Protein AF-A0A968SKB6-F1 (afdb_monomer_lite)

Structure (mmCIF, N/CA/C/O backbone):
data_AF-A0A968SKB6-F1
#
_entry.id   AF-A0A968SKB6-F1
#
loop_
_atom_site.group_PDB
_atom_site.id
_atom_site.type_symbol
_atom_site.label_atom_id
_atom_site.label_alt_id
_atom_site.label_comp_id
_atom_site.label_asym_id
_atom_site.label_entity_id
_atom_site.label_seq_id
_atom_site.pdbx_PDB_ins_code
_atom_site.Cartn_x
_atom_site.Cartn_y
_atom_site.Cartn_z
_atom_site.occupancy
_atom_site.B_iso_or_equiv
_atom_site.auth_seq_id
_atom_site.auth_comp_id
_atom_site.auth_asym_id
_atom_site.auth_atom_id
_atom_site.pdbx_PDB_model_num
ATOM 1 N N . MET A 1 1 ? 16.089 30.022 16.165 1.00 52.88 1 MET A N 1
ATOM 2 C CA . MET A 1 1 ? 15.219 28.878 16.509 1.00 52.88 1 MET A CA 1
ATOM 3 C C . MET A 1 1 ? 14.499 28.512 15.232 1.00 52.88 1 MET A C 1
ATOM 5 O O . MET A 1 1 ? 13.774 29.361 14.736 1.00 52.88 1 MET A O 1
ATOM 9 N N . VAL A 1 2 ? 14.777 27.339 14.663 1.00 65.88 2 VAL A N 1
ATOM 10 C CA . VAL A 1 2 ? 14.023 26.837 13.504 1.00 65.88 2 VAL A CA 1
ATOM 11 C C . VAL A 1 2 ? 12.574 26.662 13.955 1.00 65.88 2 VAL A C 1
ATOM 13 O O . VAL A 1 2 ? 12.334 26.131 15.043 1.00 65.88 2 VAL A O 1
ATOM 16 N N . SER A 1 3 ? 11.618 27.177 13.190 1.00 86.56 3 SER A N 1
ATOM 17 C CA . SER A 1 3 ? 10.202 27.017 13.523 1.00 86.56 3 SER A CA 1
ATOM 18 C C . SER A 1 3 ? 9.801 25.537 13.454 1.00 86.56 3 SER A C 1
ATOM 20 O O . SER A 1 3 ? 10.397 24.755 12.716 1.00 86.56 3 SER A O 1
ATOM 22 N N . LEU A 1 4 ? 8.760 25.131 14.192 1.00 86.50 4 LEU A N 1
ATOM 23 C CA . LEU A 1 4 ? 8.235 23.757 14.102 1.00 86.50 4 LEU A CA 1
ATOM 24 C C . LEU A 1 4 ? 7.823 23.381 12.668 1.00 86.50 4 LEU A C 1
ATOM 26 O O . LEU A 1 4 ? 7.906 22.216 12.296 1.00 86.50 4 LEU A O 1
ATOM 30 N N . ALA A 1 5 ? 7.398 24.360 11.867 1.00 87.00 5 ALA A N 1
ATOM 31 C CA . ALA A 1 5 ? 7.058 24.150 10.465 1.00 87.00 5 ALA A CA 1
ATOM 32 C C . ALA A 1 5 ? 8.301 23.840 9.619 1.00 87.00 5 ALA A C 1
ATOM 34 O O . ALA A 1 5 ? 8.318 22.848 8.897 1.00 87.00 5 ALA A O 1
ATOM 35 N N . GLU A 1 6 ? 9.360 24.641 9.743 1.00 89.31 6 GLU A N 1
ATOM 36 C CA . GLU A 1 6 ? 10.620 24.412 9.025 1.00 89.31 6 GLU A CA 1
ATOM 37 C C . GLU A 1 6 ? 11.264 23.081 9.433 1.00 89.31 6 GLU A C 1
ATOM 39 O O . GLU A 1 6 ? 11.766 22.355 8.574 1.00 89.31 6 GLU A O 1
ATOM 44 N N . SER A 1 7 ? 11.200 22.714 10.719 1.00 91.25 7 SER A N 1
ATOM 45 C CA . SER A 1 7 ? 11.742 21.436 11.189 1.00 91.25 7 SER A CA 1
ATOM 46 C C . SER A 1 7 ? 10.951 20.240 10.659 1.00 91.25 7 SER A C 1
ATOM 48 O O . SER A 1 7 ? 11.561 19.233 10.305 1.00 91.25 7 SER A O 1
ATOM 50 N N . LEU A 1 8 ? 9.623 20.354 10.533 1.00 90.56 8 LEU A N 1
ATOM 51 C CA . LEU A 1 8 ? 8.789 19.326 9.907 1.00 90.56 8 LEU A CA 1
ATOM 52 C C . LEU A 1 8 ? 9.108 19.170 8.416 1.00 90.56 8 LEU A C 1
ATOM 54 O O . LEU A 1 8 ? 9.257 18.048 7.940 1.00 90.56 8 LEU A O 1
ATOM 58 N N . ILE A 1 9 ? 9.241 20.283 7.688 1.00 90.62 9 ILE A N 1
ATOM 59 C CA . ILE A 1 9 ? 9.612 20.268 6.265 1.00 90.62 9 ILE A CA 1
ATOM 60 C C . ILE A 1 9 ? 10.981 19.610 6.091 1.00 90.62 9 ILE A C 1
ATOM 62 O O . ILE A 1 9 ? 11.130 18.720 5.259 1.00 90.62 9 ILE A O 1
ATOM 66 N N . THR A 1 10 ? 11.950 19.989 6.927 1.00 90.44 10 THR A N 1
ATOM 67 C CA . THR A 1 10 ? 13.299 19.410 6.907 1.00 90.44 10 THR A CA 1
ATOM 68 C C . THR A 1 10 ? 13.252 17.910 7.167 1.00 90.44 10 THR A C 1
ATOM 70 O O . THR A 1 10 ? 13.870 17.146 6.434 1.00 90.44 10 THR A O 1
ATOM 73 N N . ALA A 1 11 ? 12.486 17.476 8.172 1.00 88.50 11 ALA A N 1
ATOM 74 C CA . ALA A 1 11 ? 12.333 16.064 8.491 1.00 88.50 11 ALA A CA 1
ATOM 75 C C . ALA A 1 11 ? 11.716 15.285 7.320 1.00 88.50 11 ALA A C 1
ATOM 77 O O . ALA A 1 11 ? 12.226 14.233 6.962 1.00 88.50 11 ALA A O 1
ATOM 78 N N . LEU A 1 12 ? 10.672 15.816 6.673 1.00 88.38 12 LEU A N 1
ATOM 79 C CA . LEU A 1 12 ? 10.031 15.174 5.518 1.00 88.38 12 LEU A CA 1
ATOM 80 C C . LEU A 1 12 ? 10.935 15.100 4.279 1.00 88.38 12 LEU A C 1
ATOM 82 O O . LEU A 1 12 ? 10.723 14.240 3.428 1.00 88.38 12 LEU A O 1
ATOM 86 N N . GLN A 1 13 ? 11.911 16.000 4.156 1.00 87.12 13 GLN A N 1
ATOM 87 C CA . GLN A 1 13 ? 12.874 16.021 3.052 1.00 87.12 13 GLN A CA 1
ATOM 88 C C . GLN A 1 13 ? 14.062 15.076 3.263 1.00 87.12 13 GLN A C 1
ATOM 90 O O . GLN A 1 13 ? 14.841 14.882 2.331 1.00 87.12 13 GLN A O 1
ATOM 95 N N . GLN A 1 14 ? 14.216 14.481 4.451 1.00 84.75 14 GLN A N 1
ATOM 96 C CA . GLN A 1 14 ? 15.290 13.521 4.686 1.00 84.75 14 GLN A CA 1
ATOM 97 C C . GLN A 1 14 ? 15.114 12.262 3.816 1.00 84.75 14 GLN A C 1
ATOM 99 O O . GLN A 1 14 ? 13.979 11.816 3.604 1.00 84.75 14 GLN A O 1
ATOM 104 N N . PRO A 1 15 ? 16.219 11.659 3.336 1.00 75.44 15 PRO A N 1
ATOM 105 C CA . PRO A 1 15 ? 16.170 10.374 2.645 1.00 75.44 15 PRO A CA 1
ATOM 106 C C . PRO A 1 15 ? 15.463 9.308 3.492 1.00 75.44 15 PRO A C 1
ATOM 108 O O . PRO A 1 15 ? 15.660 9.245 4.707 1.00 75.44 15 PRO A O 1
ATOM 111 N N . GLY A 1 16 ? 14.634 8.475 2.861 1.00 73.00 16 GLY A N 1
ATOM 112 C CA . GLY A 1 16 ? 13.863 7.428 3.544 1.00 73.00 16 GLY A CA 1
ATOM 113 C C . GLY A 1 16 ? 12.462 7.864 3.990 1.00 73.00 16 GLY A C 1
ATOM 114 O O . GLY A 1 16 ? 11.685 7.036 4.464 1.00 73.00 16 GLY A O 1
ATOM 115 N N . GLN A 1 17 ? 12.109 9.145 3.819 1.00 77.12 17 GLN A N 1
ATOM 116 C CA . GLN A 1 17 ? 10.799 9.703 4.184 1.00 77.12 17 GLN A CA 1
ATOM 117 C C . GLN A 1 17 ? 9.838 9.843 2.989 1.00 77.12 17 GLN A C 1
ATOM 119 O O . GLN A 1 17 ? 8.767 10.438 3.118 1.00 77.12 17 GLN A O 1
ATOM 124 N N . GLU A 1 18 ? 10.180 9.291 1.816 1.00 75.62 18 GLU A N 1
ATOM 125 C CA . GLU A 1 18 ? 9.371 9.299 0.575 1.00 75.62 18 GLU A CA 1
ATOM 126 C C . GLU A 1 18 ? 7.929 8.886 0.861 1.00 75.62 18 GLU A C 1
ATOM 128 O O . GLU A 1 18 ? 6.965 9.554 0.504 1.00 75.62 18 GLU A O 1
ATOM 133 N N . ARG A 1 19 ? 7.801 7.804 1.614 1.00 74.56 19 ARG A N 1
ATOM 134 C CA . ARG A 1 19 ? 6.531 7.191 1.955 1.00 74.56 19 ARG A CA 1
ATOM 135 C C . ARG A 1 19 ? 5.628 8.106 2.785 1.00 74.56 19 ARG A C 1
ATOM 137 O O . ARG A 1 19 ? 4.410 8.110 2.621 1.00 74.56 19 ARG A O 1
ATOM 144 N N . LEU A 1 20 ? 6.210 8.873 3.705 1.00 78.38 20 LEU A N 1
ATOM 145 C CA . LEU A 1 20 ? 5.462 9.868 4.466 1.00 78.38 20 LEU A CA 1
ATOM 146 C C . LEU A 1 20 ? 5.116 11.080 3.619 1.00 78.38 20 LEU A C 1
ATOM 148 O O . LEU A 1 20 ? 4.013 11.602 3.768 1.00 78.38 20 LEU A O 1
ATOM 152 N N . ARG A 1 21 ? 6.007 11.489 2.710 1.00 81.25 21 ARG A N 1
ATOM 153 C CA . ARG A 1 21 ? 5.705 12.525 1.716 1.00 81.25 21 ARG A CA 1
ATOM 154 C C . ARG A 1 21 ? 4.498 12.133 0.863 1.00 81.25 21 ARG A C 1
ATOM 156 O O . ARG A 1 21 ? 3.633 12.975 0.640 1.00 81.25 21 ARG A O 1
ATOM 163 N N . ASP A 1 22 ? 4.387 10.866 0.471 1.00 76.25 22 ASP A N 1
ATOM 164 C CA . ASP A 1 22 ? 3.217 10.353 -0.246 1.00 76.25 22 ASP A CA 1
ATOM 165 C C . ASP A 1 22 ? 1.962 10.342 0.635 1.00 76.25 22 ASP A C 1
ATOM 167 O O . ASP A 1 22 ? 0.905 10.812 0.210 1.00 76.25 22 ASP A O 1
ATOM 171 N N . LEU A 1 23 ? 2.080 9.906 1.895 1.00 78.06 23 LEU A N 1
ATOM 172 C CA . LEU A 1 23 ? 0.966 9.898 2.848 1.00 78.06 23 LEU A CA 1
ATOM 173 C C . LEU A 1 23 ? 0.381 11.305 3.071 1.00 78.06 23 LEU A C 1
ATOM 175 O O . LEU A 1 23 ? -0.839 11.456 3.134 1.00 78.06 23 LEU A O 1
ATOM 179 N N . VAL A 1 24 ? 1.220 12.342 3.176 1.00 84.94 24 VAL A N 1
ATOM 180 C CA . VAL A 1 24 ? 0.774 13.728 3.430 1.00 84.94 24 VAL A CA 1
ATOM 181 C C . VAL A 1 24 ? 0.303 14.477 2.185 1.00 84.94 24 VAL A C 1
ATOM 183 O O . VAL A 1 24 ? -0.181 15.601 2.312 1.00 84.94 24 VAL A O 1
ATOM 186 N N . ARG A 1 25 ? 0.338 13.857 0.995 1.00 82.06 25 ARG A N 1
ATOM 187 C CA . ARG A 1 25 ? -0.447 14.352 -0.152 1.00 82.06 25 ARG A CA 1
ATOM 188 C C . ARG A 1 25 ? -1.945 14.331 0.159 1.00 82.06 25 ARG A C 1
ATOM 190 O O . ARG A 1 25 ? -2.699 15.119 -0.404 1.00 82.06 25 ARG A O 1
ATOM 197 N N . ASN A 1 26 ? -2.374 13.464 1.082 1.00 82.88 26 ASN A N 1
ATOM 198 C CA . ASN A 1 26 ? -3.709 13.503 1.660 1.00 82.88 26 ASN A CA 1
ATOM 199 C C . ASN A 1 26 ? -3.809 14.648 2.698 1.00 82.88 26 ASN A C 1
ATOM 201 O O . ASN A 1 26 ? -3.131 14.591 3.731 1.00 82.88 26 ASN A O 1
ATOM 205 N N . PRO A 1 27 ? -4.692 15.649 2.496 1.00 88.06 27 PRO A N 1
ATOM 206 C CA . PRO A 1 27 ? -4.819 16.795 3.402 1.00 88.06 27 PRO A CA 1
ATOM 207 C C . PRO A 1 27 ? -5.162 16.423 4.850 1.00 88.06 27 PRO A C 1
ATOM 209 O O . PRO A 1 27 ? -4.730 17.103 5.785 1.00 88.06 27 PRO A O 1
ATOM 212 N N . LEU A 1 28 ? -5.915 15.338 5.060 1.00 87.44 28 LEU A N 1
ATOM 213 C CA . LEU A 1 28 ? -6.198 14.842 6.403 1.00 87.44 28 LEU A CA 1
ATOM 214 C C . LEU A 1 28 ? -4.916 14.332 7.055 1.00 87.44 28 LEU A C 1
ATOM 216 O O . LEU A 1 28 ? -4.606 14.747 8.165 1.00 87.44 28 LEU A O 1
ATOM 220 N N . CYS A 1 29 ? -4.150 13.480 6.374 1.00 86.75 29 CYS A N 1
ATOM 221 C CA . CYS A 1 29 ? -2.893 12.957 6.908 1.00 86.75 29 CYS A CA 1
ATOM 222 C C . CYS A 1 29 ? -1.897 14.078 7.222 1.00 86.75 29 CYS A C 1
ATOM 224 O O . CYS A 1 29 ? -1.272 14.038 8.278 1.00 86.75 29 CYS A O 1
ATOM 226 N N . LEU A 1 30 ? -1.806 15.106 6.370 1.00 90.44 30 LEU A N 1
ATOM 227 C CA . LEU A 1 30 ? -1.015 16.305 6.657 1.00 90.44 30 LEU A CA 1
ATOM 228 C C . LEU A 1 30 ? -1.505 17.014 7.926 1.00 90.44 30 LEU A C 1
ATOM 230 O O . LEU A 1 30 ? -0.707 17.357 8.792 1.00 90.44 30 LEU A O 1
ATOM 234 N N . THR A 1 31 ? -2.821 17.185 8.073 1.00 90.75 31 THR A N 1
ATOM 235 C CA . THR A 1 31 ? -3.420 17.800 9.267 1.00 90.75 31 THR A CA 1
ATOM 236 C C . THR A 1 31 ? -3.096 17.003 10.532 1.00 90.75 31 THR A C 1
ATOM 238 O O . THR A 1 31 ? -2.694 17.582 11.545 1.00 90.75 31 THR A O 1
ATOM 241 N N . LEU A 1 32 ? -3.231 15.674 10.478 1.00 91.38 32 LEU A N 1
ATOM 242 C CA . LEU A 1 32 ? -2.881 14.783 11.584 1.00 91.38 32 LEU A CA 1
ATOM 243 C C . LEU A 1 32 ? -1.388 14.879 11.904 1.00 91.38 32 LEU A C 1
ATOM 245 O O . LEU A 1 32 ? -1.041 15.013 13.076 1.00 91.38 32 LEU A O 1
ATOM 249 N N . LEU A 1 33 ? -0.520 14.872 10.885 1.00 90.75 33 LEU A N 1
ATOM 250 C CA . LEU A 1 33 ? 0.929 14.971 11.055 1.00 90.75 33 LEU A CA 1
ATOM 251 C C . LEU A 1 33 ? 1.319 16.284 11.736 1.00 90.75 33 LEU A C 1
ATOM 253 O O . LEU A 1 33 ? 2.033 16.263 12.736 1.00 90.75 33 LEU A O 1
ATOM 257 N N . CYS A 1 34 ? 0.787 17.412 11.262 1.00 91.19 34 CYS A N 1
ATOM 258 C CA . CYS A 1 34 ? 0.997 18.722 11.876 1.00 91.19 34 CYS A CA 1
ATOM 259 C C . CYS A 1 34 ? 0.533 18.754 13.339 1.00 91.19 34 CYS A C 1
ATOM 261 O O . CYS A 1 34 ? 1.180 19.374 14.178 1.00 91.19 34 CYS A O 1
ATOM 263 N N . HIS A 1 35 ? -0.566 18.069 13.668 1.00 89.06 35 HIS A N 1
ATOM 264 C CA . HIS A 1 35 ? -1.059 17.985 15.042 1.00 89.06 35 HIS A CA 1
ATOM 265 C C . HIS A 1 35 ? -0.141 17.139 15.942 1.00 89.06 35 HIS A C 1
ATOM 267 O O . HIS A 1 35 ? 0.092 17.469 17.112 1.00 89.06 35 HIS A O 1
ATOM 273 N N . VAL A 1 36 ? 0.398 16.033 15.418 1.00 90.81 36 VAL A N 1
ATOM 274 C CA . VAL A 1 36 ? 1.275 15.139 16.191 1.00 90.81 36 VAL A CA 1
ATOM 275 C C . VAL A 1 36 ? 2.728 15.589 16.235 1.00 90.81 36 VAL A C 1
ATOM 277 O O . VAL A 1 36 ? 3.430 15.177 17.154 1.00 90.81 36 VAL A O 1
ATOM 280 N N . TRP A 1 37 ? 3.161 16.479 15.346 1.00 91.19 37 TRP A N 1
ATOM 281 C CA . TRP A 1 37 ? 4.530 16.978 15.323 1.00 91.19 37 TRP A CA 1
ATOM 282 C C . TRP A 1 37 ? 4.893 17.742 16.603 1.00 91.19 37 TRP A C 1
ATOM 284 O O . TRP A 1 37 ? 4.192 18.656 17.036 1.00 91.19 37 TRP A O 1
ATOM 294 N N . ASP A 1 38 ? 5.988 17.331 17.233 1.00 87.19 38 ASP A N 1
ATOM 295 C CA . ASP A 1 38 ? 6.607 17.983 18.394 1.00 87.19 38 ASP A CA 1
ATOM 296 C C . ASP A 1 38 ? 8.148 17.959 18.326 1.00 87.19 38 ASP A C 1
ATOM 298 O O . ASP A 1 38 ? 8.816 18.355 19.279 1.00 87.19 38 ASP A O 1
ATOM 302 N N . GLY A 1 39 ? 8.713 17.511 17.197 1.00 83.00 39 GLY A N 1
ATOM 303 C CA . GLY A 1 39 ? 10.152 17.340 16.997 1.00 83.00 39 GLY A CA 1
ATOM 304 C C . GLY A 1 39 ? 10.717 15.979 17.425 1.00 83.00 39 GLY A C 1
ATOM 305 O O . GLY A 1 39 ? 11.903 15.751 17.218 1.00 83.00 39 GLY A O 1
ATOM 306 N N . SER A 1 40 ? 9.908 15.062 17.973 1.00 78.94 40 SER A N 1
ATOM 307 C CA . SER A 1 40 ? 10.361 13.735 18.445 1.00 78.94 40 SER A CA 1
ATOM 308 C C . SER A 1 40 ? 10.557 12.674 17.349 1.00 78.94 40 SER A C 1
ATOM 310 O O . SER A 1 40 ? 10.830 11.516 17.657 1.00 78.94 40 SER A O 1
ATOM 312 N N . GLY A 1 41 ? 10.440 13.062 16.076 1.00 83.75 41 GLY A N 1
ATOM 313 C CA . GLY A 1 41 ? 10.548 12.169 14.923 1.00 83.75 41 GLY A CA 1
ATOM 314 C C . GLY A 1 41 ? 9.203 11.898 14.252 1.00 83.75 41 GLY A C 1
ATOM 315 O O . GLY A 1 41 ? 8.131 12.072 14.840 1.00 83.75 41 GLY A O 1
ATOM 316 N N . LEU A 1 42 ? 9.262 11.506 12.984 1.00 86.88 42 LEU A N 1
ATOM 317 C CA . LEU A 1 42 ? 8.087 11.217 12.172 1.00 86.88 42 LEU A CA 1
ATOM 318 C C . LEU A 1 42 ? 7.505 9.823 12.500 1.00 86.88 42 LEU A C 1
ATOM 320 O O . LEU A 1 42 ? 8.214 8.994 13.064 1.00 86.88 42 LEU A O 1
ATOM 324 N N . PRO A 1 43 ? 6.207 9.572 12.243 1.00 87.94 43 PRO A N 1
ATOM 325 C CA . PRO A 1 43 ? 5.623 8.240 12.399 1.00 87.94 43 PRO A CA 1
ATOM 326 C C . PRO A 1 43 ? 6.033 7.307 11.253 1.00 87.94 43 PRO A C 1
ATOM 328 O O . PRO A 1 43 ? 5.897 7.659 10.087 1.00 87.94 43 PRO A O 1
ATOM 331 N N . ASP A 1 44 ? 6.418 6.079 11.566 1.00 81.00 44 ASP A N 1
ATOM 332 C CA . ASP A 1 44 ? 6.904 5.097 10.597 1.00 81.00 44 ASP A CA 1
ATOM 333 C C . ASP A 1 44 ? 5.784 4.340 9.900 1.00 81.00 44 ASP A C 1
ATOM 335 O O . ASP A 1 44 ? 6.032 3.683 8.894 1.00 81.00 44 ASP A O 1
ATOM 339 N N . THR A 1 45 ? 4.531 4.408 10.366 1.00 86.38 45 THR A N 1
ATOM 340 C CA . THR A 1 45 ? 3.355 3.748 9.754 1.00 86.38 45 THR A CA 1
ATOM 341 C C . THR A 1 45 ? 2.122 4.647 9.783 1.00 86.38 45 THR A C 1
ATOM 343 O O . THR A 1 45 ? 2.007 5.559 10.607 1.00 86.38 45 THR A O 1
ATOM 346 N N . GLN A 1 46 ? 1.158 4.384 8.894 1.00 88.00 46 GLN A N 1
ATOM 347 C CA . GLN A 1 46 ? -0.139 5.052 8.970 1.00 88.00 46 GLN A CA 1
ATOM 348 C C . GLN A 1 46 ? -0.807 4.770 10.327 1.00 88.00 46 GLN A C 1
ATOM 350 O O . GLN A 1 46 ? -1.286 5.697 10.977 1.00 88.00 46 GLN A O 1
ATOM 355 N N . ALA A 1 47 ? -0.786 3.519 10.797 1.00 91.62 47 ALA A N 1
ATOM 356 C CA . ALA A 1 47 ? -1.331 3.146 12.102 1.00 91.62 47 ALA A CA 1
ATOM 357 C C . ALA A 1 47 ? -0.679 3.929 13.253 1.00 91.62 47 ALA A C 1
ATOM 359 O O . ALA A 1 47 ? -1.375 4.391 14.158 1.00 91.62 47 ALA A O 1
ATOM 360 N N . GLU A 1 48 ? 0.637 4.140 13.199 1.00 91.19 48 GLU A N 1
ATOM 361 C CA . GLU A 1 48 ? 1.343 4.935 14.194 1.00 91.19 48 GLU A CA 1
ATOM 362 C C . GLU A 1 48 ? 0.905 6.405 14.172 1.00 91.19 48 GLU A C 1
ATOM 364 O O . GLU A 1 48 ? 0.663 6.978 15.236 1.00 91.19 48 GLU A O 1
ATOM 369 N N . LEU A 1 49 ? 0.729 7.009 12.991 1.00 91.50 49 LEU A N 1
ATOM 370 C CA . LEU A 1 49 ? 0.201 8.372 12.865 1.00 91.50 49 LEU A CA 1
ATOM 371 C C . LEU A 1 49 ? -1.164 8.510 13.566 1.00 91.50 49 LEU A C 1
ATOM 373 O O . LEU A 1 49 ? -1.347 9.418 14.383 1.00 91.50 49 LEU A O 1
ATOM 377 N N . TYR A 1 50 ? -2.100 7.591 13.303 1.00 92.88 50 TYR A N 1
ATOM 378 C CA . TYR A 1 50 ? -3.416 7.584 13.957 1.00 92.88 50 TYR A CA 1
ATOM 379 C C . TYR A 1 50 ? -3.308 7.346 15.471 1.00 92.88 50 TYR A C 1
ATOM 381 O O . TYR A 1 50 ? -3.976 8.032 16.251 1.00 92.88 50 TYR A O 1
ATOM 389 N N . GLY A 1 51 ? -2.434 6.437 15.911 1.00 93.50 51 GLY A N 1
ATOM 390 C CA . GLY A 1 51 ? -2.187 6.168 17.328 1.00 93.50 51 GLY A CA 1
ATOM 391 C C . GLY A 1 51 ? -1.621 7.379 18.079 1.00 93.50 51 GLY A C 1
ATOM 392 O O . GLY A 1 51 ? -2.142 7.760 19.135 1.00 93.50 51 GLY A O 1
ATOM 393 N N . ARG A 1 52 ? -0.601 8.042 17.514 1.00 93.25 52 ARG A N 1
ATOM 394 C CA . ARG A 1 52 ? -0.020 9.284 18.055 1.00 93.25 52 ARG A CA 1
ATOM 395 C C . ARG A 1 52 ? -1.064 10.400 18.105 1.00 93.25 52 ARG A C 1
ATOM 397 O O . ARG A 1 52 ? -1.157 11.098 19.119 1.00 93.25 52 ARG A O 1
ATOM 404 N N . TYR A 1 53 ? -1.891 10.529 17.066 1.00 93.31 53 TYR A N 1
ATOM 405 C CA . TYR A 1 53 ? -2.976 11.508 17.038 1.00 93.31 53 TYR A CA 1
ATOM 406 C C . TYR A 1 53 ? -3.986 11.253 18.151 1.00 93.31 53 TYR A C 1
ATOM 408 O O . TYR A 1 53 ? -4.249 12.158 18.937 1.00 93.31 53 TYR A O 1
ATOM 416 N N . LEU A 1 54 ? -4.497 10.026 18.289 1.00 92.88 54 LEU A N 1
ATOM 417 C CA . LEU A 1 54 ? -5.463 9.695 19.338 1.00 92.88 54 LEU A CA 1
ATOM 418 C C . LEU A 1 54 ? -4.892 9.945 20.736 1.00 92.88 54 LEU A C 1
ATOM 420 O O . LEU A 1 54 ? -5.598 10.449 21.608 1.00 92.88 54 LEU A O 1
ATOM 42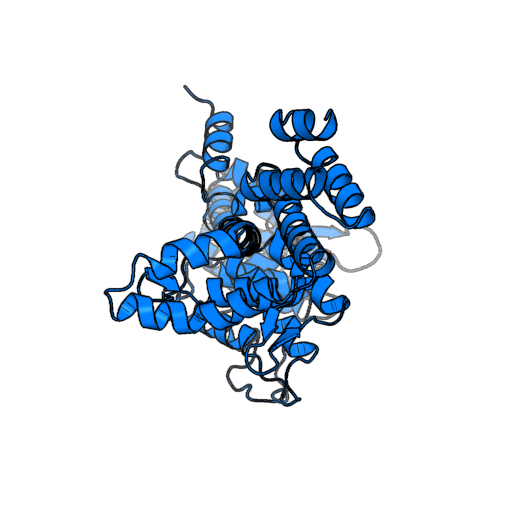4 N N . LYS A 1 55 ? -3.602 9.659 20.957 1.00 92.50 55 LYS A N 1
ATOM 425 C CA . LYS A 1 55 ? -2.932 9.976 22.224 1.00 92.50 55 LYS A CA 1
ATOM 426 C C . LYS A 1 55 ? -3.002 11.474 22.536 1.00 92.50 55 LYS A C 1
ATOM 428 O O . LYS A 1 55 ? -3.417 11.821 23.640 1.00 92.50 55 LYS A O 1
ATOM 433 N N . LYS A 1 56 ? -2.655 12.351 21.584 1.00 92.44 56 LYS A N 1
ATOM 434 C CA . LYS A 1 56 ? -2.768 13.812 21.765 1.00 92.44 56 LYS A CA 1
ATOM 435 C C . LYS A 1 56 ? -4.223 14.272 21.879 1.00 92.44 56 LYS A C 1
ATOM 437 O O . LYS A 1 56 ? -4.535 15.078 22.752 1.00 92.44 56 LYS A O 1
ATOM 442 N N . HIS A 1 57 ? -5.120 13.699 21.079 1.00 92.25 57 HIS A N 1
ATOM 443 C CA . HIS A 1 57 ? -6.553 13.993 21.091 1.00 92.25 57 HIS A CA 1
ATOM 444 C C . HIS A 1 57 ? -7.169 13.764 22.471 1.00 92.25 57 HIS A C 1
ATOM 446 O O . HIS A 1 57 ? -7.888 14.623 22.977 1.00 92.25 57 HIS A O 1
ATOM 452 N N . TYR A 1 58 ? -6.846 12.646 23.126 1.00 93.12 58 TYR A N 1
ATOM 453 C CA . TYR A 1 58 ? -7.312 12.366 24.486 1.00 93.12 58 TYR A CA 1
ATOM 454 C C . TYR A 1 58 ? -6.698 13.288 25.544 1.00 93.12 58 TYR A C 1
ATOM 456 O O . TYR A 1 58 ? -7.350 13.563 26.546 1.00 93.12 58 TYR A O 1
ATOM 464 N N . LEU A 1 59 ? -5.461 13.751 25.343 1.00 91.06 59 LEU A N 1
ATOM 465 C CA . LEU A 1 59 ? -4.761 14.637 26.279 1.00 91.06 59 LEU A CA 1
ATOM 466 C C . LEU A 1 59 ? -5.155 16.110 26.135 1.00 91.06 59 LEU A C 1
ATOM 468 O O . LEU A 1 59 ? -4.812 16.915 26.998 1.00 91.06 59 LEU A O 1
ATOM 472 N N . TRP A 1 60 ? -5.898 16.482 25.090 1.00 90.44 60 TRP A N 1
ATOM 473 C CA . TRP A 1 60 ? -6.458 17.824 24.991 1.00 90.44 60 TRP A CA 1
ATOM 474 C C . TRP A 1 60 ? -7.333 18.097 26.220 1.00 90.44 60 TRP A C 1
ATOM 476 O O . TRP A 1 60 ? -8.311 17.392 26.446 1.00 90.44 60 TRP A O 1
ATOM 486 N N . ASN A 1 61 ? -7.019 19.153 26.980 1.00 85.88 61 ASN A N 1
ATOM 487 C CA . ASN A 1 61 ? -7.727 19.629 28.179 1.00 85.88 61 ASN A CA 1
ATOM 488 C C . ASN A 1 61 ? -9.238 19.328 28.236 1.00 85.88 61 ASN A C 1
ATOM 490 O O . ASN A 1 61 ? -9.720 18.822 29.247 1.00 85.88 61 ASN A O 1
ATOM 494 N N . ARG A 1 62 ? -10.006 19.634 27.177 1.00 93.12 62 ARG A N 1
ATOM 495 C CA . ARG A 1 62 ? -11.453 19.353 27.141 1.00 93.12 62 ARG A CA 1
ATOM 496 C C . ARG A 1 62 ? -11.747 17.848 27.161 1.00 93.12 62 ARG A C 1
ATOM 498 O O . ARG A 1 62 ? -12.575 17.404 27.950 1.00 93.12 62 ARG A O 1
ATOM 505 N N . ASN A 1 63 ? -11.079 17.091 26.299 1.00 93.69 63 ASN A N 1
ATOM 506 C CA . ASN A 1 63 ? -11.265 15.652 26.137 1.00 93.69 63 ASN A CA 1
ATOM 507 C C . ASN A 1 63 ? -10.762 14.880 27.359 1.00 93.69 63 ASN A C 1
ATOM 509 O O . ASN A 1 63 ? -11.442 13.969 27.829 1.00 93.69 63 ASN A O 1
ATOM 513 N N . LEU A 1 64 ? -9.625 15.294 27.926 1.00 94.00 64 LEU A N 1
ATOM 514 C CA . LEU A 1 64 ? -9.082 14.711 29.151 1.00 94.00 64 LEU A CA 1
ATOM 515 C C . LEU A 1 64 ? -10.056 14.883 30.319 1.00 94.00 64 LEU A C 1
ATOM 517 O O . LEU A 1 64 ? -10.377 13.919 31.010 1.00 94.00 64 LEU A O 1
ATOM 521 N N . LYS A 1 65 ? -10.601 16.093 30.488 1.00 96.25 65 LYS A N 1
ATOM 522 C CA . LYS A 1 65 ? -11.598 16.369 31.525 1.00 96.25 65 LYS A CA 1
ATOM 523 C C . LYS A 1 65 ? -12.869 15.540 31.337 1.00 96.25 65 LYS A C 1
ATOM 525 O O . LYS A 1 65 ? -13.451 15.080 32.317 1.00 96.25 65 LYS A O 1
ATOM 530 N N . GLU A 1 66 ? -13.312 15.332 30.098 1.00 96.75 66 GLU A N 1
ATOM 531 C CA . GLU A 1 66 ? -14.475 14.483 29.835 1.00 96.75 66 GLU A CA 1
ATOM 532 C C . GLU A 1 66 ? -14.201 13.007 30.150 1.00 96.75 66 GLU A C 1
ATOM 534 O O . GLU A 1 66 ? -15.039 12.357 30.777 1.00 96.75 66 GLU A O 1
ATOM 539 N N . LEU A 1 67 ? -13.014 12.498 29.807 1.00 95.62 67 LEU A N 1
ATOM 540 C CA . LEU A 1 67 ? -12.571 11.156 30.192 1.00 95.62 67 LEU A CA 1
ATOM 541 C C . LEU A 1 67 ? -12.530 10.986 31.715 1.00 95.62 67 LEU A C 1
ATOM 543 O O . LEU A 1 67 ? -13.080 10.016 32.228 1.00 95.62 67 LEU A O 1
ATOM 547 N N . GLU A 1 68 ? -11.944 11.938 32.443 1.00 96.81 68 GLU A N 1
ATOM 548 C CA . GLU A 1 68 ? -11.914 11.945 33.912 1.00 96.81 68 GLU A CA 1
ATOM 549 C C . GLU A 1 68 ? -13.321 11.937 34.516 1.00 96.81 68 GLU A C 1
ATOM 551 O O . GLU A 1 68 ? -13.609 11.186 35.450 1.00 96.81 68 GLU A O 1
ATOM 556 N N . ASN A 1 69 ? -14.218 12.770 33.985 1.00 97.25 69 ASN A N 1
ATOM 557 C CA . ASN A 1 69 ? -15.600 12.836 34.445 1.00 97.25 69 ASN A CA 1
ATOM 558 C C . ASN A 1 69 ? -16.333 11.520 34.183 1.00 97.25 69 ASN A C 1
ATOM 560 O O . ASN A 1 69 ? -17.050 11.032 35.057 1.00 97.25 69 ASN A O 1
ATOM 564 N N . HIS A 1 70 ? -16.159 10.933 33.000 1.00 97.56 70 HIS A N 1
ATOM 565 C CA . HIS A 1 70 ? -16.756 9.650 32.658 1.00 97.56 70 HIS A CA 1
ATOM 566 C C . HIS A 1 70 ? -16.219 8.526 33.553 1.00 97.56 70 HIS A C 1
ATOM 568 O O . HIS A 1 70 ? -17.008 7.778 34.128 1.00 97.56 70 HIS A O 1
ATOM 574 N N . ALA A 1 71 ? -14.901 8.463 33.747 1.00 97.38 71 ALA A N 1
ATOM 575 C CA . ALA A 1 71 ? -14.238 7.517 34.639 1.00 97.38 71 ALA A CA 1
ATOM 576 C C . ALA A 1 71 ? -14.804 7.599 36.067 1.00 97.38 71 ALA A C 1
ATOM 578 O O . ALA A 1 71 ? -15.238 6.586 36.619 1.00 97.38 71 ALA A O 1
ATOM 579 N N . LYS A 1 72 ? -14.957 8.815 36.611 1.00 97.69 72 LYS A N 1
ATOM 580 C CA . LYS A 1 72 ? -15.613 9.054 37.910 1.00 97.69 72 LYS A CA 1
ATOM 581 C C . LYS A 1 72 ? -17.070 8.581 37.934 1.00 97.69 72 LYS A C 1
ATOM 583 O O . LYS A 1 72 ? -17.471 7.912 38.882 1.00 97.69 72 LYS A O 1
ATOM 588 N N . ARG A 1 73 ? -17.870 8.884 36.900 1.00 96.88 73 ARG A N 1
ATOM 589 C CA . ARG A 1 73 ? -19.286 8.452 36.804 1.00 96.88 73 ARG A CA 1
ATOM 590 C C . ARG A 1 73 ? -19.438 6.926 36.777 1.00 96.88 73 ARG A C 1
ATOM 592 O O . ARG A 1 73 ? -20.454 6.406 37.251 1.00 96.88 73 ARG A O 1
ATOM 599 N N . CYS A 1 74 ? -18.455 6.236 36.210 1.00 96.12 74 CYS A N 1
ATOM 600 C CA . CYS A 1 74 ? -18.440 4.786 36.044 1.00 96.12 74 CYS A CA 1
ATOM 601 C C . CYS A 1 74 ? -17.673 4.048 37.153 1.00 96.12 74 CYS A C 1
ATOM 603 O O . CYS A 1 74 ? -17.751 2.825 37.202 1.00 96.12 74 CYS A O 1
ATOM 605 N N . GLY A 1 75 ? -16.970 4.761 38.041 1.00 96.94 75 GLY A N 1
ATOM 606 C CA . GLY A 1 75 ? -16.135 4.155 39.081 1.00 96.94 75 GLY A CA 1
ATOM 607 C C . GLY A 1 75 ? -14.936 3.384 38.518 1.00 96.94 75 GLY A C 1
ATOM 608 O O . GLY A 1 75 ? -14.586 2.339 39.056 1.00 96.94 75 GLY A O 1
ATOM 609 N N . LYS A 1 76 ? -14.349 3.863 37.415 1.00 96.81 76 LYS A N 1
ATOM 610 C CA . LYS A 1 76 ? -13.231 3.222 36.699 1.00 96.81 76 LYS A CA 1
ATOM 611 C C . LYS A 1 76 ? -12.017 4.142 36.628 1.00 96.81 76 LYS A C 1
ATOM 613 O O . LYS A 1 76 ? -12.149 5.352 36.802 1.00 96.81 76 LYS A O 1
ATOM 618 N N . ASP A 1 77 ? -10.856 3.574 36.320 1.00 96.06 77 ASP A N 1
ATOM 619 C CA . ASP A 1 77 ? -9.677 4.351 35.929 1.00 96.06 77 ASP A CA 1
ATOM 620 C C . ASP A 1 77 ? -9.779 4.835 34.468 1.00 96.06 77 ASP A C 1
ATOM 622 O O . ASP A 1 77 ? -10.420 4.197 33.628 1.00 96.06 77 ASP A O 1
ATOM 626 N N . ILE A 1 78 ? -9.112 5.945 34.136 1.00 94.88 78 ILE A N 1
ATOM 627 C CA . ILE A 1 78 ? -9.090 6.499 32.769 1.00 94.88 78 ILE A CA 1
ATOM 628 C C . ILE A 1 78 ? -8.538 5.476 31.770 1.00 94.88 78 ILE A C 1
ATOM 630 O O . ILE A 1 78 ? -9.046 5.365 30.654 1.00 94.88 78 ILE A O 1
ATOM 634 N N . THR A 1 79 ? -7.526 4.704 32.156 1.00 94.12 79 THR A N 1
ATOM 635 C CA . THR A 1 79 ? -6.909 3.677 31.308 1.00 94.12 79 THR A CA 1
ATOM 636 C C . THR A 1 79 ? -7.908 2.577 30.967 1.00 94.12 79 THR A C 1
ATOM 638 O O . THR A 1 79 ? -8.002 2.174 29.809 1.00 94.12 79 THR A O 1
ATOM 641 N N . GLN A 1 80 ? -8.713 2.149 31.946 1.00 96.50 80 GLN A N 1
ATOM 642 C CA . GLN A 1 80 ? -9.777 1.163 31.740 1.00 96.50 80 GLN A CA 1
ATOM 643 C C . GLN A 1 80 ? -10.853 1.704 30.796 1.00 96.50 80 GLN A C 1
ATOM 645 O O . GLN A 1 80 ? -11.212 1.033 29.832 1.00 96.50 80 GLN A O 1
ATOM 650 N N . VAL A 1 81 ? -11.315 2.941 31.015 1.00 96.62 81 VAL A N 1
ATOM 651 C CA . VAL A 1 81 ? -12.307 3.590 30.140 1.00 96.62 81 VAL A CA 1
ATOM 652 C C . VAL A 1 81 ? -11.791 3.703 28.708 1.00 96.62 81 VAL A C 1
ATOM 654 O O . VAL A 1 81 ? -12.521 3.401 27.768 1.00 96.62 81 VAL A O 1
ATOM 657 N N . LYS A 1 82 ? -10.529 4.106 28.518 1.00 95.38 82 LYS A N 1
ATOM 658 C CA . LYS A 1 82 ? -9.917 4.199 27.186 1.00 95.38 82 LYS A CA 1
ATOM 659 C C . LYS A 1 82 ? -9.833 2.838 26.500 1.00 95.38 82 LYS A C 1
ATOM 661 O O . LYS A 1 82 ? -10.155 2.754 25.318 1.00 95.38 82 LYS A O 1
ATOM 666 N N . ALA A 1 83 ? -9.431 1.793 27.223 1.00 95.25 83 ALA A N 1
ATOM 667 C CA . ALA A 1 83 ? -9.356 0.438 26.683 1.00 95.25 83 ALA A CA 1
ATOM 668 C C . ALA A 1 83 ? -10.741 -0.089 26.271 1.00 9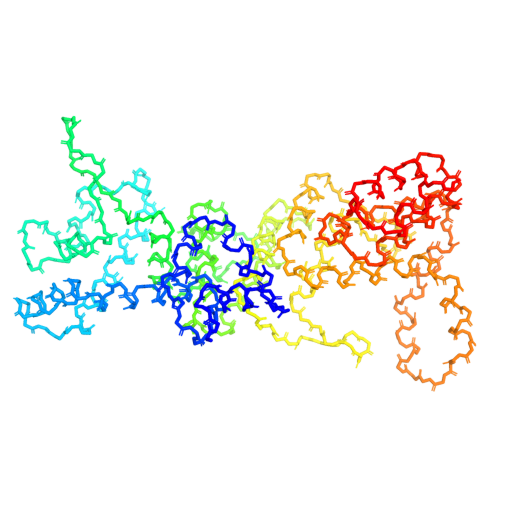5.25 83 ALA A C 1
ATOM 670 O O . ALA A 1 83 ? -10.900 -0.618 25.171 1.00 95.25 83 ALA A O 1
ATOM 671 N N . GLU A 1 84 ? -11.759 0.111 27.112 1.00 97.44 84 GLU A N 1
ATOM 672 C CA . GLU A 1 84 ? -13.144 -0.265 26.811 1.00 97.44 84 GLU A CA 1
ATOM 673 C C . GLU A 1 84 ? -13.702 0.501 25.610 1.00 97.44 84 GLU A C 1
ATOM 675 O O . GLU A 1 84 ? -14.280 -0.106 24.710 1.00 97.44 84 GLU A O 1
ATOM 680 N N . LEU A 1 85 ? -13.487 1.820 25.566 1.00 97.62 85 LEU A N 1
ATOM 681 C CA . LEU A 1 85 ? -13.914 2.668 24.459 1.00 97.62 85 LEU A CA 1
ATOM 682 C C . LEU A 1 85 ? -13.263 2.233 23.144 1.00 97.62 85 LEU A C 1
ATOM 684 O O . LEU A 1 85 ? -13.958 2.063 22.147 1.00 97.62 85 LEU A O 1
ATOM 688 N N . GLN A 1 86 ? -11.945 2.029 23.139 1.00 96.19 86 GLN A N 1
ATOM 689 C CA . GLN A 1 86 ? -11.208 1.610 21.948 1.00 96.19 86 GLN A CA 1
ATOM 690 C C . GLN A 1 86 ? -11.671 0.238 21.454 1.00 96.19 86 GLN A C 1
ATOM 692 O O . GLN A 1 86 ? -11.907 0.079 20.258 1.00 96.19 86 GLN A O 1
ATOM 697 N N . LYS A 1 87 ? -11.862 -0.727 22.362 1.00 97.62 87 LYS A N 1
ATOM 698 C CA . LYS A 1 87 ? -12.394 -2.051 22.020 1.00 97.62 87 LYS A CA 1
ATOM 699 C C . LYS A 1 87 ? -13.786 -1.947 21.396 1.00 97.62 87 LYS A C 1
ATOM 701 O O . LYS A 1 87 ? -14.040 -2.544 20.355 1.00 97.62 87 LYS A O 1
ATOM 706 N N . ALA A 1 88 ? -14.680 -1.172 22.007 1.00 98.31 88 ALA A N 1
ATOM 707 C CA . ALA A 1 88 ? -16.056 -1.056 21.540 1.00 98.31 88 ALA A CA 1
ATOM 708 C C . ALA A 1 88 ? -16.164 -0.297 20.203 1.00 98.31 88 ALA A C 1
ATOM 710 O O . ALA A 1 88 ? -16.935 -0.699 19.334 1.00 98.31 88 ALA A O 1
ATOM 711 N N . LEU A 1 89 ? -15.354 0.752 20.002 1.00 98.31 89 LEU A N 1
ATOM 712 C CA . LEU A 1 89 ? -15.241 1.448 18.716 1.00 98.31 89 LEU A CA 1
ATOM 713 C C . LEU A 1 89 ? -14.652 0.549 17.629 1.00 98.31 89 LEU A C 1
ATOM 715 O O . LEU A 1 89 ? -15.115 0.604 16.493 1.00 98.31 89 LEU A O 1
ATOM 719 N N . GLY A 1 90 ? -13.667 -0.283 17.972 1.00 98.06 90 GLY A N 1
ATOM 720 C CA . GLY A 1 90 ? -13.088 -1.248 17.046 1.00 98.06 90 GLY A CA 1
ATOM 721 C C . GLY A 1 90 ? -14.101 -2.284 16.572 1.00 98.06 90 GLY A C 1
ATOM 722 O O . GLY A 1 90 ? -14.260 -2.475 15.369 1.00 98.06 90 GLY A O 1
ATOM 723 N N . GLU A 1 91 ? -14.850 -2.890 17.495 1.00 98.19 91 GLU A N 1
ATOM 724 C CA . GLU A 1 91 ? -15.911 -3.836 17.133 1.00 98.19 91 GLU A CA 1
ATOM 725 C C . GLU A 1 91 ? -17.032 -3.173 16.331 1.00 98.19 91 GLU A C 1
ATOM 727 O O . GLU A 1 91 ? -17.486 -3.739 15.339 1.00 98.19 91 GLU A O 1
ATOM 732 N N . LEU A 1 92 ? -17.455 -1.963 16.713 1.00 98.25 92 LEU A N 1
ATOM 733 C CA . LEU A 1 92 ? -18.442 -1.197 15.951 1.00 98.25 92 LEU A CA 1
ATOM 734 C C . LEU A 1 92 ? -17.960 -0.949 14.517 1.00 98.25 92 LEU A C 1
ATOM 736 O O . LEU A 1 92 ? -18.702 -1.199 13.571 1.00 98.25 92 LEU A O 1
ATOM 740 N N . ALA A 1 93 ? -16.722 -0.480 14.354 1.00 98.25 93 ALA A N 1
ATOM 741 C CA . ALA A 1 93 ? -16.136 -0.206 13.049 1.00 98.25 93 ALA A CA 1
ATOM 742 C C . ALA A 1 93 ? -16.038 -1.470 12.187 1.00 98.25 93 ALA A C 1
ATOM 744 O O . ALA A 1 93 ? -16.415 -1.446 11.016 1.00 98.25 93 ALA A O 1
ATOM 745 N N . ARG A 1 94 ? -15.572 -2.576 12.779 1.00 97.75 94 ARG A N 1
ATOM 746 C CA . ARG A 1 94 ? -15.432 -3.873 12.113 1.00 97.75 94 ARG A CA 1
ATOM 747 C C . ARG A 1 94 ? -16.789 -4.408 11.647 1.00 97.75 94 ARG A C 1
ATOM 749 O O . ARG A 1 94 ? -16.939 -4.722 10.472 1.00 97.75 94 ARG A O 1
ATOM 756 N N . VAL A 1 95 ? -17.787 -4.451 12.533 1.00 97.00 95 VAL A N 1
ATOM 757 C CA . VAL A 1 95 ? -19.139 -4.942 12.209 1.00 97.00 95 VAL A CA 1
ATOM 758 C C . VAL A 1 95 ? -19.838 -4.043 11.190 1.00 97.00 95 VAL A C 1
ATOM 760 O O . VAL A 1 95 ? -20.538 -4.548 10.313 1.00 97.00 95 VAL A O 1
ATOM 763 N N . ALA A 1 96 ? -19.640 -2.726 11.257 1.00 96.44 96 ALA A N 1
ATOM 764 C CA . ALA A 1 96 ? -20.202 -1.800 10.277 1.00 96.44 96 ALA A CA 1
ATOM 765 C C . ALA A 1 96 ? -19.675 -2.063 8.857 1.00 96.44 96 ALA A C 1
ATOM 767 O O . ALA A 1 96 ? -20.457 -2.052 7.910 1.00 96.44 96 ALA A O 1
ATOM 768 N N . LEU A 1 97 ? -18.379 -2.365 8.709 1.00 95.94 97 LEU A N 1
ATOM 769 C CA . LEU A 1 97 ? -17.778 -2.715 7.414 1.00 95.94 97 LEU A CA 1
ATOM 770 C C . LEU A 1 97 ? -18.216 -4.096 6.894 1.00 95.94 97 LEU A C 1
ATOM 772 O O . LEU A 1 97 ? -18.202 -4.321 5.685 1.00 95.94 97 LEU A O 1
ATOM 776 N N . GLU A 1 98 ? -18.623 -5.011 7.779 1.00 93.69 98 GLU A N 1
ATOM 777 C CA . GLU A 1 98 ? -19.218 -6.302 7.397 1.00 93.69 98 GLU A CA 1
ATOM 778 C C . GLU A 1 98 ? -20.695 -6.190 7.009 1.00 93.69 98 GLU A C 1
ATOM 780 O O . GLU A 1 98 ? -21.186 -6.986 6.211 1.00 93.69 98 GLU A O 1
ATOM 785 N N . THR A 1 99 ? -21.423 -5.240 7.597 1.00 92.25 99 THR A N 1
ATOM 786 C CA . THR A 1 99 ? -22.882 -5.179 7.489 1.00 92.25 99 THR A CA 1
ATOM 787 C C . THR A 1 99 ? -23.302 -4.358 6.265 1.00 92.25 99 THR A C 1
ATOM 789 O O . THR A 1 99 ? -23.037 -3.150 6.214 1.00 92.25 99 THR A O 1
ATOM 792 N N . PRO A 1 100 ? -24.012 -4.953 5.284 1.00 86.62 100 PRO A N 1
ATOM 793 C CA . PRO A 1 100 ? -24.511 -4.215 4.129 1.00 86.62 100 PRO A CA 1
ATOM 794 C C . PRO A 1 100 ? -25.391 -3.031 4.551 1.00 86.62 100 PRO A C 1
ATOM 796 O O . PRO A 1 100 ? -26.344 -3.192 5.309 1.00 86.62 100 PRO A O 1
ATOM 799 N N . GLY A 1 101 ? -25.077 -1.837 4.045 1.00 83.31 101 GLY A N 1
ATOM 800 C CA . GLY A 1 101 ? -25.824 -0.605 4.326 1.00 83.31 101 GLY A CA 1
ATOM 801 C C . GLY A 1 101 ? -25.364 0.187 5.556 1.00 83.31 101 GLY A C 1
ATOM 802 O O . GLY A 1 101 ? -25.704 1.365 5.640 1.00 83.31 101 GLY A O 1
ATOM 803 N N . GLU A 1 102 ? -24.564 -0.401 6.452 1.00 86.00 102 GLU A N 1
ATOM 804 C CA . GLU A 1 102 ? -23.981 0.300 7.609 1.00 86.00 102 GLU A CA 1
ATOM 805 C C . GLU A 1 102 ? -22.644 0.952 7.244 1.00 86.00 102 GLU A C 1
ATOM 807 O O . GLU A 1 102 ? -22.440 2.113 7.575 1.00 86.00 102 GLU A O 1
ATOM 812 N N . GLY A 1 103 ? -21.770 0.266 6.493 1.00 87.31 103 GLY A N 1
ATOM 813 C CA . GLY A 1 103 ? -20.562 0.825 5.863 1.00 87.31 103 GLY A CA 1
ATOM 814 C C . GLY A 1 103 ? -19.913 1.961 6.663 1.00 87.31 103 GLY A C 1
ATOM 815 O O . GLY A 1 103 ? -19.494 1.758 7.795 1.00 87.31 103 GLY A O 1
ATOM 816 N N . PHE A 1 104 ? -19.896 3.175 6.103 1.00 88.94 104 PHE A N 1
ATOM 817 C CA . PHE A 1 104 ? -19.410 4.399 6.767 1.00 88.94 104 PHE A CA 1
ATOM 818 C C . PHE A 1 104 ? -20.527 5.290 7.349 1.00 88.94 104 PHE A C 1
ATOM 820 O O . PHE A 1 104 ? -20.294 6.445 7.716 1.00 88.94 104 PHE A O 1
ATOM 827 N N . ARG A 1 105 ? -21.760 4.779 7.404 1.00 90.81 105 ARG A N 1
ATOM 828 C CA . ARG A 1 105 ? -22.954 5.463 7.903 1.00 90.81 105 ARG A CA 1
ATOM 829 C C . ARG A 1 105 ? -23.702 4.560 8.881 1.00 90.81 105 ARG A C 1
ATOM 831 O O . ARG A 1 105 ? -24.557 3.771 8.502 1.00 90.81 105 ARG A O 1
ATOM 838 N N . LEU A 1 106 ? -23.428 4.776 10.155 1.00 92.81 106 LEU A N 1
ATOM 839 C CA . LEU A 1 106 ? -23.895 3.940 11.248 1.00 92.81 106 LEU A CA 1
ATOM 840 C C . LEU A 1 106 ? -25.340 4.281 11.620 1.00 92.81 106 LEU A C 1
ATOM 842 O O . LEU A 1 106 ? -25.675 5.448 11.859 1.00 92.81 106 LEU A O 1
ATOM 846 N N . SER A 1 107 ? -26.190 3.268 11.723 1.00 92.25 107 SER A N 1
ATOM 847 C CA . SER A 1 107 ? -27.526 3.391 12.286 1.00 92.25 107 SER A CA 1
ATOM 848 C C . SER A 1 107 ? -27.473 3.541 13.805 1.00 92.25 107 SER A C 1
ATOM 850 O O . SER A 1 107 ? -26.572 3.042 14.485 1.00 92.25 107 SER A O 1
ATOM 852 N N . GLN A 1 108 ? -28.487 4.204 14.361 1.00 91.88 108 GLN A N 1
ATOM 853 C CA . GLN A 1 108 ? -28.667 4.284 15.808 1.00 91.88 108 GLN A CA 1
ATOM 854 C C . GLN A 1 108 ? -28.718 2.895 16.463 1.00 91.88 108 GLN A C 1
ATOM 856 O O . GLN A 1 108 ? -28.083 2.690 17.491 1.00 91.88 108 GLN A O 1
ATOM 861 N N . GLY A 1 109 ? -29.406 1.925 15.850 1.00 92.06 109 GLY A N 1
ATOM 862 C CA . GLY A 1 109 ? -29.532 0.577 16.409 1.00 92.06 109 GLY A CA 1
ATOM 863 C C . GLY A 1 109 ? -28.190 -0.150 16.521 1.00 92.06 109 GLY A C 1
ATOM 864 O O . GLY A 1 109 ? -27.910 -0.771 17.547 1.00 92.06 109 GLY A O 1
ATOM 865 N N . LEU A 1 110 ? -27.328 -0.039 15.503 1.00 93.88 110 LEU A N 1
ATOM 866 C CA . LEU A 1 110 ? -25.986 -0.620 15.556 1.00 93.88 110 LEU A CA 1
ATOM 867 C C . LEU A 1 110 ? -25.127 0.064 16.629 1.00 93.88 110 LEU A C 1
ATOM 869 O O . LEU A 1 110 ? -24.442 -0.596 17.411 1.00 93.88 110 LEU A O 1
ATOM 873 N N . LEU A 1 111 ? -25.197 1.390 16.694 1.00 94.44 111 LEU A N 1
ATOM 874 C CA . LEU A 1 111 ? -24.451 2.191 17.655 1.00 94.44 111 LEU A CA 1
ATOM 875 C C . LEU A 1 111 ? -24.847 1.864 19.103 1.00 94.44 111 LEU A C 1
ATOM 877 O O . LEU A 1 111 ? -23.976 1.603 19.931 1.00 94.44 111 LEU A O 1
ATOM 881 N N . GLU A 1 112 ? -26.145 1.802 19.401 1.00 94.50 112 GLU A N 1
ATOM 882 C CA . GLU A 1 112 ? -26.662 1.475 20.734 1.00 94.50 112 GLU A CA 1
ATOM 883 C C . GLU A 1 112 ? -26.338 0.036 21.141 1.00 94.50 112 GLU A C 1
ATOM 885 O O . GLU A 1 112 ? -25.965 -0.208 22.290 1.00 94.50 112 GLU A O 1
ATOM 890 N N . LYS A 1 113 ? -26.385 -0.907 20.193 1.00 95.75 113 LYS A N 1
ATOM 891 C CA . LYS A 1 113 ? -26.000 -2.305 20.426 1.00 95.75 113 LYS A CA 1
ATOM 892 C C . LYS A 1 113 ? -24.549 -2.441 20.898 1.00 95.75 113 LYS A C 1
ATOM 894 O O . LYS A 1 113 ? -24.272 -3.278 21.754 1.00 95.75 113 LYS A O 1
ATOM 899 N N . HIS A 1 114 ? -23.627 -1.657 20.337 1.00 96.88 114 HIS A N 1
ATOM 900 C CA . HIS A 1 114 ? -22.192 -1.785 20.621 1.00 96.88 114 HIS A CA 1
ATOM 901 C C . HIS A 1 114 ? -21.678 -0.818 21.695 1.00 96.88 114 HIS A C 1
ATOM 903 O O . HIS A 1 114 ? -20.734 -1.148 22.411 1.00 96.88 114 HIS A O 1
ATOM 909 N N . LEU A 1 115 ? -22.275 0.370 21.820 1.00 97.38 115 LEU A N 1
ATOM 910 C CA . LEU A 1 115 ? -21.776 1.448 22.679 1.00 97.38 115 LEU A CA 1
ATOM 911 C C . LEU A 1 115 ? -22.758 1.871 23.784 1.00 97.38 115 LEU A C 1
ATOM 913 O O . LEU A 1 115 ? -22.394 2.678 24.648 1.00 97.38 115 LEU A O 1
ATOM 917 N N . GLY A 1 116 ? -23.978 1.331 23.782 1.00 96.50 116 GLY A N 1
ATOM 918 C CA . GLY A 1 116 ? -25.075 1.732 24.660 1.00 96.50 116 GLY A CA 1
ATOM 919 C C . GLY A 1 116 ? -25.790 3.003 24.196 1.00 96.50 116 GLY A C 1
ATOM 920 O O . GLY A 1 116 ? -25.383 3.660 23.242 1.00 96.50 116 GLY A O 1
ATOM 921 N N . GLU A 1 117 ? -26.866 3.358 24.893 1.00 94.12 117 GLU A N 1
ATOM 922 C CA . GLU A 1 117 ? -27.721 4.496 24.537 1.00 94.12 117 GLU A CA 1
ATOM 923 C C . GLU A 1 117 ? -27.014 5.850 24.653 1.00 94.12 117 GLU A C 1
ATOM 925 O O . GLU A 1 117 ? -26.325 6.130 25.638 1.00 94.12 117 GLU A O 1
ATOM 930 N N . GLU A 1 118 ? -27.262 6.741 23.694 1.00 91.81 118 GLU A N 1
ATOM 931 C CA . GLU A 1 118 ? -26.690 8.093 23.656 1.00 91.81 118 GLU A CA 1
ATOM 932 C C . GLU A 1 118 ? -27.035 8.932 24.899 1.00 91.81 118 GLU A C 1
ATOM 934 O O . GLU A 1 118 ? -26.201 9.681 25.424 1.00 91.81 118 GLU A O 1
ATOM 939 N N . ILE A 1 119 ? -28.278 8.815 25.375 1.00 91.50 119 ILE A N 1
ATOM 940 C CA . ILE A 1 119 ? -28.786 9.613 26.495 1.00 91.50 119 ILE A CA 1
ATOM 941 C C . ILE A 1 119 ? -28.177 9.184 27.837 1.00 91.50 119 ILE A C 1
ATOM 943 O O . ILE A 1 119 ? -28.112 9.970 28.788 1.00 91.50 119 ILE A O 1
ATOM 947 N N . ASN A 1 120 ? -27.680 7.949 27.918 1.00 95.88 120 ASN A N 1
ATOM 948 C CA . ASN A 1 120 ? -27.038 7.432 29.110 1.00 95.88 120 ASN A CA 1
ATOM 949 C C . ASN A 1 120 ? -25.617 8.002 29.232 1.00 95.88 120 ASN A C 1
ATOM 951 O O . ASN A 1 120 ? -24.692 7.566 28.560 1.00 95.88 120 ASN A O 1
ATOM 955 N N . ARG A 1 121 ? -25.401 8.927 30.174 1.00 95.31 121 ARG A N 1
ATOM 956 C CA . ARG A 1 121 ? -24.087 9.566 30.412 1.00 95.31 121 ARG A CA 1
ATOM 957 C C . ARG A 1 121 ? -22.966 8.608 30.851 1.00 95.31 121 ARG A C 1
ATOM 959 O O . ARG A 1 121 ? -21.806 9.027 30.912 1.00 95.31 121 ARG A O 1
ATOM 966 N N . LYS A 1 122 ? -23.301 7.363 31.206 1.00 96.56 122 LYS A N 1
ATOM 967 C CA . LYS A 1 122 ? -22.343 6.286 31.501 1.00 96.56 122 LYS A CA 1
ATOM 968 C C . LYS A 1 122 ? -22.054 5.392 30.288 1.00 96.56 122 LYS A C 1
ATOM 970 O O . LYS A 1 122 ? -21.201 4.521 30.395 1.00 96.56 122 LYS A O 1
ATOM 975 N N . SER A 1 123 ? -22.742 5.575 29.159 1.00 97.62 123 SER A N 1
ATOM 976 C CA . SER A 1 123 ? -22.507 4.786 27.948 1.00 97.62 123 SER A CA 1
ATOM 977 C C . SER A 1 123 ? -21.245 5.237 27.214 1.00 97.62 123 SER A C 1
ATOM 979 O O . SER A 1 123 ? -20.838 6.405 27.270 1.00 97.62 123 SER A O 1
ATOM 981 N N . LEU A 1 124 ? -20.637 4.303 26.483 1.00 98.00 124 LEU A N 1
ATOM 982 C CA . LEU A 1 124 ? -19.505 4.603 25.610 1.00 98.00 124 LEU A CA 1
ATOM 983 C C . LEU A 1 124 ? -19.946 5.430 24.399 1.00 98.00 124 LEU A C 1
ATOM 985 O O . LEU A 1 124 ? -19.152 6.211 23.888 1.00 98.00 124 LEU A O 1
ATOM 989 N N . CYS A 1 125 ? -21.212 5.324 23.984 1.00 97.06 125 CYS A N 1
ATOM 990 C CA . CYS A 1 125 ? -21.784 6.142 22.918 1.00 97.06 125 CYS A CA 1
ATOM 991 C C . CYS A 1 125 ? -21.728 7.622 23.291 1.00 97.06 125 CYS A C 1
ATOM 993 O O . CYS A 1 125 ? -21.193 8.439 22.538 1.00 97.06 125 CYS A O 1
ATOM 995 N N . HIS A 1 126 ? -22.222 7.955 24.487 1.00 96.50 126 HIS A N 1
ATOM 996 C CA . HIS A 1 126 ? -22.188 9.317 24.994 1.00 96.50 126 HIS A CA 1
ATOM 997 C C . HIS A 1 126 ? -20.754 9.851 25.021 1.00 96.50 126 HIS A C 1
ATOM 999 O O . HIS A 1 126 ? -20.487 10.952 24.540 1.00 96.50 126 HIS A O 1
ATOM 1005 N N . LEU A 1 127 ? -19.821 9.047 25.537 1.00 97.81 127 LEU A N 1
ATOM 1006 C CA . LEU A 1 127 ? -18.409 9.408 25.603 1.00 97.81 127 LEU A CA 1
ATOM 1007 C C . LEU A 1 127 ? -17.799 9.628 24.210 1.00 97.81 127 LEU A C 1
ATOM 1009 O O . LEU A 1 127 ? -17.166 10.656 23.984 1.00 97.81 127 LEU A O 1
ATOM 1013 N N . ALA A 1 128 ? -18.017 8.711 23.266 1.00 97.38 128 ALA A N 1
ATOM 1014 C CA . ALA A 1 128 ? -17.481 8.794 21.908 1.00 97.38 128 ALA A CA 1
ATOM 1015 C C . ALA A 1 128 ? -17.940 10.065 21.174 1.00 97.38 128 ALA A C 1
ATOM 1017 O O . ALA A 1 128 ? -17.139 10.699 20.485 1.00 97.38 128 ALA A O 1
ATOM 1018 N N . LEU A 1 129 ? -19.201 10.467 21.368 1.00 95.75 129 LEU A N 1
ATOM 1019 C CA . LEU A 1 129 ? -19.758 11.707 20.821 1.00 95.75 129 LEU A CA 1
ATOM 1020 C C . LEU A 1 129 ? -19.164 12.953 21.491 1.00 95.75 129 LEU A C 1
ATOM 1022 O O . LEU A 1 129 ? -18.840 13.919 20.805 1.00 95.75 129 LEU A O 1
ATOM 1026 N N . GLN A 1 130 ? -18.990 12.951 22.819 1.00 95.94 130 GLN A N 1
ATOM 1027 C CA . GLN A 1 130 ? -18.383 14.092 23.521 1.00 95.94 130 GLN A CA 1
ATOM 1028 C C . GLN A 1 130 ? -16.910 14.292 23.158 1.00 95.94 130 GLN A C 1
ATOM 1030 O O . GLN A 1 130 ? -16.442 15.429 23.092 1.00 95.94 130 GLN A O 1
ATOM 1035 N N . LEU A 1 131 ? -16.197 13.197 22.894 1.00 95.81 131 LEU A N 1
ATOM 1036 C CA . LEU A 1 131 ? -14.813 13.217 22.431 1.00 95.81 131 LEU A CA 1
ATOM 1037 C C . LEU A 1 131 ? -14.693 13.528 20.932 1.00 95.81 131 LEU A C 1
ATOM 1039 O O . LEU A 1 131 ? -13.577 13.672 20.447 1.00 95.81 131 LEU A O 1
ATOM 1043 N N . GLY A 1 132 ? -15.798 13.611 20.184 1.00 94.62 132 GLY A N 1
ATOM 1044 C CA . GLY A 1 132 ? -15.780 13.856 18.738 1.00 94.62 132 GLY A CA 1
ATOM 1045 C C . GLY A 1 132 ? -15.183 12.711 17.913 1.00 94.62 132 GLY A C 1
ATOM 1046 O O . GLY A 1 132 ? -14.779 12.929 16.775 1.00 94.62 132 GLY A O 1
ATOM 1047 N N . LEU A 1 133 ? -15.108 11.498 18.476 1.00 95.31 133 LEU A N 1
ATOM 1048 C CA . LEU A 1 133 ? -14.698 10.293 17.743 1.00 95.31 133 LEU A CA 1
ATOM 1049 C C . LEU A 1 133 ? -15.819 9.798 16.820 1.00 95.31 133 LEU A C 1
ATOM 1051 O O . LEU A 1 133 ? -15.545 9.210 15.773 1.00 95.31 133 LEU A O 1
ATOM 1055 N N . LEU A 1 134 ? -17.067 10.072 17.208 1.00 95.88 134 LEU A N 1
ATOM 1056 C CA . LEU A 1 134 ? -18.275 9.869 16.416 1.00 95.88 134 LEU A CA 1
ATOM 1057 C C . LEU A 1 134 ? -19.022 11.199 16.270 1.00 95.88 134 LEU A C 1
ATOM 1059 O O . LEU A 1 134 ? -19.025 12.021 17.186 1.00 95.88 134 LEU A O 1
ATOM 1063 N N . ASN A 1 135 ? -19.699 11.378 15.139 1.00 93.62 135 ASN A N 1
ATOM 1064 C CA . ASN A 1 135 ? -20.488 12.557 14.800 1.00 93.62 135 ASN A CA 1
ATOM 1065 C C . ASN A 1 135 ? -21.891 12.160 14.333 1.00 93.62 135 ASN A C 1
ATOM 1067 O O . ASN A 1 135 ? -22.079 11.103 13.730 1.00 93.62 135 ASN A O 1
ATOM 1071 N N . ARG A 1 136 ? -22.874 13.038 14.561 1.00 91.38 136 ARG A N 1
ATOM 1072 C CA . ARG A 1 136 ? -24.226 12.910 13.990 1.00 91.38 136 ARG A CA 1
ATOM 1073 C C . ARG A 1 136 ? -24.212 13.457 12.565 1.00 91.38 136 ARG A C 1
ATOM 1075 O O . ARG A 1 136 ? -23.769 14.583 12.358 1.00 91.38 136 ARG A O 1
ATOM 1082 N N . THR A 1 137 ? -24.692 12.680 11.597 1.00 83.19 137 THR A N 1
ATOM 1083 C CA . THR A 1 137 ? -24.616 13.032 10.166 1.00 83.19 137 THR A CA 1
ATOM 1084 C C . THR A 1 137 ? -25.957 13.414 9.555 1.00 83.19 137 THR A C 1
ATOM 1086 O O . THR A 1 137 ? -25.982 14.099 8.536 1.00 83.19 137 THR A O 1
ATOM 1089 N N . ASN A 1 138 ? -27.079 13.018 10.162 1.00 71.62 138 ASN A N 1
ATOM 1090 C CA . ASN A 1 138 ? -28.404 13.385 9.673 1.00 71.62 138 ASN A CA 1
ATOM 1091 C C . ASN A 1 138 ? -29.360 13.651 10.841 1.00 71.62 138 ASN A C 1
ATOM 1093 O O . ASN A 1 138 ? -29.529 12.791 11.701 1.00 71.62 138 ASN A O 1
ATOM 1097 N N . ILE A 1 139 ? -29.947 14.852 10.871 1.00 55.50 139 ILE A N 1
ATOM 1098 C CA . ILE A 1 139 ? -30.831 15.329 11.954 1.00 55.50 139 ILE A CA 1
ATOM 1099 C C . ILE A 1 139 ? -32.255 15.605 11.418 1.00 55.50 139 ILE A C 1
ATOM 1101 O O . ILE A 1 139 ? -33.210 15.667 12.185 1.00 55.50 139 ILE A O 1
ATOM 1105 N N . TYR A 1 140 ? -32.438 15.730 10.094 1.00 48.31 140 TYR A N 1
ATOM 1106 C CA . TYR A 1 140 ? -33.683 16.239 9.506 1.00 48.31 140 TYR A CA 1
ATOM 1107 C C . TYR A 1 140 ? -34.097 15.479 8.240 1.00 48.31 140 TYR A C 1
ATOM 1109 O O . TYR A 1 140 ? -33.768 15.899 7.135 1.00 48.31 140 TYR A O 1
ATOM 1117 N N . ARG A 1 141 ? -34.849 14.381 8.409 1.00 39.88 141 ARG A N 1
ATOM 1118 C CA . ARG A 1 141 ? -35.969 13.927 7.545 1.00 39.88 141 ARG A CA 1
ATOM 1119 C C . ARG A 1 141 ? -36.446 12.547 8.018 1.00 39.88 141 ARG A C 1
ATOM 1121 O O . ARG A 1 141 ? -35.838 11.545 7.678 1.00 39.88 141 ARG A O 1
ATOM 1128 N N . GLN A 1 142 ? -37.528 12.530 8.801 1.00 46.84 142 GLN A N 1
ATOM 1129 C CA . GLN A 1 142 ? -38.447 11.392 9.008 1.00 46.84 142 GLN A CA 1
ATOM 1130 C C . GLN A 1 142 ? -37.828 9.971 9.074 1.00 46.84 142 GLN A C 1
ATOM 1132 O O . GLN A 1 142 ? -38.367 9.034 8.492 1.00 46.84 142 GLN A O 1
ATOM 1137 N N . GLY A 1 143 ? -36.725 9.781 9.802 1.00 53.38 143 GLY A N 1
ATOM 1138 C CA . GLY A 1 143 ? -36.082 8.475 9.959 1.00 53.38 143 GLY A CA 1
ATOM 1139 C C . GLY A 1 143 ? -34.891 8.532 10.915 1.00 53.38 143 GLY A C 1
ATOM 1140 O O . GLY A 1 143 ? -34.304 9.597 11.091 1.00 53.38 143 GLY A O 1
ATOM 1141 N N . ASN A 1 144 ? -34.597 7.393 11.551 1.00 64.94 144 ASN A N 1
ATOM 1142 C CA . ASN A 1 144 ? -33.613 7.190 12.623 1.00 64.94 144 ASN A CA 1
ATOM 1143 C C . ASN A 1 144 ? -32.301 7.980 12.450 1.00 64.94 144 ASN A C 1
ATOM 1145 O O . ASN A 1 144 ? -31.754 8.058 11.347 1.00 64.94 144 ASN A O 1
ATOM 1149 N N . ASN A 1 145 ? -31.771 8.506 13.562 1.00 80.00 145 ASN A N 1
ATOM 1150 C CA . ASN A 1 145 ? -30.495 9.222 13.596 1.00 80.00 145 ASN A CA 1
ATOM 1151 C C . ASN A 1 145 ? -29.379 8.367 12.973 1.00 80.00 145 ASN A C 1
ATOM 1153 O O . ASN A 1 145 ? -29.255 7.178 13.282 1.00 80.00 145 ASN A O 1
ATOM 1157 N N . THR A 1 146 ? -28.551 8.980 12.120 1.00 88.75 146 THR A N 1
ATOM 1158 C CA . THR A 1 146 ? -27.347 8.327 11.587 1.00 88.75 146 THR A CA 1
ATOM 1159 C C . THR A 1 146 ? -26.081 8.999 12.079 1.00 88.75 146 THR A C 1
ATOM 1161 O O . THR A 1 146 ? -26.037 10.216 12.292 1.00 88.75 146 THR A O 1
ATOM 1164 N N . PHE A 1 147 ? -25.042 8.189 12.224 1.00 93.25 147 PHE A N 1
ATOM 1165 C CA . PHE A 1 147 ? -23.762 8.567 12.791 1.00 93.25 147 PHE A CA 1
ATOM 1166 C C . PHE A 1 147 ? -22.627 8.182 11.843 1.00 93.25 147 PHE A C 1
ATOM 1168 O O . PHE A 1 147 ? -22.805 7.383 10.927 1.00 93.25 147 PHE A O 1
ATOM 1175 N N . ALA A 1 148 ? -21.455 8.763 12.049 1.00 94.38 148 ALA A N 1
ATOM 1176 C CA . ALA A 1 148 ? -20.226 8.355 11.381 1.00 94.38 148 ALA A CA 1
ATOM 1177 C C . ALA A 1 148 ? -19.037 8.598 12.307 1.00 94.38 148 ALA A C 1
ATOM 1179 O O . ALA A 1 148 ? -19.116 9.423 13.222 1.00 94.38 148 ALA A O 1
ATOM 1180 N N . PHE A 1 149 ? -17.928 7.909 12.055 1.00 95.62 149 PHE A N 1
ATOM 1181 C CA . PHE A 1 149 ? -16.651 8.275 12.660 1.00 95.62 149 PHE A CA 1
ATOM 1182 C C . PHE A 1 149 ? -16.228 9.679 12.229 1.00 95.62 149 PHE A C 1
ATOM 1184 O O . PHE A 1 149 ? -16.697 10.197 11.215 1.00 95.62 149 PHE A O 1
ATOM 1191 N N . TYR A 1 150 ? -15.318 10.285 12.997 1.00 88.94 150 TYR A N 1
ATOM 1192 C CA . TYR A 1 150 ? -14.716 11.580 12.662 1.00 88.94 150 TYR A CA 1
ATOM 1193 C C . TYR A 1 150 ? -14.284 11.663 11.189 1.00 88.94 150 TYR A C 1
ATOM 1195 O O . TYR A 1 150 ? -14.521 12.668 10.524 1.00 88.94 150 TYR A O 1
ATOM 1203 N N . HIS A 1 151 ? -13.710 10.573 10.676 1.00 89.69 151 HIS A N 1
ATOM 1204 C CA . HIS A 1 151 ? -13.440 10.366 9.261 1.00 89.69 151 HIS A CA 1
ATOM 1205 C C . HIS A 1 151 ? -13.466 8.863 8.935 1.00 89.69 151 HIS A C 1
ATOM 1207 O O . HIS A 1 151 ? -13.223 8.040 9.822 1.00 89.69 151 HIS A O 1
ATOM 1213 N N . ALA A 1 152 ? -13.706 8.502 7.670 1.00 90.44 152 ALA A N 1
ATOM 1214 C CA . ALA A 1 152 ? -13.728 7.109 7.203 1.00 90.44 152 ALA A CA 1
ATOM 1215 C C . ALA A 1 152 ? -12.443 6.344 7.575 1.00 90.44 152 ALA A C 1
ATOM 1217 O O . ALA A 1 152 ? -12.499 5.230 8.086 1.00 90.44 152 ALA A O 1
ATOM 1218 N N . THR A 1 153 ? -11.288 6.999 7.465 1.00 90.88 153 THR A N 1
ATOM 1219 C CA . THR A 1 153 ? -9.994 6.402 7.833 1.00 90.88 153 THR A CA 1
ATOM 1220 C C . THR A 1 153 ? -9.823 6.126 9.325 1.00 90.88 153 THR A C 1
ATOM 1222 O O . THR A 1 153 ? -9.082 5.217 9.694 1.00 90.88 153 THR A O 1
ATOM 1225 N N . PHE A 1 154 ? -10.528 6.850 10.203 1.00 93.19 154 PHE A N 1
ATOM 1226 C CA . PHE A 1 154 ? -10.570 6.493 11.623 1.00 93.19 154 PHE A CA 1
ATOM 1227 C C . PHE A 1 154 ? -11.415 5.246 11.852 1.00 93.19 154 PHE A C 1
ATOM 1229 O O . PHE A 1 154 ? -11.050 4.431 12.694 1.00 93.19 154 PHE A O 1
ATOM 1236 N N . GLN A 1 155 ? -12.507 5.071 11.103 1.00 96.88 155 GLN A N 1
ATOM 1237 C CA . GLN A 1 155 ? -13.272 3.829 11.149 1.00 96.88 155 GLN A CA 1
ATOM 1238 C C . GLN A 1 155 ? -12.397 2.647 10.728 1.00 96.88 155 GLN A C 1
ATOM 1240 O O . GLN A 1 155 ? -12.322 1.659 11.449 1.00 96.88 155 GLN A O 1
ATOM 1245 N N . GLU A 1 156 ? -11.675 2.767 9.616 1.00 96.94 156 GLU A N 1
ATOM 1246 C CA . GLU A 1 156 ? -10.765 1.719 9.138 1.00 96.94 156 GLU A CA 1
ATOM 1247 C C . GLU A 1 156 ? -9.648 1.428 10.150 1.00 96.94 156 GLU A C 1
ATOM 1249 O O . GLU A 1 156 ? -9.340 0.266 10.409 1.00 96.94 156 GLU A O 1
ATOM 1254 N N . TYR A 1 157 ? -9.097 2.463 10.794 1.00 96.69 157 TYR A N 1
ATOM 1255 C CA . TYR A 1 157 ? -8.119 2.308 11.871 1.00 96.69 157 TYR A CA 1
ATOM 1256 C C . TYR A 1 157 ? -8.687 1.567 13.088 1.00 96.69 157 TYR A C 1
ATOM 1258 O O . TYR A 1 157 ? -8.068 0.621 13.574 1.00 96.69 157 TYR A O 1
ATOM 1266 N N . PHE A 1 158 ? -9.872 1.944 13.575 1.00 98.12 158 PHE A N 1
ATOM 1267 C CA . PHE A 1 158 ? -10.506 1.241 14.691 1.00 98.12 158 PHE A CA 1
ATOM 1268 C C . PHE A 1 158 ? -10.860 -0.205 14.320 1.00 98.12 158 PHE A C 1
ATOM 1270 O O . PHE A 1 158 ? -10.617 -1.104 15.124 1.00 98.12 158 PHE A O 1
ATOM 1277 N N . ALA A 1 159 ? -11.354 -0.451 13.103 1.00 98.44 159 ALA A N 1
ATOM 1278 C CA . ALA A 1 159 ? -11.605 -1.803 12.609 1.00 98.44 159 ALA A CA 1
ATOM 1279 C C . ALA A 1 159 ? -10.315 -2.634 12.587 1.00 98.44 159 ALA A C 1
ATOM 1281 O O . ALA A 1 159 ? -10.317 -3.771 13.054 1.00 98.44 159 ALA A O 1
ATOM 1282 N N . ALA A 1 160 ? -9.203 -2.054 12.123 1.00 98.12 160 ALA A N 1
ATOM 1283 C CA . ALA A 1 160 ? -7.907 -2.721 12.106 1.00 98.12 160 ALA A CA 1
ATOM 1284 C C . ALA A 1 160 ? -7.457 -3.116 13.515 1.00 98.12 160 ALA A C 1
ATOM 1286 O O . ALA A 1 160 ? -6.949 -4.217 13.684 1.00 98.12 160 ALA A O 1
ATOM 1287 N N . LEU A 1 161 ? -7.677 -2.272 14.531 1.00 97.12 161 LEU A N 1
ATOM 1288 C CA . LEU A 1 161 ? -7.347 -2.579 15.930 1.00 97.12 161 LEU A CA 1
ATOM 1289 C C . LEU A 1 161 ? -8.167 -3.737 16.523 1.00 97.12 161 LEU A C 1
ATOM 1291 O O . LEU A 1 161 ? -7.701 -4.386 17.456 1.00 97.12 161 LEU A O 1
ATOM 1295 N N . ALA A 1 162 ? -9.377 -3.986 16.017 1.00 97.81 162 ALA A N 1
ATOM 1296 C CA . ALA A 1 162 ? -10.235 -5.077 16.486 1.00 97.81 162 ALA A CA 1
ATOM 1297 C C . ALA A 1 162 ? -9.871 -6.443 15.887 1.00 97.81 162 ALA A C 1
ATOM 1299 O O . ALA A 1 162 ? -10.389 -7.463 16.335 1.00 97.81 162 ALA A O 1
ATOM 1300 N N . ILE A 1 163 ? -9.001 -6.476 14.877 1.00 97.94 163 ILE A N 1
ATOM 1301 C CA . ILE A 1 163 ? -8.632 -7.704 14.174 1.00 97.94 163 ILE A CA 1
ATOM 1302 C C . ILE A 1 163 ? -7.344 -8.258 14.796 1.00 97.94 163 ILE A C 1
ATOM 1304 O O . ILE A 1 163 ? -6.306 -7.594 14.718 1.00 97.94 163 ILE A O 1
ATOM 1308 N N . PRO A 1 164 ? -7.381 -9.430 15.451 1.00 94.25 164 PRO A N 1
ATOM 1309 C CA . PRO A 1 164 ? -6.225 -9.947 16.179 1.00 94.25 164 PRO A CA 1
ATOM 1310 C C . PRO A 1 164 ? -5.127 -10.455 15.244 1.00 94.25 164 PRO A C 1
ATOM 1312 O O . PRO A 1 164 ? -3.955 -10.193 15.491 1.00 94.25 164 PRO A O 1
ATOM 1315 N N . ASP A 1 165 ? -5.506 -11.128 14.161 1.00 96.69 165 ASP A N 1
ATOM 1316 C CA . ASP A 1 165 ? -4.585 -11.806 13.258 1.00 96.69 165 ASP A CA 1
ATOM 1317 C C . ASP A 1 165 ? -5.114 -11.812 11.811 1.00 96.69 165 ASP A C 1
ATOM 1319 O O . ASP A 1 165 ? -6.272 -11.463 11.545 1.00 96.69 165 ASP A O 1
ATOM 1323 N N . TRP A 1 166 ? -4.246 -12.166 10.862 1.00 97.19 166 TRP A N 1
ATOM 1324 C CA . TRP A 1 166 ? -4.546 -12.057 9.436 1.00 97.19 166 TRP A CA 1
ATOM 1325 C C . TRP A 1 166 ? -5.496 -13.140 8.896 1.00 97.19 166 TRP A C 1
ATOM 1327 O O . TRP A 1 166 ? -6.044 -12.945 7.807 1.00 97.19 166 TRP A O 1
ATOM 1337 N N . ASP A 1 167 ? -5.778 -14.212 9.655 1.00 97.94 167 ASP A N 1
ATOM 1338 C CA . ASP A 1 167 ? -6.757 -15.260 9.298 1.00 97.94 167 ASP A CA 1
ATOM 1339 C C . ASP A 1 167 ? -8.151 -14.668 9.032 1.00 97.94 167 ASP A C 1
ATOM 1341 O O . ASP A 1 167 ? -8.938 -15.167 8.224 1.00 97.94 167 ASP A O 1
ATOM 1345 N N . TYR A 1 168 ? -8.445 -13.538 9.683 1.00 97.88 168 TYR A N 1
ATOM 1346 C CA . TYR A 1 168 ? -9.654 -12.761 9.450 1.00 97.88 168 TYR A CA 1
ATOM 1347 C C . TYR A 1 168 ? -9.764 -12.249 8.004 1.00 97.88 168 TYR A C 1
ATOM 1349 O O . TYR A 1 168 ? -10.868 -12.179 7.455 1.00 97.88 168 TYR A O 1
ATOM 1357 N N . PHE A 1 169 ? -8.648 -11.871 7.377 1.00 98.12 169 PHE A N 1
ATOM 1358 C CA . PHE A 1 169 ? -8.636 -11.348 6.011 1.00 98.12 169 PHE A CA 1
ATOM 1359 C C . PHE A 1 169 ? -8.583 -12.455 4.959 1.00 98.12 169 PHE A C 1
ATOM 1361 O O . PHE A 1 169 ? -9.248 -12.357 3.923 1.00 98.12 169 PHE A O 1
ATOM 1368 N N . LEU A 1 170 ? -7.784 -13.483 5.234 1.00 98.12 170 LEU A N 1
ATOM 1369 C CA . LEU A 1 170 ? -7.539 -14.627 4.369 1.00 98.12 170 LEU A CA 1
ATOM 1370 C C . LEU A 1 170 ? -7.444 -15.884 5.243 1.00 98.12 170 LEU A C 1
ATOM 1372 O O . LEU A 1 170 ? -6.533 -15.944 6.063 1.00 98.12 170 LEU A O 1
ATOM 1376 N N . PRO A 1 171 ? -8.309 -16.898 5.056 1.00 97.81 171 PRO A N 1
ATOM 1377 C CA . PRO A 1 171 ? -8.248 -18.116 5.859 1.00 97.81 171 PRO A CA 1
ATOM 1378 C C . PRO A 1 171 ? -6.891 -18.816 5.749 1.00 97.81 171 PRO A C 1
ATOM 1380 O O . PRO A 1 171 ? -6.441 -19.116 4.639 1.00 97.81 171 PRO A O 1
ATOM 1383 N N . ARG A 1 172 ? -6.259 -19.123 6.886 1.00 96.62 172 ARG A N 1
ATOM 1384 C CA . ARG A 1 172 ? -4.951 -19.805 6.941 1.00 96.62 172 ARG A CA 1
ATOM 1385 C C . ARG A 1 172 ? -4.976 -21.185 6.296 1.00 96.62 172 ARG A C 1
ATOM 1387 O O . ARG A 1 172 ? -3.962 -21.648 5.774 1.00 96.62 172 ARG A O 1
ATOM 1394 N N . GLU A 1 173 ? -6.135 -21.834 6.315 1.00 96.44 173 GLU A N 1
ATOM 1395 C CA . GLU A 1 173 ? -6.353 -23.159 5.741 1.00 96.44 173 GLU A CA 1
ATOM 1396 C C . GLU A 1 173 ? -6.483 -23.140 4.215 1.00 96.44 173 GLU A C 1
ATOM 1398 O O . GLU A 1 173 ? -6.587 -24.205 3.604 1.00 96.44 173 GLU A O 1
ATOM 1403 N N . HIS A 1 174 ? -6.493 -21.961 3.582 1.00 95.88 174 HIS A N 1
ATOM 1404 C CA . HIS A 1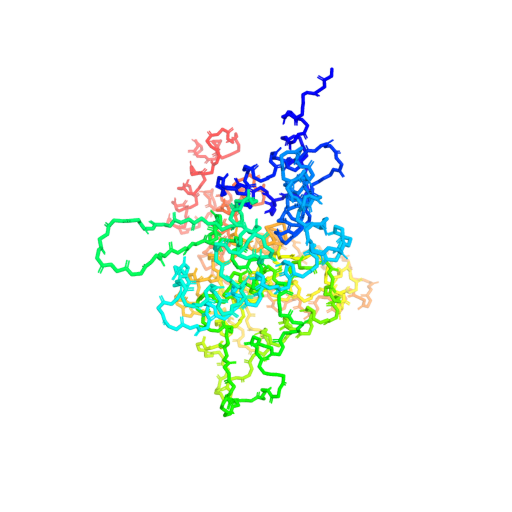 174 ? -6.530 -21.859 2.132 1.00 95.88 174 HIS A CA 1
ATOM 1405 C C . HIS A 1 174 ? -5.331 -22.582 1.498 1.00 95.88 174 HIS A C 1
ATOM 1407 O O . HIS A 1 174 ? -4.171 -22.331 1.836 1.00 95.88 174 HIS A O 1
ATOM 1413 N N . GLN A 1 175 ? -5.639 -23.474 0.557 1.00 93.44 175 GLN A N 1
ATOM 1414 C CA . GLN A 1 175 ? -4.650 -24.217 -0.220 1.00 93.44 175 GLN A CA 1
ATOM 1415 C C . GLN A 1 175 ? -4.755 -23.868 -1.694 1.00 93.44 175 GLN A C 1
ATOM 1417 O O . GLN A 1 175 ? -3.816 -23.314 -2.236 1.00 93.44 175 GLN A O 1
ATOM 1422 N N . ASP A 1 176 ? -5.881 -24.196 -2.324 1.00 92.44 176 ASP A N 1
ATOM 1423 C CA . ASP A 1 176 ? -6.100 -24.030 -3.764 1.00 92.44 176 ASP A CA 1
ATOM 1424 C C . ASP A 1 176 ? -7.531 -23.580 -4.103 1.00 92.44 176 ASP A C 1
ATOM 1426 O O . ASP A 1 176 ? -7.881 -23.377 -5.258 1.00 92.44 176 ASP A O 1
ATOM 1430 N N . ARG A 1 177 ? -8.401 -23.434 -3.099 1.00 92.88 177 ARG A N 1
ATOM 1431 C CA . ARG A 1 177 ? -9.809 -23.066 -3.286 1.00 92.88 177 ARG A CA 1
ATOM 1432 C C . ARG A 1 177 ? -10.377 -22.338 -2.071 1.00 92.88 177 ARG A C 1
ATOM 1434 O O . ARG A 1 177 ? -9.794 -22.429 -0.983 1.00 92.88 177 ARG A O 1
ATOM 1441 N N . PRO A 1 178 ? -11.510 -21.630 -2.225 1.00 93.81 178 PRO A N 1
ATOM 1442 C CA . PRO A 1 178 ? -12.188 -20.992 -1.106 1.00 93.81 178 PRO A CA 1
ATOM 1443 C C . PRO A 1 178 ? -12.624 -21.997 -0.037 1.00 93.81 178 PRO A C 1
ATOM 1445 O O . PRO A 1 178 ? -13.200 -23.041 -0.351 1.00 93.81 178 PRO A O 1
ATOM 1448 N N . ILE A 1 179 ? -12.399 -21.657 1.231 1.00 96.62 179 ILE A N 1
ATOM 1449 C CA . ILE A 1 179 ? -12.908 -22.435 2.365 1.00 96.62 179 ILE A CA 1
ATOM 1450 C C . ILE A 1 179 ? -14.406 -22.130 2.566 1.00 96.62 179 ILE A C 1
ATOM 1452 O O . ILE A 1 179 ? -14.766 -20.963 2.750 1.00 96.62 179 ILE A O 1
ATOM 1456 N N . PRO A 1 180 ? -15.305 -23.136 2.546 1.00 95.88 180 PRO A N 1
ATOM 1457 C CA . PRO A 1 180 ? -16.740 -22.914 2.713 1.00 95.88 180 PRO A CA 1
ATOM 1458 C C . PRO A 1 180 ? -17.082 -22.135 3.989 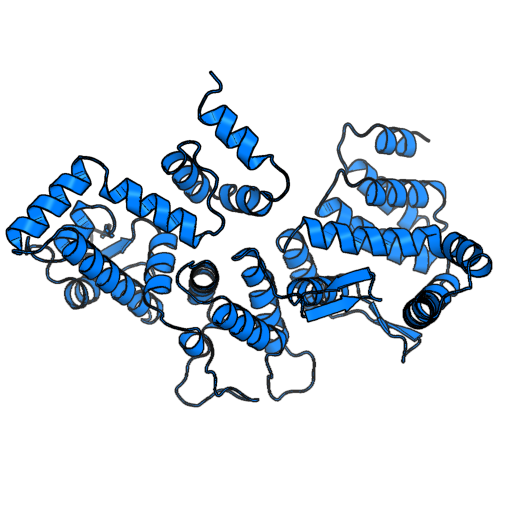1.00 95.88 180 PRO A C 1
ATOM 1460 O O . PRO A 1 180 ? -16.612 -22.459 5.077 1.00 95.88 180 PRO A O 1
ATOM 1463 N N . GLY A 1 181 ? -17.920 -21.103 3.855 1.00 94.62 181 GLY A N 1
ATOM 1464 C CA . GLY A 1 181 ? -18.357 -20.264 4.978 1.00 94.62 181 GLY A CA 1
ATOM 1465 C C . GLY A 1 181 ? -17.314 -19.260 5.484 1.00 94.62 181 GLY A C 1
ATOM 1466 O O . GLY A 1 181 ? -17.586 -18.545 6.446 1.00 94.62 181 GLY A O 1
ATOM 1467 N N . ARG A 1 182 ? -16.141 -19.175 4.847 1.00 96.06 182 ARG A N 1
ATOM 1468 C CA . ARG A 1 182 ? -15.084 -18.223 5.197 1.00 96.06 182 ARG A CA 1
ATOM 1469 C C . ARG A 1 182 ? -14.968 -17.149 4.117 1.00 96.06 182 ARG A C 1
ATOM 1471 O O . ARG A 1 182 ? -14.960 -17.453 2.927 1.00 96.06 182 ARG A O 1
ATOM 1478 N N . ALA A 1 183 ? -14.890 -15.890 4.535 1.00 95.00 183 ALA A N 1
ATOM 1479 C CA . ALA A 1 183 ? -14.769 -14.759 3.619 1.00 95.00 183 ALA A CA 1
ATOM 1480 C C . ALA A 1 183 ? -13.306 -14.505 3.222 1.00 95.00 183 ALA A C 1
ATOM 1482 O O . ALA A 1 183 ? -12.395 -14.721 4.019 1.00 95.00 183 ALA A O 1
ATOM 1483 N N . TYR A 1 184 ? -13.104 -14.015 1.998 1.00 97.00 184 TYR A N 1
ATOM 1484 C CA . TYR A 1 184 ? -11.801 -13.640 1.441 1.00 97.00 184 TYR A CA 1
ATOM 1485 C C . TYR A 1 184 ? -11.749 -12.120 1.307 1.00 97.00 184 TYR A C 1
ATOM 1487 O O . TYR A 1 184 ? -11.833 -11.555 0.213 1.00 97.00 184 TYR A O 1
ATOM 1495 N N . ARG A 1 185 ? -11.619 -11.455 2.456 1.00 97.62 185 ARG A N 1
ATOM 1496 C CA . ARG A 1 185 ? -11.684 -9.992 2.567 1.00 97.62 185 ARG A CA 1
ATOM 1497 C C . ARG A 1 185 ? -10.544 -9.295 1.827 1.00 97.62 185 ARG A C 1
ATOM 1499 O O . ARG A 1 185 ? -10.681 -8.134 1.466 1.00 97.62 185 ARG A O 1
ATOM 1506 N N . ILE A 1 186 ? -9.462 -10.010 1.509 1.00 97.69 186 ILE A N 1
ATOM 1507 C CA . ILE A 1 186 ? -8.393 -9.528 0.619 1.00 97.69 186 ILE A CA 1
ATOM 1508 C C . ILE A 1 186 ? -8.895 -9.100 -0.776 1.00 97.69 186 ILE A C 1
ATOM 1510 O O . ILE A 1 186 ? -8.226 -8.326 -1.455 1.00 97.69 186 ILE A O 1
ATOM 1514 N N . PHE A 1 187 ? -10.079 -9.554 -1.207 1.00 96.44 187 PHE A N 1
ATOM 1515 C CA . PHE A 1 187 ? -10.686 -9.175 -2.491 1.00 96.44 187 PHE A CA 1
ATOM 1516 C C . PHE A 1 187 ? -11.847 -8.182 -2.368 1.00 96.44 187 PHE A C 1
ATOM 1518 O O . PHE A 1 187 ? -12.404 -7.761 -3.389 1.00 96.44 187 PHE A O 1
ATOM 1525 N N . GLU A 1 188 ? -12.191 -7.793 -1.145 1.00 95.75 188 GLU A N 1
ATOM 1526 C CA . GLU A 1 188 ? -13.291 -6.895 -0.822 1.00 95.75 188 GLU A CA 1
ATOM 1527 C C . GLU A 1 188 ? -12.762 -5.457 -0.633 1.00 95.75 188 GLU A C 1
ATOM 1529 O O . GLU A 1 188 ? -11.969 -5.207 0.281 1.00 95.75 188 GLU A O 1
ATOM 1534 N N . PRO A 1 189 ? -13.171 -4.482 -1.472 1.00 93.44 189 PRO A N 1
ATOM 1535 C CA . PRO A 1 189 ? -12.568 -3.146 -1.488 1.00 93.44 189 PRO A CA 1
ATOM 1536 C C . PRO A 1 189 ? -12.590 -2.411 -0.142 1.00 93.44 189 PRO A C 1
ATOM 1538 O O . PRO A 1 189 ? -11.638 -1.705 0.183 1.00 93.44 189 PRO A O 1
ATOM 1541 N N . GLN A 1 190 ? -13.640 -2.601 0.659 1.00 93.69 190 GLN A N 1
ATOM 1542 C CA . GLN A 1 190 ? -13.805 -1.943 1.956 1.00 93.69 190 GLN A CA 1
ATOM 1543 C C . GLN A 1 190 ? -12.802 -2.415 3.021 1.00 93.69 190 GLN A C 1
ATOM 1545 O O . GLN A 1 190 ? -12.604 -1.731 4.021 1.00 93.69 190 GLN A O 1
ATOM 1550 N N . TRP A 1 191 ? -12.150 -3.564 2.814 1.00 96.81 191 TRP A N 1
ATOM 1551 C CA . TRP A 1 191 ? -11.139 -4.093 3.732 1.00 96.81 191 TRP A CA 1
ATOM 1552 C C . TRP A 1 191 ? -9.716 -3.720 3.347 1.00 96.81 191 TRP A C 1
ATOM 1554 O O . TRP A 1 191 ? -8.825 -3.841 4.183 1.00 96.81 191 TRP A O 1
ATOM 1564 N N . LYS A 1 192 ? -9.489 -3.227 2.126 1.00 95.75 192 LYS A N 1
ATOM 1565 C CA . LYS A 1 192 ? -8.153 -2.885 1.630 1.00 95.75 192 LYS A CA 1
ATOM 1566 C C . LYS A 1 192 ? -7.411 -1.959 2.596 1.00 95.75 192 LYS A C 1
ATOM 1568 O O . LYS A 1 192 ? -6.333 -2.293 3.074 1.00 95.75 192 LYS A O 1
ATOM 1573 N N . GLN A 1 193 ? -8.017 -0.829 2.952 1.00 94.00 193 GLN A N 1
ATOM 1574 C CA . GLN A 1 193 ? -7.381 0.136 3.847 1.00 94.00 193 GLN A CA 1
ATOM 1575 C C . GLN A 1 193 ? -7.242 -0.398 5.281 1.00 94.00 193 GLN A C 1
ATOM 1577 O O . GLN A 1 193 ? -6.257 -0.098 5.954 1.00 94.00 193 GLN A O 1
ATOM 1582 N N . VAL A 1 194 ? -8.178 -1.236 5.738 1.00 97.44 194 VAL A N 1
ATOM 1583 C CA . VAL A 1 194 ? -8.086 -1.920 7.038 1.00 97.44 194 VAL A CA 1
ATOM 1584 C C . VAL A 1 194 ? -6.879 -2.859 7.074 1.00 97.44 194 VAL A C 1
ATOM 1586 O O . VAL A 1 194 ? -6.138 -2.845 8.050 1.00 97.44 194 VAL A O 1
ATOM 1589 N N . ILE A 1 195 ? -6.647 -3.625 6.003 1.00 97.50 195 ILE A N 1
ATOM 1590 C CA . ILE A 1 195 ? -5.496 -4.526 5.844 1.00 97.50 195 ILE A CA 1
ATOM 1591 C C . ILE A 1 195 ? -4.183 -3.739 5.892 1.00 97.50 195 ILE A C 1
ATOM 1593 O O . ILE A 1 195 ? -3.274 -4.097 6.641 1.00 97.50 195 ILE A O 1
ATOM 1597 N N . LEU A 1 196 ? -4.098 -2.635 5.145 1.00 94.31 196 LEU A N 1
ATOM 1598 C CA . LEU A 1 196 ? -2.913 -1.774 5.125 1.00 94.31 196 LEU A CA 1
ATOM 1599 C C . LEU A 1 196 ? -2.613 -1.192 6.514 1.00 94.31 196 LEU A C 1
ATOM 1601 O O . LEU A 1 196 ? -1.481 -1.258 6.992 1.00 94.31 196 LEU A O 1
ATOM 1605 N N . VAL A 1 197 ? -3.634 -0.679 7.205 1.00 94.44 197 VAL A N 1
ATOM 1606 C CA . VAL A 1 197 ? -3.468 -0.164 8.571 1.00 94.44 197 VAL A CA 1
ATOM 1607 C C . VAL A 1 197 ? -3.108 -1.286 9.545 1.00 94.44 197 VAL A C 1
ATOM 1609 O O . VAL A 1 197 ? -2.262 -1.075 10.412 1.00 94.44 197 VAL A O 1
ATOM 1612 N N . TRP A 1 198 ? -3.693 -2.477 9.396 1.00 96.81 198 TRP A N 1
ATOM 1613 C CA . TRP A 1 198 ? -3.381 -3.639 10.227 1.00 96.81 198 TRP A CA 1
ATOM 1614 C C . TRP A 1 198 ? -1.906 -4.041 10.107 1.00 96.81 198 TRP A C 1
ATOM 1616 O O . TRP A 1 198 ? -1.238 -4.201 11.123 1.00 96.81 198 TRP A O 1
ATOM 1626 N N . LEU A 1 199 ? -1.352 -4.085 8.894 1.00 94.12 199 LEU A N 1
ATOM 1627 C CA . LEU A 1 199 ? 0.076 -4.349 8.668 1.00 94.12 199 LEU A CA 1
ATOM 1628 C C . LEU A 1 199 ? 0.988 -3.267 9.269 1.00 94.12 199 LEU A C 1
ATOM 1630 O O . LEU A 1 199 ? 2.098 -3.554 9.725 1.00 94.12 199 LEU A O 1
ATOM 1634 N N . GLY A 1 200 ? 0.511 -2.023 9.331 1.00 91.88 200 GLY A N 1
ATOM 1635 C CA . GLY A 1 200 ? 1.222 -0.913 9.963 1.00 91.88 200 GLY A CA 1
ATOM 1636 C C . GLY A 1 200 ? 1.216 -0.933 11.496 1.00 91.88 200 GLY A C 1
ATOM 1637 O O . GLY A 1 200 ? 1.919 -0.132 12.114 1.00 91.88 200 GLY A O 1
ATOM 1638 N N . ARG A 1 201 ? 0.442 -1.808 12.146 1.00 93.31 201 ARG A N 1
ATOM 1639 C CA . ARG A 1 201 ? 0.338 -1.862 13.612 1.00 93.31 201 ARG A CA 1
ATOM 1640 C C . ARG A 1 201 ? 1.634 -2.340 14.263 1.00 93.31 201 ARG A C 1
ATOM 1642 O O . ARG A 1 201 ? 2.161 -3.388 13.904 1.00 93.31 201 ARG A O 1
ATOM 1649 N N . GLY A 1 202 ? 2.139 -1.592 15.244 1.00 90.81 202 GLY A N 1
ATOM 1650 C CA . GLY A 1 202 ? 3.361 -1.950 15.980 1.00 90.81 202 GLY A CA 1
ATOM 1651 C C . GLY A 1 202 ? 3.176 -3.081 16.997 1.00 90.81 202 GLY A C 1
ATOM 1652 O O . GLY A 1 202 ? 4.157 -3.664 17.438 1.00 90.81 202 GLY A O 1
ATOM 1653 N N . ASP A 1 203 ? 1.934 -3.395 17.368 1.00 92.44 203 ASP A N 1
ATOM 1654 C CA . ASP A 1 203 ? 1.597 -4.466 18.311 1.00 92.44 203 ASP A CA 1
ATOM 1655 C C . ASP A 1 203 ? 1.432 -5.846 17.651 1.00 92.44 203 ASP A C 1
ATOM 1657 O O . ASP A 1 203 ? 1.302 -6.847 18.351 1.00 92.44 203 ASP A O 1
ATOM 1661 N N . ILE A 1 204 ? 1.465 -5.910 16.317 1.00 93.50 204 ILE A N 1
ATOM 1662 C CA . ILE A 1 204 ? 1.483 -7.163 15.558 1.00 93.50 204 ILE A CA 1
ATOM 1663 C C . ILE A 1 204 ? 2.936 -7.586 15.331 1.00 93.50 204 ILE A C 1
ATOM 1665 O O . ILE A 1 204 ? 3.747 -6.788 14.854 1.00 93.50 204 ILE A O 1
ATOM 1669 N N . ALA A 1 205 ? 3.243 -8.845 15.652 1.00 91.69 205 ALA A N 1
ATOM 1670 C CA . ALA A 1 205 ? 4.566 -9.430 15.460 1.00 91.69 205 ALA A CA 1
ATOM 1671 C C . ALA A 1 205 ? 5.004 -9.359 13.990 1.00 91.69 205 ALA A C 1
ATOM 1673 O O . ALA A 1 205 ? 4.186 -9.417 13.070 1.00 91.69 205 ALA A O 1
ATOM 1674 N N . ARG A 1 206 ? 6.308 -9.228 13.758 1.00 88.12 206 ARG A N 1
ATOM 1675 C CA . ARG A 1 206 ? 6.862 -9.111 12.406 1.00 88.12 206 ARG A CA 1
ATOM 1676 C C . ARG A 1 206 ? 6.584 -10.364 11.579 1.00 88.12 206 ARG A C 1
ATOM 1678 O O . ARG A 1 206 ? 6.184 -10.258 10.426 1.00 88.12 206 ARG A O 1
ATOM 1685 N N . GLU A 1 207 ? 6.729 -11.525 12.199 1.00 89.75 207 GLU A N 1
ATOM 1686 C CA . GLU A 1 207 ? 6.550 -12.843 11.595 1.00 89.75 207 GLU A CA 1
ATOM 1687 C C . GLU A 1 207 ? 5.119 -13.021 11.069 1.00 89.75 207 GLU A C 1
ATOM 1689 O O . GLU A 1 207 ? 4.925 -13.512 9.963 1.00 89.75 207 GLU A O 1
ATOM 1694 N N . GLU A 1 208 ? 4.120 -12.529 11.807 1.00 92.69 208 GLU A N 1
ATOM 1695 C CA . GLU A 1 208 ? 2.710 -12.551 11.394 1.00 92.69 208 GLU A CA 1
ATOM 1696 C C . GLU A 1 208 ? 2.462 -11.722 10.127 1.00 92.69 208 GLU A C 1
ATOM 1698 O O . GLU A 1 208 ? 1.685 -12.109 9.253 1.00 92.69 208 GLU A O 1
ATOM 1703 N N . LYS A 1 209 ? 3.136 -10.573 10.004 1.00 91.69 209 LYS A N 1
ATOM 1704 C CA . LYS A 1 209 ? 3.026 -9.709 8.820 1.00 91.69 209 LYS A CA 1
ATOM 1705 C C . LYS A 1 209 ? 3.719 -10.336 7.619 1.00 91.69 209 LYS A C 1
ATOM 1707 O O . LYS A 1 209 ? 3.160 -10.331 6.524 1.00 91.69 209 LYS A O 1
ATOM 1712 N N . GLU A 1 210 ? 4.927 -10.857 7.823 1.00 90.94 210 GLU A N 1
ATOM 1713 C CA . GLU A 1 210 ? 5.708 -11.506 6.771 1.00 90.94 210 GLU A CA 1
ATOM 1714 C C . GLU A 1 210 ? 5.005 -12.774 6.266 1.00 90.94 210 GLU A C 1
ATOM 1716 O O . GLU A 1 210 ? 4.904 -12.960 5.054 1.00 90.94 210 GLU A O 1
ATOM 1721 N N . GLU A 1 211 ? 4.423 -13.588 7.154 1.00 93.12 211 GLU A N 1
ATOM 1722 C CA . GLU A 1 211 ? 3.626 -14.759 6.772 1.00 93.12 211 GLU A CA 1
ATOM 1723 C C . GLU A 1 211 ? 2.413 -14.356 5.926 1.00 93.12 211 GLU A C 1
ATOM 1725 O O . GLU A 1 211 ? 2.159 -14.955 4.877 1.00 93.12 211 GLU A O 1
ATOM 1730 N N . PHE A 1 212 ? 1.683 -13.313 6.332 1.00 95.88 212 PHE A N 1
ATOM 1731 C CA . PHE A 1 212 ? 0.529 -12.845 5.572 1.00 95.88 212 PHE A CA 1
ATOM 1732 C C . PHE A 1 212 ? 0.923 -12.361 4.171 1.00 95.88 212 PHE A C 1
ATOM 1734 O O . PHE A 1 212 ? 0.310 -12.752 3.179 1.00 95.88 212 PHE A O 1
ATOM 1741 N N . ILE A 1 213 ? 1.980 -11.554 4.065 1.00 94.62 213 ILE A N 1
ATOM 1742 C CA . ILE A 1 213 ? 2.472 -11.055 2.774 1.00 94.62 213 ILE A CA 1
ATOM 1743 C C . ILE A 1 213 ? 2.968 -12.213 1.908 1.00 94.62 213 ILE A C 1
ATOM 1745 O O . ILE A 1 213 ? 2.632 -12.270 0.726 1.00 94.62 213 ILE A O 1
ATOM 1749 N N . HIS A 1 214 ? 3.675 -13.182 2.493 1.00 92.88 214 HIS A N 1
ATOM 1750 C CA . HIS A 1 214 ? 4.095 -14.397 1.801 1.00 92.88 214 HIS A CA 1
ATOM 1751 C C . HIS A 1 214 ? 2.896 -15.178 1.235 1.00 92.88 214 HIS A C 1
ATOM 1753 O O . HIS A 1 214 ? 2.952 -15.686 0.114 1.00 92.88 214 HIS A O 1
ATOM 1759 N N . ARG A 1 215 ? 1.787 -15.255 1.979 1.00 95.25 215 ARG A N 1
ATOM 1760 C CA . ARG A 1 215 ? 0.540 -15.884 1.514 1.00 95.25 215 ARG A CA 1
ATOM 1761 C C . ARG A 1 215 ? -0.134 -15.118 0.382 1.00 95.25 215 ARG A C 1
ATOM 1763 O O . ARG A 1 215 ? -0.729 -15.753 -0.482 1.00 95.25 215 ARG A O 1
ATOM 1770 N N . LEU A 1 216 ? -0.035 -13.790 0.363 1.00 96.25 216 LEU A N 1
ATOM 1771 C CA . LEU A 1 216 ? -0.572 -12.965 -0.720 1.00 96.25 216 LEU A CA 1
ATOM 1772 C C . LEU A 1 216 ? 0.226 -13.127 -2.020 1.00 96.25 216 LEU A C 1
ATOM 1774 O O . LEU A 1 216 ? -0.371 -13.305 -3.079 1.00 96.25 216 LEU A O 1
ATOM 1778 N N . VAL A 1 217 ? 1.561 -13.101 -1.953 1.00 94.25 217 VAL A N 1
ATOM 1779 C CA . VAL A 1 217 ? 2.410 -13.215 -3.157 1.00 94.25 217 VAL A CA 1
ATOM 1780 C C . VAL A 1 217 ? 2.433 -14.626 -3.740 1.00 94.25 217 VAL A C 1
ATOM 1782 O O . VAL A 1 217 ? 2.654 -14.789 -4.934 1.00 94.25 217 VAL A O 1
ATOM 1785 N N . ASN A 1 218 ? 2.165 -15.639 -2.913 1.00 93.06 218 ASN A N 1
ATOM 1786 C CA . ASN A 1 218 ? 2.050 -17.041 -3.319 1.00 93.06 218 ASN A CA 1
ATOM 1787 C C . ASN A 1 218 ? 0.593 -17.524 -3.300 1.00 93.06 218 ASN A C 1
ATOM 1789 O O . ASN A 1 218 ? 0.333 -18.701 -3.043 1.00 93.06 218 ASN A O 1
ATOM 1793 N N . PHE A 1 219 ? -0.372 -16.619 -3.500 1.00 94.94 219 PHE A N 1
ATOM 1794 C CA . PHE A 1 219 ? -1.789 -16.957 -3.413 1.00 94.94 219 PHE A CA 1
ATOM 1795 C C . PHE A 1 219 ? -2.155 -18.023 -4.453 1.00 94.94 219 PHE A C 1
ATOM 1797 O O . PHE A 1 219 ? -2.206 -17.751 -5.655 1.00 94.94 219 PHE A O 1
ATOM 1804 N N . ASN A 1 220 ? -2.413 -19.247 -3.988 1.00 92.50 220 ASN A N 1
ATOM 1805 C CA . ASN A 1 220 ? -2.707 -20.371 -4.860 1.00 92.50 220 ASN A CA 1
ATOM 1806 C C . ASN A 1 220 ? -4.207 -20.478 -5.135 1.00 92.50 220 ASN A C 1
ATOM 1808 O O . ASN A 1 220 ? -5.037 -20.833 -4.309 1.00 92.50 220 ASN A O 1
ATOM 1812 N N . THR A 1 221 ? -4.534 -20.205 -6.378 1.00 89.56 221 THR A N 1
ATOM 1813 C CA . THR A 1 221 ? -5.906 -20.083 -6.869 1.00 89.56 221 THR A CA 1
ATOM 1814 C C . THR A 1 221 ? -6.544 -21.414 -7.274 1.00 89.56 221 THR A C 1
ATOM 1816 O O . THR A 1 221 ? -7.719 -21.419 -7.631 1.00 89.56 221 THR A O 1
ATOM 1819 N N . GLY A 1 222 ? -5.753 -22.496 -7.322 1.00 88.19 222 GLY A N 1
ATOM 1820 C CA . GLY A 1 222 ? -6.150 -23.798 -7.875 1.00 88.19 222 GLY A CA 1
ATOM 1821 C C . GLY A 1 222 ? -6.340 -23.835 -9.394 1.00 88.19 222 GLY A C 1
ATOM 1822 O O . GLY A 1 222 ? -6.666 -24.887 -9.938 1.00 88.19 222 GLY A O 1
ATOM 1823 N N . CYS A 1 223 ? -6.132 -22.710 -10.076 1.00 84.25 223 CYS A N 1
ATOM 1824 C CA . CYS A 1 223 ? -6.076 -22.604 -11.529 1.00 84.25 223 CYS A CA 1
ATOM 1825 C C . CYS A 1 223 ? -4.617 -22.536 -11.998 1.00 84.25 223 CYS A C 1
ATOM 1827 O O . CYS A 1 223 ? -3.724 -22.237 -11.202 1.00 84.25 223 CYS A O 1
ATOM 1829 N N . ASP A 1 224 ? -4.394 -22.748 -13.298 1.00 73.44 224 ASP A N 1
ATOM 1830 C CA . ASP A 1 224 ? -3.080 -22.581 -13.924 1.00 73.44 224 ASP A CA 1
ATOM 1831 C C . ASP A 1 224 ? -2.454 -21.207 -13.600 1.00 73.44 224 ASP A C 1
ATOM 1833 O O . ASP A 1 224 ? -3.150 -20.220 -13.306 1.00 73.44 224 ASP A O 1
ATOM 1837 N N . ASN A 1 225 ? -1.116 -21.169 -13.628 1.00 60.78 225 ASN A N 1
ATOM 1838 C CA . ASN A 1 225 ? -0.303 -20.019 -13.229 1.00 60.78 225 ASN A CA 1
ATOM 1839 C C . ASN A 1 225 ? -0.759 -18.714 -13.902 1.00 60.78 225 ASN A C 1
ATOM 1841 O O . ASN A 1 225 ? -1.018 -18.681 -15.103 1.00 60.78 225 ASN A O 1
ATOM 1845 N N . GLY A 1 226 ? -0.784 -17.620 -13.130 1.00 64.31 226 GLY A N 1
ATOM 1846 C CA . GLY A 1 226 ? -1.040 -16.279 -13.664 1.00 64.31 226 GLY A CA 1
ATOM 1847 C C . GLY A 1 226 ? -2.510 -15.998 -13.978 1.00 64.31 226 GLY A C 1
ATOM 1848 O O . GLY A 1 226 ? -2.850 -15.575 -15.079 1.00 64.31 226 GLY A O 1
ATOM 1849 N N . ASN A 1 227 ? -3.405 -16.195 -13.009 1.00 81.94 227 ASN A N 1
ATOM 1850 C CA . ASN A 1 227 ? -4.812 -15.809 -13.152 1.00 81.94 227 ASN A CA 1
ATOM 1851 C C . ASN A 1 227 ? -5.182 -14.579 -12.310 1.00 81.94 227 ASN A C 1
ATOM 1853 O O . ASN A 1 227 ? -4.438 -14.105 -11.452 1.00 81.94 227 ASN A O 1
ATOM 1857 N N . PHE A 1 228 ? -6.386 -14.070 -12.561 1.00 89.12 228 PHE A N 1
ATOM 1858 C CA . PHE A 1 228 ? -6.918 -12.827 -12.008 1.00 89.12 228 PHE A CA 1
ATOM 1859 C C . PHE A 1 228 ? -6.754 -12.669 -10.485 1.00 89.12 228 PHE A C 1
ATOM 1861 O O . PHE A 1 228 ? -6.371 -11.597 -10.018 1.00 89.12 228 PHE A O 1
ATOM 1868 N N . TYR A 1 229 ? -7.032 -13.711 -9.696 1.00 92.88 229 TYR A N 1
ATOM 1869 C CA . TYR A 1 229 ? -6.989 -13.604 -8.233 1.00 92.88 229 TYR A CA 1
ATOM 1870 C C . TYR A 1 229 ? -5.565 -13.601 -7.683 1.00 92.88 229 TYR A C 1
ATOM 1872 O O . TYR A 1 229 ? -5.308 -12.904 -6.702 1.00 92.88 229 TYR A O 1
ATOM 1880 N N . TYR A 1 230 ? -4.645 -14.307 -8.344 1.00 94.31 230 TYR A N 1
ATOM 1881 C CA . TYR A 1 230 ? -3.222 -14.253 -8.023 1.00 94.31 230 TYR A CA 1
ATOM 1882 C C . TYR A 1 230 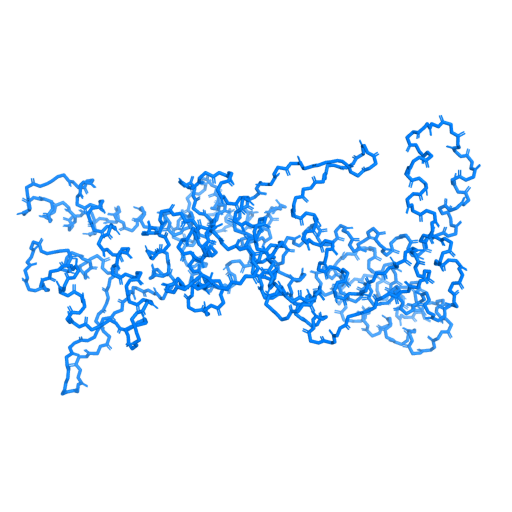? -2.685 -12.824 -8.176 1.00 94.31 230 TYR A C 1
ATOM 1884 O O . TYR A 1 230 ? -2.165 -12.264 -7.213 1.00 94.31 230 TYR A O 1
ATOM 1892 N N . TYR A 1 231 ? -2.925 -12.176 -9.324 1.00 94.25 231 TYR A N 1
ATOM 1893 C CA . TYR A 1 231 ? -2.505 -10.785 -9.534 1.00 94.25 231 TYR A CA 1
ATOM 1894 C C . TYR A 1 231 ? -3.125 -9.833 -8.507 1.00 94.25 231 TYR A C 1
ATOM 1896 O O . TYR A 1 231 ? -2.430 -8.989 -7.948 1.00 94.25 231 TYR A O 1
ATOM 1904 N N . ARG A 1 232 ? -4.421 -9.983 -8.195 1.00 95.00 232 ARG A N 1
ATOM 1905 C CA . ARG A 1 232 ? -5.080 -9.140 -7.181 1.00 95.00 232 ARG A CA 1
ATOM 1906 C C . ARG A 1 232 ? -4.461 -9.288 -5.792 1.00 95.00 232 ARG A C 1
ATOM 1908 O O . ARG A 1 232 ? -4.290 -8.278 -5.112 1.00 95.00 232 ARG A O 1
ATOM 1915 N N . ALA A 1 233 ? -4.135 -10.509 -5.372 1.00 96.56 233 ALA A N 1
ATOM 1916 C CA . ALA A 1 233 ? -3.468 -10.746 -4.095 1.00 96.56 233 ALA A CA 1
ATOM 1917 C C . ALA A 1 233 ? -2.045 -10.162 -4.095 1.00 96.56 233 ALA A C 1
ATOM 1919 O O . ALA A 1 233 ? -1.656 -9.489 -3.141 1.00 96.56 233 ALA A O 1
ATOM 1920 N N . TYR A 1 234 ? -1.309 -10.326 -5.195 1.00 96.50 234 TYR A N 1
ATOM 1921 C CA . TYR A 1 234 ? 0.045 -9.799 -5.337 1.00 96.50 234 TYR A CA 1
ATOM 1922 C C . TYR A 1 234 ? 0.086 -8.265 -5.322 1.00 96.50 234 TYR A C 1
ATOM 1924 O O . TYR A 1 234 ? 0.917 -7.674 -4.639 1.00 96.50 234 TYR A O 1
ATOM 1932 N N . PHE A 1 235 ? -0.842 -7.590 -6.005 1.00 95.81 235 PHE A N 1
ATOM 1933 C CA . PHE A 1 235 ? -0.923 -6.126 -5.962 1.00 95.81 235 PHE A CA 1
ATOM 1934 C C . PHE A 1 235 ? -1.313 -5.603 -4.575 1.00 95.81 235 PHE A C 1
ATOM 1936 O O . PHE A 1 235 ? -0.805 -4.568 -4.147 1.00 95.81 235 PHE A O 1
ATOM 1943 N N . LEU A 1 236 ? -2.143 -6.337 -3.825 1.00 96.19 236 LEU A N 1
ATOM 1944 C CA . LEU A 1 236 ? -2.379 -6.017 -2.417 1.00 96.19 236 LEU A CA 1
ATOM 1945 C C . LEU A 1 236 ? -1.089 -6.158 -1.591 1.00 96.19 236 LEU A C 1
ATOM 1947 O O . LEU A 1 236 ? -0.821 -5.301 -0.751 1.00 96.19 236 LEU A O 1
ATOM 1951 N N . ALA A 1 237 ? -0.270 -7.184 -1.852 1.00 95.06 237 ALA A N 1
ATOM 1952 C CA . ALA A 1 237 ? 1.041 -7.348 -1.220 1.00 95.06 237 ALA A CA 1
ATOM 1953 C C . ALA A 1 237 ? 2.000 -6.187 -1.557 1.00 95.06 237 ALA A C 1
ATOM 1955 O O . ALA A 1 237 ? 2.662 -5.650 -0.668 1.00 95.06 237 ALA A O 1
ATOM 1956 N N . ALA A 1 238 ? 2.032 -5.752 -2.818 1.00 93.88 238 ALA A N 1
ATOM 1957 C CA . ALA A 1 238 ? 2.837 -4.622 -3.286 1.00 93.88 238 ALA A CA 1
ATOM 1958 C C . ALA A 1 238 ? 2.498 -3.296 -2.589 1.00 93.88 238 ALA A C 1
ATOM 1960 O O . ALA A 1 238 ? 3.381 -2.479 -2.319 1.00 93.88 238 ALA A O 1
ATOM 1961 N N . GLU A 1 239 ? 1.228 -3.082 -2.261 1.00 91.56 239 GLU A N 1
ATOM 1962 C CA . GLU A 1 239 ? 0.799 -1.918 -1.488 1.00 91.56 239 GLU A CA 1
ATOM 1963 C C . GLU A 1 239 ? 1.059 -2.112 0.011 1.00 91.56 239 GLU A C 1
ATOM 1965 O O . GLU A 1 239 ? 1.495 -1.191 0.702 1.00 91.56 239 GLU A O 1
ATOM 1970 N N . ALA A 1 240 ? 0.874 -3.331 0.514 1.00 90.12 240 ALA A N 1
ATOM 1971 C CA . ALA A 1 240 ? 1.137 -3.724 1.894 1.00 90.12 240 ALA A CA 1
ATOM 1972 C C . ALA A 1 240 ? 2.588 -3.486 2.333 1.00 90.12 240 ALA A C 1
ATOM 1974 O O . ALA A 1 240 ? 2.811 -2.990 3.439 1.00 90.12 240 ALA A O 1
ATOM 1975 N N . ILE A 1 241 ? 3.579 -3.754 1.475 1.00 87.81 241 ILE A N 1
ATOM 1976 C CA . ILE A 1 241 ? 5.001 -3.529 1.801 1.00 87.81 241 ILE A CA 1
ATOM 1977 C C . ILE A 1 241 ? 5.368 -2.048 1.988 1.00 87.81 241 ILE A C 1
ATOM 1979 O O . ILE A 1 241 ? 6.464 -1.731 2.462 1.00 87.81 241 ILE A O 1
ATOM 1983 N N . THR A 1 242 ? 4.456 -1.123 1.666 1.00 83.31 242 THR A N 1
ATOM 1984 C CA . THR A 1 242 ? 4.593 0.294 2.028 1.00 83.31 242 THR A CA 1
ATOM 1985 C C . THR A 1 242 ? 4.253 0.548 3.498 1.00 83.31 242 THR A C 1
ATOM 1987 O O . THR A 1 242 ? 4.639 1.569 4.042 1.00 83.31 242 THR A O 1
ATOM 1990 N N . GLN A 1 243 ? 3.567 -0.346 4.208 1.00 80.44 243 GLN A N 1
ATOM 1991 C CA . GLN A 1 243 ? 3.059 -0.050 5.554 1.00 80.44 243 GLN A CA 1
ATOM 1992 C C . GLN A 1 243 ? 4.019 -0.409 6.694 1.00 80.44 243 GLN A C 1
ATOM 1994 O O . GLN A 1 243 ? 3.750 -0.036 7.832 1.00 80.44 243 GLN A O 1
ATOM 1999 N N . TYR A 1 244 ? 5.153 -1.061 6.420 1.00 73.88 244 TYR A N 1
ATOM 2000 C CA . TYR A 1 244 ? 6.145 -1.432 7.437 1.00 73.88 244 TYR A CA 1
ATOM 2001 C C . TYR A 1 244 ? 7.549 -1.550 6.836 1.00 73.88 244 TYR A C 1
ATOM 2003 O O . TYR A 1 244 ? 7.666 -2.003 5.701 1.00 73.88 244 TYR A O 1
ATOM 2011 N N . ALA A 1 245 ? 8.577 -1.111 7.576 1.00 59.97 245 ALA A N 1
ATOM 2012 C CA . ALA A 1 245 ? 9.922 -0.830 7.070 1.00 59.97 245 ALA A CA 1
ATOM 2013 C C . ALA A 1 245 ? 10.797 -2.072 6.823 1.00 59.97 245 ALA A C 1
ATOM 2015 O O . ALA A 1 245 ? 11.497 -2.081 5.810 1.00 59.97 245 ALA A O 1
ATOM 2016 N N . ASP A 1 246 ? 10.693 -3.114 7.653 1.00 65.31 246 ASP A N 1
ATOM 2017 C CA . ASP A 1 246 ? 11.721 -4.157 7.756 1.00 65.31 246 ASP A CA 1
ATOM 2018 C C . ASP A 1 246 ? 11.231 -5.516 7.245 1.00 65.31 246 ASP A C 1
ATOM 2020 O O . ASP A 1 246 ? 10.297 -6.090 7.792 1.00 65.31 246 ASP A O 1
ATOM 2024 N N . PHE A 1 247 ? 11.894 -6.073 6.234 1.00 70.62 247 PHE A N 1
ATOM 2025 C CA . PHE A 1 247 ? 11.693 -7.469 5.829 1.00 70.62 247 PHE A CA 1
ATOM 2026 C C . PHE A 1 247 ? 12.953 -8.264 6.085 1.00 70.62 247 PHE A C 1
ATOM 2028 O O . PHE A 1 247 ? 14.060 -7.724 6.034 1.00 70.62 247 PHE A O 1
ATOM 2035 N N . ALA A 1 248 ? 12.787 -9.529 6.474 1.00 72.00 248 ALA A N 1
ATOM 2036 C CA . ALA A 1 248 ? 13.935 -10.381 6.726 1.00 72.00 248 ALA A CA 1
ATOM 2037 C C . ALA A 1 248 ? 14.721 -10.535 5.422 1.00 72.00 248 ALA A C 1
ATOM 2039 O O . ALA A 1 248 ? 14.140 -10.656 4.339 1.00 72.00 248 ALA A O 1
ATOM 2040 N N . VAL A 1 249 ? 16.046 -10.505 5.533 1.00 74.44 249 VAL A N 1
ATOM 2041 C CA . VAL A 1 249 ? 16.912 -10.913 4.432 1.00 74.44 249 VAL A CA 1
ATOM 2042 C C . VAL A 1 249 ? 16.679 -12.410 4.242 1.00 74.44 249 VAL A C 1
ATOM 2044 O O . VAL A 1 249 ? 16.941 -13.199 5.147 1.00 74.44 249 VAL A O 1
ATOM 2047 N N . ILE A 1 250 ? 16.121 -12.786 3.095 1.00 74.06 250 ILE A N 1
ATOM 2048 C CA . ILE A 1 250 ? 15.807 -14.176 2.738 1.00 74.06 250 ILE A CA 1
ATOM 2049 C C . ILE A 1 250 ? 16.936 -14.829 1.935 1.00 74.06 250 ILE A C 1
ATOM 2051 O O . ILE A 1 250 ? 16.946 -16.045 1.763 1.00 74.06 250 ILE A O 1
ATOM 2055 N N . GLY A 1 251 ? 17.903 -14.042 1.463 1.00 65.06 251 GLY A N 1
ATOM 2056 C CA . GLY A 1 251 ? 19.085 -14.542 0.776 1.00 65.06 251 GLY A CA 1
ATOM 2057 C C . GLY A 1 251 ? 20.042 -13.425 0.390 1.00 65.06 251 GLY A C 1
ATOM 2058 O O . GLY A 1 251 ? 19.871 -12.274 0.785 1.00 65.06 251 GLY A O 1
ATOM 2059 N N . LYS A 1 252 ? 21.044 -13.772 -0.413 1.00 62.38 252 LYS A N 1
ATOM 2060 C CA . LYS A 1 252 ? 21.922 -12.809 -1.074 1.00 62.38 252 LYS A CA 1
ATOM 2061 C C . LYS A 1 252 ? 21.911 -13.069 -2.569 1.00 62.38 252 LYS A C 1
ATOM 2063 O O . LYS A 1 252 ? 22.058 -14.218 -2.983 1.00 62.38 252 LYS A O 1
ATOM 2068 N N . ILE A 1 253 ? 21.783 -12.019 -3.372 1.00 57.03 253 ILE A N 1
ATOM 2069 C CA . ILE A 1 253 ? 22.107 -12.104 -4.796 1.00 57.03 253 ILE A CA 1
ATOM 2070 C C . ILE A 1 253 ? 23.632 -12.088 -4.895 1.00 57.03 253 ILE A C 1
ATOM 2072 O O . ILE A 1 253 ? 24.281 -11.147 -4.431 1.00 57.03 253 ILE A O 1
ATOM 2076 N N . ALA A 1 254 ? 24.187 -13.171 -5.444 1.00 51.66 254 ALA A N 1
ATOM 2077 C CA . ALA A 1 254 ? 25.616 -13.333 -5.712 1.00 51.66 254 ALA A CA 1
ATOM 2078 C C . ALA A 1 254 ? 26.544 -13.050 -4.514 1.00 51.66 254 ALA A C 1
ATOM 2080 O O . ALA A 1 254 ? 27.633 -12.528 -4.697 1.00 51.66 254 ALA A O 1
ATOM 2081 N N . ASN A 1 255 ? 26.109 -13.346 -3.281 1.00 50.50 255 ASN A N 1
ATOM 2082 C CA . ASN A 1 255 ? 26.819 -13.028 -2.027 1.00 50.50 255 ASN A CA 1
ATOM 2083 C C . ASN A 1 255 ? 27.116 -11.531 -1.770 1.00 50.50 255 ASN A C 1
ATOM 2085 O O . ASN A 1 255 ? 27.689 -11.206 -0.727 1.00 50.50 255 ASN A O 1
ATOM 2089 N N . LEU A 1 256 ? 26.667 -10.623 -2.643 1.00 52.06 256 LEU A N 1
ATOM 2090 C CA . LEU A 1 256 ? 27.044 -9.205 -2.656 1.00 52.06 256 LEU A CA 1
ATOM 2091 C C . LEU A 1 256 ? 25.919 -8.274 -2.189 1.00 52.06 256 LEU A C 1
ATOM 2093 O O . LEU A 1 256 ? 26.198 -7.270 -1.535 1.00 52.06 256 LEU A O 1
ATOM 2097 N N . GLN A 1 257 ? 24.657 -8.613 -2.471 1.00 66.44 257 GLN A N 1
ATOM 2098 C CA . GLN A 1 257 ? 23.504 -7.793 -2.092 1.00 66.44 257 GLN A CA 1
ATOM 2099 C C . GLN A 1 257 ? 22.469 -8.612 -1.320 1.00 66.44 257 GLN A C 1
ATOM 2101 O O . GLN A 1 257 ? 22.000 -9.646 -1.799 1.00 66.44 257 GLN A O 1
ATOM 2106 N N . ASP A 1 258 ? 22.106 -8.141 -0.127 1.00 73.50 258 ASP A N 1
ATOM 2107 C CA . ASP A 1 258 ? 21.021 -8.719 0.663 1.00 73.50 258 ASP A CA 1
ATOM 2108 C C . ASP A 1 258 ? 19.698 -8.634 -0.111 1.00 73.50 258 ASP A C 1
ATOM 2110 O O . ASP A 1 258 ? 19.357 -7.600 -0.689 1.00 73.50 258 ASP A O 1
ATOM 2114 N N . TYR A 1 259 ? 18.958 -9.738 -0.109 1.00 75.50 259 TYR A N 1
ATOM 2115 C CA . TYR A 1 259 ? 17.721 -9.913 -0.854 1.00 75.50 259 TYR A CA 1
ATOM 2116 C C . TYR A 1 259 ? 16.582 -10.257 0.097 1.00 75.50 259 TYR A C 1
ATOM 2118 O O . TYR A 1 259 ? 16.700 -11.167 0.920 1.00 75.50 259 TYR A O 1
ATOM 2126 N N . SER A 1 260 ? 15.475 -9.532 -0.010 1.00 85.81 260 SER A N 1
ATOM 2127 C CA . SER A 1 260 ? 14.295 -9.662 0.842 1.00 85.81 260 SER A CA 1
ATOM 2128 C C . SER A 1 260 ? 13.040 -10.008 0.031 1.00 85.81 260 SER A C 1
ATOM 2130 O O . SER A 1 260 ? 13.005 -9.944 -1.202 1.00 85.81 260 SER A O 1
ATOM 2132 N N . LEU A 1 261 ? 11.953 -10.325 0.738 1.00 86.31 261 LEU A N 1
ATOM 2133 C CA . LEU A 1 261 ? 10.635 -10.493 0.119 1.00 86.31 261 LEU A CA 1
ATOM 2134 C C . LEU A 1 261 ? 10.170 -9.221 -0.619 1.00 86.31 261 LEU A C 1
ATOM 2136 O O . LEU A 1 261 ? 9.490 -9.313 -1.637 1.00 86.31 261 LEU A O 1
ATOM 2140 N N . VAL A 1 262 ? 10.569 -8.036 -0.142 1.00 87.56 262 VAL A N 1
ATOM 2141 C CA . VAL A 1 262 ? 10.274 -6.752 -0.802 1.00 87.56 262 VAL A CA 1
ATOM 2142 C C . VAL A 1 262 ? 10.935 -6.676 -2.165 1.00 87.56 262 VAL A C 1
ATOM 2144 O O . VAL A 1 262 ? 10.284 -6.281 -3.128 1.00 87.56 262 VAL A O 1
ATOM 2147 N N . ASP A 1 263 ? 12.198 -7.084 -2.253 1.00 88.31 263 ASP A N 1
ATOM 2148 C CA . ASP A 1 263 ? 12.941 -7.076 -3.510 1.00 88.31 263 ASP A CA 1
ATOM 2149 C C . ASP A 1 263 ? 12.290 -8.038 -4.516 1.00 88.31 263 ASP A C 1
ATOM 2151 O O . ASP A 1 263 ? 12.080 -7.671 -5.668 1.00 88.31 263 ASP A O 1
ATOM 2155 N N . THR A 1 264 ? 11.827 -9.207 -4.054 1.00 90.31 264 THR A N 1
ATOM 2156 C CA . THR A 1 264 ? 11.059 -10.157 -4.887 1.00 90.31 264 THR A CA 1
ATOM 2157 C C . THR A 1 264 ? 9.775 -9.543 -5.434 1.00 90.31 264 THR A C 1
ATOM 2159 O O . THR A 1 264 ? 9.464 -9.678 -6.618 1.00 90.31 264 THR A O 1
ATOM 2162 N N . ILE A 1 265 ? 9.022 -8.839 -4.587 1.00 93.81 265 ILE A N 1
ATOM 2163 C CA . ILE A 1 265 ? 7.790 -8.167 -5.002 1.00 93.81 265 ILE A CA 1
ATOM 2164 C C . ILE A 1 265 ? 8.094 -7.095 -6.047 1.00 93.81 265 ILE A C 1
ATOM 2166 O O . ILE A 1 265 ? 7.440 -7.066 -7.086 1.00 93.81 265 ILE A O 1
ATOM 2170 N N . ILE A 1 266 ? 9.095 -6.249 -5.801 1.00 93.94 266 ILE A N 1
ATOM 2171 C CA . ILE A 1 266 ? 9.464 -5.155 -6.705 1.00 93.94 266 ILE A CA 1
ATOM 2172 C C . ILE A 1 266 ? 9.943 -5.688 -8.053 1.00 93.94 266 ILE A C 1
ATOM 2174 O O . ILE A 1 266 ? 9.458 -5.230 -9.085 1.00 93.94 266 ILE A O 1
ATOM 2178 N N . LEU A 1 267 ? 10.842 -6.673 -8.061 1.00 93.50 267 LEU A N 1
ATOM 2179 C CA . LEU A 1 267 ? 11.325 -7.275 -9.301 1.00 93.50 267 LEU A CA 1
ATOM 2180 C C . LEU A 1 267 ? 10.173 -7.899 -10.090 1.00 93.50 267 LEU A C 1
ATOM 2182 O O . LEU A 1 267 ? 10.079 -7.670 -11.290 1.00 93.50 267 LEU A O 1
ATOM 2186 N N . GLN A 1 268 ? 9.239 -8.594 -9.435 1.00 95.56 268 GLN A N 1
ATOM 2187 C CA . GLN A 1 268 ? 8.074 -9.149 -10.125 1.00 95.56 268 GLN A CA 1
ATOM 2188 C C . GLN A 1 268 ? 7.177 -8.063 -10.741 1.00 95.56 268 GLN A C 1
ATOM 2190 O O . GLN A 1 268 ? 6.684 -8.246 -11.855 1.00 95.56 268 GLN A O 1
ATOM 2195 N N . LEU A 1 269 ? 6.986 -6.928 -10.056 1.00 96.94 269 LEU A N 1
ATOM 2196 C CA . LEU A 1 269 ? 6.260 -5.781 -10.613 1.00 96.94 269 LEU A CA 1
ATOM 2197 C C . LEU A 1 269 ? 6.983 -5.196 -11.829 1.00 96.94 269 LEU A C 1
ATOM 2199 O O . LEU A 1 269 ? 6.324 -4.888 -12.815 1.00 96.94 269 LEU A O 1
ATOM 2203 N N . ILE A 1 270 ? 8.315 -5.079 -11.784 1.00 97.12 270 ILE A N 1
ATOM 2204 C CA . ILE A 1 270 ? 9.129 -4.647 -12.931 1.00 97.12 270 ILE A CA 1
ATOM 2205 C C . ILE A 1 270 ? 8.915 -5.605 -14.105 1.00 97.12 270 ILE A C 1
ATOM 2207 O O . ILE A 1 270 ? 8.611 -5.151 -15.205 1.00 97.12 270 ILE A O 1
ATOM 2211 N N . GLN A 1 271 ? 8.972 -6.919 -13.868 1.00 95.75 271 GLN A N 1
ATOM 2212 C CA . GLN A 1 271 ? 8.721 -7.910 -14.915 1.00 95.75 271 GLN A CA 1
ATOM 2213 C C . GLN A 1 271 ? 7.314 -7.772 -15.506 1.00 95.75 271 GLN A C 1
ATOM 2215 O O . GLN A 1 271 ? 7.153 -7.821 -16.718 1.00 95.75 271 GLN A O 1
ATOM 2220 N N . TRP A 1 272 ? 6.282 -7.582 -14.683 1.00 96.44 272 TRP A N 1
ATOM 2221 C CA . TRP A 1 272 ? 4.911 -7.403 -15.174 1.00 96.44 272 TRP A CA 1
ATOM 2222 C C . TRP A 1 272 ? 4.697 -6.092 -15.924 1.00 96.44 272 TRP A C 1
ATOM 2224 O O . TRP A 1 272 ? 3.926 -6.063 -16.878 1.00 96.44 272 TRP A O 1
ATOM 2234 N N . ALA A 1 273 ? 5.380 -5.027 -15.513 1.00 97.12 273 ALA A N 1
ATOM 2235 C CA . ALA A 1 273 ? 5.278 -3.705 -16.116 1.00 97.12 273 ALA A CA 1
ATOM 2236 C C . ALA A 1 273 ? 6.074 -3.567 -17.422 1.00 97.12 273 ALA A C 1
ATOM 2238 O O . ALA A 1 273 ? 5.675 -2.826 -18.317 1.00 97.12 273 ALA A O 1
ATOM 2239 N N . LEU A 1 274 ? 7.227 -4.231 -17.522 1.00 96.75 274 LEU A N 1
ATOM 2240 C CA . LEU A 1 274 ? 8.212 -3.982 -18.580 1.00 96.75 274 LEU A CA 1
ATOM 2241 C C . LEU A 1 274 ? 8.576 -5.236 -19.383 1.00 96.75 274 LEU A C 1
ATOM 2243 O O . LEU A 1 274 ? 9.177 -5.147 -20.456 1.00 96.75 274 LEU A O 1
ATOM 2247 N N . GLY A 1 275 ? 8.149 -6.402 -18.907 1.00 94.94 275 GLY A N 1
ATOM 2248 C CA . GLY A 1 275 ? 8.576 -7.705 -19.388 1.00 94.94 275 GLY A CA 1
ATOM 2249 C C . GLY A 1 275 ? 9.895 -8.156 -18.761 1.00 94.94 275 GLY A C 1
ATOM 2250 O O . GLY A 1 275 ? 10.478 -7.477 -17.916 1.00 94.94 275 GLY A O 1
ATOM 2251 N N . HIS A 1 276 ? 10.347 -9.339 -19.161 1.00 93.62 276 HIS A N 1
ATOM 2252 C CA . HIS A 1 276 ? 11.618 -9.902 -18.717 1.00 93.62 276 HIS A CA 1
ATOM 2253 C C . HIS A 1 276 ? 12.214 -10.819 -19.774 1.00 93.62 276 HIS A C 1
ATOM 2255 O O . HIS A 1 276 ? 11.491 -11.382 -20.594 1.00 93.62 276 HIS A O 1
ATOM 2261 N N . PHE A 1 277 ? 13.526 -11.004 -19.723 1.00 93.06 277 PHE A N 1
ATOM 2262 C CA . PHE A 1 277 ? 14.190 -12.037 -20.498 1.00 93.06 277 PHE A CA 1
ATOM 2263 C C . PHE A 1 277 ? 13.968 -13.409 -19.850 1.00 93.06 277 PHE A C 1
ATOM 2265 O O . PHE A 1 277 ? 14.245 -13.583 -18.663 1.00 93.06 277 PHE A O 1
ATOM 2272 N N . ASP A 1 278 ? 13.470 -14.369 -20.631 1.00 92.00 278 ASP A N 1
ATOM 2273 C CA . ASP A 1 278 ? 13.334 -15.776 -20.246 1.00 92.00 278 ASP A CA 1
ATOM 2274 C C . ASP A 1 278 ? 14.522 -16.567 -20.834 1.00 92.00 278 ASP A C 1
ATOM 2276 O O . ASP A 1 278 ? 14.571 -16.756 -22.057 1.00 92.00 278 ASP A O 1
ATOM 2280 N N . PRO A 1 279 ? 15.478 -17.034 -20.003 1.00 87.88 279 PRO A N 1
ATOM 2281 C CA . PRO A 1 279 ? 16.662 -17.748 -20.480 1.00 87.88 279 PRO A CA 1
ATOM 2282 C C . PRO A 1 279 ? 16.352 -19.090 -21.145 1.00 87.88 279 PRO A C 1
ATOM 2284 O O . PRO A 1 279 ? 17.076 -19.490 -22.057 1.00 87.88 279 PRO A O 1
ATOM 2287 N N . ASP A 1 280 ? 15.288 -19.781 -20.727 1.00 89.62 280 ASP A N 1
ATOM 2288 C CA . ASP A 1 280 ? 14.916 -21.082 -21.292 1.00 89.62 280 ASP A CA 1
ATOM 2289 C C . ASP A 1 280 ? 14.337 -20.913 -22.698 1.00 89.62 280 ASP A C 1
ATOM 2291 O O . ASP A 1 280 ? 14.539 -21.751 -23.581 1.00 89.62 280 ASP A O 1
ATOM 2295 N N . ARG A 1 281 ? 13.616 -19.809 -22.920 1.00 90.62 281 ARG A N 1
ATOM 2296 C CA . ARG A 1 281 ? 13.003 -19.487 -24.213 1.00 90.62 281 ARG A CA 1
ATOM 2297 C C . ARG A 1 281 ? 13.850 -18.573 -25.095 1.00 90.62 281 ARG A C 1
ATOM 2299 O O . ARG A 1 281 ? 13.491 -18.402 -26.258 1.00 90.62 281 ARG A O 1
ATOM 2306 N N . GLN A 1 282 ? 14.925 -17.991 -24.561 1.00 89.56 282 GLN A N 1
ATOM 2307 C CA . GLN A 1 282 ? 15.807 -17.038 -25.246 1.00 89.56 282 GLN A CA 1
ATOM 2308 C C . GLN A 1 282 ? 15.038 -15.869 -25.888 1.00 89.56 282 GLN A C 1
ATOM 2310 O O . GLN A 1 282 ? 15.299 -15.473 -27.023 1.00 89.56 282 GLN A O 1
ATOM 2315 N N . GLN A 1 283 ? 14.047 -15.331 -25.175 1.00 92.25 283 GLN A N 1
ATOM 2316 C CA . GLN A 1 283 ? 13.209 -14.244 -25.682 1.00 92.25 283 GLN A CA 1
ATOM 2317 C C . GLN A 1 283 ? 12.726 -13.322 -24.566 1.00 92.25 283 GLN A C 1
ATOM 2319 O O . GLN A 1 283 ? 12.649 -13.713 -23.399 1.00 92.25 283 GLN A O 1
ATOM 2324 N N . TRP A 1 284 ? 12.331 -12.108 -24.947 1.00 94.94 284 TRP A N 1
ATOM 2325 C CA . TRP A 1 284 ? 11.624 -11.198 -24.056 1.00 94.94 284 TRP A CA 1
ATOM 2326 C C . TRP A 1 284 ? 10.155 -11.596 -23.918 1.00 94.94 284 TRP A C 1
ATOM 2328 O O . TRP A 1 284 ? 9.417 -11.674 -24.900 1.00 94.94 284 TRP A O 1
ATOM 2338 N N . ILE A 1 285 ? 9.718 -11.822 -22.686 1.00 94.69 285 ILE A N 1
ATOM 2339 C CA . ILE A 1 285 ? 8.339 -12.136 -22.336 1.00 94.69 285 ILE A CA 1
ATOM 2340 C C . ILE A 1 285 ? 7.649 -10.873 -21.841 1.00 94.69 285 ILE A C 1
ATOM 2342 O O . ILE A 1 285 ? 8.096 -10.239 -20.883 1.00 94.69 285 ILE A O 1
ATOM 2346 N N . THR A 1 286 ? 6.527 -10.540 -22.470 1.00 93.88 286 THR A N 1
ATOM 2347 C CA . THR A 1 286 ? 5.610 -9.480 -22.043 1.00 93.88 286 THR A CA 1
ATOM 2348 C C . THR A 1 286 ? 4.349 -10.064 -21.406 1.00 93.88 286 THR A C 1
ATOM 2350 O O . THR A 1 286 ? 4.102 -11.271 -21.450 1.00 93.88 286 THR A O 1
ATOM 2353 N N . TYR A 1 287 ? 3.552 -9.196 -20.788 1.00 92.62 287 TYR A N 1
ATOM 2354 C CA . TYR A 1 287 ? 2.315 -9.551 -20.097 1.00 92.62 287 TYR A CA 1
ATOM 2355 C C . TYR A 1 287 ? 1.125 -8.838 -20.745 1.00 92.62 287 TYR A C 1
ATOM 2357 O O . TYR A 1 287 ? 1.302 -7.977 -21.600 1.00 92.62 287 TYR A O 1
ATOM 2365 N N . LEU A 1 288 ? -0.099 -9.220 -20.366 1.00 92.56 288 LEU A N 1
ATOM 2366 C CA . LEU A 1 288 ? -1.308 -8.546 -20.847 1.00 92.56 288 LEU A CA 1
ATOM 2367 C C . LEU A 1 288 ? -1.301 -7.071 -20.428 1.00 92.56 288 LEU A C 1
ATOM 2369 O O . LEU A 1 288 ? -0.993 -6.780 -19.271 1.00 92.56 288 LEU A O 1
ATOM 2373 N N . ASP A 1 289 ? -1.763 -6.183 -21.309 1.00 93.31 289 ASP A N 1
ATOM 2374 C CA . ASP A 1 289 ? -1.811 -4.729 -21.081 1.00 93.31 289 ASP A CA 1
ATOM 2375 C C . ASP A 1 289 ? -2.450 -4.361 -19.731 1.00 93.31 289 ASP A C 1
ATOM 2377 O O . ASP A 1 289 ? -1.936 -3.532 -18.989 1.00 93.31 289 ASP A O 1
ATOM 2381 N N . SER A 1 290 ? -3.526 -5.052 -19.334 1.00 92.44 290 SER A N 1
ATOM 2382 C CA . SER A 1 290 ? -4.194 -4.806 -18.048 1.00 92.44 290 SER A CA 1
ATOM 2383 C C . SER A 1 290 ? -3.327 -5.122 -16.823 1.00 92.44 290 SER A C 1
ATOM 2385 O O . SER A 1 290 ? -3.536 -4.556 -15.755 1.00 92.44 290 SER A O 1
ATOM 2387 N N . ILE A 1 291 ? -2.398 -6.075 -16.937 1.00 94.19 291 ILE A N 1
ATOM 2388 C CA . ILE A 1 291 ? -1.448 -6.413 -15.868 1.00 94.19 291 ILE A CA 1
ATOM 2389 C C . ILE A 1 291 ? -0.323 -5.381 -15.864 1.00 94.19 291 ILE A C 1
ATOM 2391 O O . ILE A 1 291 ? 0.037 -4.877 -14.801 1.00 94.19 291 ILE A O 1
ATOM 2395 N N . GLU A 1 292 ? 0.183 -5.045 -17.049 1.00 95.00 292 GLU A N 1
ATOM 2396 C CA . GLU A 1 292 ? 1.212 -4.030 -17.245 1.00 95.00 292 GLU A CA 1
ATOM 2397 C C . GLU A 1 292 ? 0.792 -2.669 -16.673 1.00 95.00 292 GLU A C 1
ATOM 2399 O O . GLU A 1 292 ? 1.549 -2.061 -15.918 1.00 95.00 292 GLU A O 1
ATOM 2404 N N . GLU A 1 293 ? -0.423 -2.199 -16.966 1.00 94.75 293 GLU A N 1
ATOM 2405 C CA . GLU A 1 293 ? -0.947 -0.925 -16.462 1.00 94.75 293 GLU A CA 1
ATOM 2406 C C . GLU A 1 293 ? -0.994 -0.887 -14.928 1.00 94.75 293 GLU A C 1
ATOM 2408 O O . GLU A 1 293 ? -0.562 0.086 -14.301 1.00 94.75 293 GLU A O 1
ATOM 2413 N N . VAL A 1 294 ? -1.488 -1.961 -14.304 1.00 95.00 294 VAL A N 1
ATOM 2414 C CA . VAL A 1 294 ? -1.603 -2.041 -12.842 1.00 95.00 294 VAL A CA 1
ATOM 2415 C C . VAL A 1 294 ? -0.223 -2.172 -12.192 1.00 95.00 294 VAL A C 1
ATOM 2417 O O . VAL A 1 294 ? 0.024 -1.538 -11.165 1.00 95.00 294 VAL A O 1
ATOM 2420 N N . ALA A 1 295 ? 0.700 -2.924 -12.797 1.00 96.81 295 ALA A N 1
ATOM 2421 C CA . ALA A 1 295 ? 2.076 -3.037 -12.324 1.00 96.81 295 ALA A CA 1
ATOM 2422 C C . ALA A 1 295 ? 2.827 -1.702 -12.427 1.00 96.81 295 ALA A C 1
ATOM 2424 O O . ALA A 1 295 ? 3.452 -1.283 -11.454 1.00 96.81 295 ALA A O 1
ATOM 2425 N N . ASN A 1 296 ? 2.684 -0.977 -13.539 1.00 95.06 296 ASN A N 1
ATOM 2426 C CA . ASN A 1 296 ? 3.237 0.368 -13.702 1.00 95.06 296 ASN A CA 1
ATOM 2427 C C . ASN A 1 296 ? 2.693 1.348 -12.655 1.00 95.06 296 ASN A C 1
ATOM 2429 O O . ASN A 1 296 ? 3.449 2.125 -12.069 1.00 95.06 296 ASN A O 1
ATOM 2433 N N . ALA A 1 297 ? 1.388 1.305 -12.371 1.00 93.69 297 ALA A N 1
ATOM 2434 C CA . ALA A 1 297 ? 0.799 2.114 -11.308 1.00 93.69 297 ALA A CA 1
ATOM 2435 C C . ALA A 1 297 ? 1.351 1.737 -9.920 1.00 93.69 297 ALA A C 1
ATOM 2437 O O . ALA A 1 297 ? 1.630 2.622 -9.106 1.00 93.69 297 ALA A O 1
ATOM 2438 N N . ALA A 1 298 ? 1.555 0.442 -9.657 1.00 94.25 298 ALA A N 1
ATOM 2439 C CA . ALA A 1 298 ? 2.132 -0.039 -8.407 1.00 94.25 298 ALA A CA 1
ATOM 2440 C C . ALA A 1 298 ? 3.582 0.443 -8.224 1.00 94.25 298 ALA A C 1
ATOM 2442 O O . ALA A 1 298 ? 3.894 1.007 -7.177 1.00 94.25 298 ALA A O 1
ATOM 2443 N N . LEU A 1 299 ? 4.438 0.346 -9.250 1.00 94.19 299 LEU A N 1
ATOM 2444 C CA . LEU A 1 299 ? 5.841 0.797 -9.202 1.00 94.19 299 LEU A CA 1
ATOM 2445 C C . LEU A 1 299 ? 5.999 2.265 -8.773 1.00 94.19 299 LEU A C 1
ATOM 2447 O O . LEU A 1 299 ? 6.955 2.608 -8.081 1.00 94.19 299 LEU A O 1
ATOM 2451 N N . LYS A 1 300 ? 5.035 3.129 -9.113 1.00 88.56 300 LYS A N 1
ATOM 2452 C CA . LYS A 1 300 ? 5.038 4.554 -8.731 1.00 88.56 300 LYS A CA 1
ATOM 2453 C C . LYS A 1 300 ? 4.820 4.799 -7.238 1.00 88.56 300 LYS A C 1
ATOM 2455 O O . LYS A 1 300 ? 5.132 5.881 -6.748 1.00 88.56 300 LYS A O 1
ATOM 2460 N N . THR A 1 301 ? 4.252 3.830 -6.525 1.00 84.00 301 THR A N 1
ATOM 2461 C CA . THR A 1 301 ? 3.851 3.967 -5.114 1.00 84.00 301 THR A CA 1
ATOM 2462 C C . THR A 1 301 ? 4.559 2.971 -4.192 1.00 84.00 301 THR A C 1
ATOM 2464 O O . THR A 1 301 ? 4.693 3.211 -2.991 1.00 84.00 301 THR A O 1
ATOM 2467 N N . THR A 1 302 ? 5.077 1.873 -4.738 1.00 86.75 302 THR A N 1
ATOM 2468 C CA . THR A 1 302 ? 5.807 0.844 -4.003 1.00 86.75 302 THR A CA 1
ATOM 2469 C C . THR A 1 302 ? 7.277 1.231 -3.854 1.00 86.75 302 THR A C 1
ATOM 2471 O O . THR A 1 302 ? 8.014 1.235 -4.827 1.00 86.75 302 THR A O 1
ATOM 2474 N N . ARG A 1 303 ? 7.729 1.515 -2.622 1.00 84.31 303 ARG A N 1
ATOM 2475 C CA . ARG A 1 303 ? 9.159 1.600 -2.231 1.00 84.31 303 ARG A CA 1
ATOM 2476 C C . ARG A 1 303 ? 10.068 2.263 -3.285 1.00 84.31 303 ARG A C 1
ATOM 2478 O O . ARG A 1 303 ? 11.058 1.677 -3.718 1.00 84.31 303 ARG A O 1
ATOM 2485 N N . ARG A 1 304 ? 9.737 3.510 -3.643 1.00 85.81 304 ARG A N 1
ATOM 2486 C CA . ARG A 1 304 ? 10.366 4.307 -4.713 1.00 85.81 304 ARG A CA 1
ATOM 2487 C C . ARG A 1 304 ? 11.880 4.130 -4.837 1.00 85.81 304 ARG A C 1
ATOM 2489 O O . ARG A 1 304 ? 12.348 3.845 -5.927 1.00 85.81 304 ARG A O 1
ATOM 2496 N N . THR A 1 305 ? 12.637 4.254 -3.746 1.00 86.31 305 THR A N 1
ATOM 2497 C CA . THR A 1 305 ? 14.107 4.143 -3.768 1.00 86.31 305 THR A CA 1
ATOM 2498 C C . THR A 1 305 ? 14.595 2.816 -4.352 1.00 86.31 305 THR A C 1
ATOM 2500 O O . THR A 1 305 ? 15.489 2.810 -5.188 1.00 86.31 305 THR A O 1
ATOM 2503 N N . LYS A 1 306 ? 13.971 1.700 -3.964 1.00 87.81 306 LYS A N 1
ATOM 2504 C CA . LYS A 1 306 ? 14.317 0.359 -4.454 1.00 87.81 306 LYS A CA 1
ATOM 2505 C C . LYS A 1 306 ? 13.888 0.148 -5.904 1.00 87.81 306 LYS A C 1
ATOM 2507 O O . LYS A 1 306 ? 14.623 -0.445 -6.681 1.00 87.81 306 LYS A O 1
ATOM 2512 N N . VAL A 1 307 ? 12.716 0.660 -6.287 1.00 92.31 307 VAL A N 1
ATOM 2513 C CA . VAL A 1 307 ? 12.272 0.624 -7.691 1.00 92.31 307 VAL A CA 1
ATOM 2514 C C . VAL A 1 307 ? 13.239 1.405 -8.581 1.00 92.31 307 VAL A C 1
ATOM 2516 O O . VAL A 1 307 ? 13.670 0.891 -9.608 1.00 92.31 307 VAL A O 1
ATOM 2519 N N . VAL A 1 308 ? 13.619 2.615 -8.162 1.00 93.12 308 VAL A N 1
ATOM 2520 C CA . VAL A 1 308 ? 14.600 3.461 -8.855 1.00 93.12 308 VAL A CA 1
ATOM 2521 C C . VAL A 1 308 ? 15.936 2.739 -8.994 1.00 93.12 308 VAL A C 1
ATOM 2523 O O . VAL A 1 308 ? 16.483 2.717 -10.091 1.00 93.12 308 VAL A O 1
ATOM 2526 N N . GLU A 1 309 ? 16.430 2.113 -7.924 1.00 91.94 309 GLU A N 1
ATOM 2527 C CA . GLU A 1 309 ? 17.665 1.322 -7.936 1.00 91.94 309 GLU A CA 1
ATOM 2528 C C . GLU A 1 309 ? 17.612 0.209 -8.994 1.00 91.94 309 GLU A C 1
ATOM 2530 O O . GLU A 1 309 ? 18.467 0.164 -9.878 1.00 91.94 309 GLU A O 1
ATOM 2535 N N . TYR A 1 310 ? 16.582 -0.642 -8.969 1.00 93.38 310 TYR A N 1
ATOM 2536 C CA . TYR A 1 310 ? 16.480 -1.767 -9.901 1.00 93.38 310 TYR A CA 1
ATOM 2537 C C . TYR A 1 310 ? 16.270 -1.339 -11.353 1.00 93.38 310 TYR A C 1
ATOM 2539 O O . TYR A 1 310 ? 16.869 -1.924 -12.257 1.00 93.38 310 TYR A O 1
ATOM 2547 N N . LEU A 1 311 ? 15.450 -0.315 -11.603 1.00 96.38 311 LEU A N 1
ATOM 2548 C CA . LEU A 1 311 ? 15.281 0.226 -12.953 1.00 96.38 311 LEU A CA 1
ATOM 2549 C C . LEU A 1 311 ? 16.586 0.839 -13.469 1.00 96.38 311 LEU A C 1
ATOM 2551 O O . LEU A 1 311 ? 16.965 0.578 -14.608 1.00 96.38 311 LEU A O 1
ATOM 2555 N N . SER A 1 312 ? 17.297 1.586 -12.621 1.00 95.56 312 SER A N 1
ATOM 2556 C CA . SER A 1 312 ? 18.593 2.182 -12.956 1.00 95.56 312 SER A CA 1
ATOM 2557 C C . SER A 1 312 ? 19.620 1.112 -13.326 1.00 95.56 312 SER A C 1
ATOM 2559 O O . SER A 1 312 ? 20.257 1.214 -14.367 1.00 95.56 312 SER A O 1
ATOM 2561 N N . GLN A 1 313 ? 19.733 0.045 -12.526 1.00 90.62 313 GLN A N 1
ATOM 2562 C CA . GLN A 1 313 ? 20.627 -1.080 -12.818 1.00 90.62 313 GLN A CA 1
ATOM 2563 C C . GLN A 1 313 ? 20.294 -1.742 -14.162 1.00 90.62 313 GLN A C 1
ATOM 2565 O O . GLN A 1 313 ? 21.197 -2.015 -14.949 1.00 90.62 313 GLN A O 1
ATOM 2570 N N . ASN A 1 314 ? 19.007 -1.960 -14.456 1.00 92.12 314 ASN A N 1
ATOM 2571 C CA . ASN A 1 314 ? 18.579 -2.534 -15.733 1.00 92.12 314 ASN A CA 1
ATOM 2572 C C . ASN A 1 314 ? 18.958 -1.641 -16.921 1.00 92.12 314 ASN A C 1
ATOM 2574 O O . ASN A 1 314 ? 19.485 -2.143 -17.910 1.00 92.12 314 ASN A O 1
ATOM 2578 N N . ILE A 1 315 ? 18.725 -0.330 -16.820 1.00 95.00 315 ILE A N 1
ATOM 2579 C CA . ILE A 1 315 ? 19.077 0.633 -17.874 1.00 95.00 315 ILE A CA 1
ATOM 2580 C C . ILE A 1 315 ? 20.589 0.674 -18.086 1.00 95.00 315 ILE A C 1
ATOM 2582 O O . ILE A 1 315 ? 21.035 0.574 -19.226 1.00 95.00 315 ILE A O 1
ATOM 2586 N N . SER A 1 316 ? 21.379 0.744 -17.012 1.00 91.44 316 SER A N 1
ATOM 2587 C CA . SER A 1 316 ? 22.840 0.717 -17.107 1.00 91.44 316 SER A CA 1
ATOM 2588 C C . SER A 1 316 ? 23.345 -0.560 -17.780 1.00 91.44 316 SER A C 1
ATOM 2590 O O . SER A 1 316 ? 24.179 -0.478 -18.675 1.00 91.44 316 SER A O 1
ATOM 2592 N N . MET A 1 317 ? 22.801 -1.731 -17.423 1.00 87.00 317 MET A N 1
ATOM 2593 C CA . MET A 1 317 ? 23.160 -2.991 -18.089 1.00 87.00 317 MET A CA 1
ATOM 2594 C C . MET A 1 317 ? 22.828 -2.972 -19.585 1.00 87.00 317 MET A C 1
ATOM 2596 O O . MET A 1 317 ? 23.577 -3.526 -20.379 1.00 87.00 317 MET A O 1
ATOM 2600 N N . MET A 1 318 ? 21.722 -2.341 -19.988 1.00 91.12 318 MET A N 1
ATOM 2601 C CA . MET A 1 318 ? 21.338 -2.254 -21.399 1.00 91.12 318 MET A CA 1
ATOM 2602 C C . MET A 1 318 ? 22.181 -1.256 -22.197 1.00 91.12 318 MET A C 1
ATOM 2604 O O . MET A 1 318 ? 22.486 -1.528 -23.357 1.00 91.12 318 MET A O 1
ATOM 2608 N N . LEU A 1 319 ? 22.551 -0.119 -21.602 1.00 89.12 319 LEU A N 1
ATOM 2609 C CA . LEU A 1 319 ? 23.382 0.897 -22.253 1.00 89.12 319 LEU A CA 1
ATOM 2610 C C . LEU A 1 319 ? 24.825 0.426 -22.435 1.00 89.12 319 LEU A C 1
ATOM 2612 O O . LEU A 1 319 ? 25.395 0.605 -23.506 1.00 89.12 319 LEU A O 1
ATOM 2616 N N . TYR A 1 320 ? 25.390 -0.198 -21.402 1.00 83.94 320 TYR A N 1
ATOM 2617 C CA . TYR A 1 320 ? 26.823 -0.476 -21.305 1.00 83.94 320 TYR A CA 1
ATOM 2618 C C . TYR A 1 320 ? 27.147 -1.972 -21.433 1.00 83.94 320 TYR A C 1
ATOM 2620 O O . TYR A 1 320 ? 28.193 -2.420 -20.969 1.00 83.94 320 TYR A O 1
ATOM 2628 N N . SER A 1 321 ? 26.260 -2.768 -22.049 1.00 78.81 321 SER A N 1
ATOM 2629 C CA . SER A 1 321 ? 26.436 -4.227 -22.163 1.00 78.81 321 SER A CA 1
ATOM 2630 C C . SER A 1 321 ? 27.740 -4.620 -22.867 1.00 78.81 321 SER A C 1
ATOM 2632 O O . SER A 1 321 ? 28.384 -5.587 -22.470 1.00 78.81 321 SER A O 1
ATOM 2634 N N . ASP A 1 322 ? 28.147 -3.858 -23.885 1.00 73.81 322 ASP A N 1
ATOM 2635 C CA . ASP A 1 322 ? 29.367 -4.116 -24.658 1.00 73.81 322 ASP A CA 1
ATOM 2636 C C . ASP A 1 322 ? 30.636 -3.807 -23.842 1.00 73.81 322 ASP A C 1
ATOM 2638 O O . ASP A 1 322 ? 31.619 -4.545 -23.899 1.00 73.81 322 ASP A O 1
ATOM 2642 N N . GLU A 1 323 ? 30.595 -2.744 -23.036 1.00 77.06 323 GLU A N 1
ATOM 2643 C CA . GLU A 1 323 ? 31.688 -2.326 -22.149 1.00 77.06 323 GLU A CA 1
ATOM 2644 C C . GLU A 1 323 ? 31.852 -3.307 -20.983 1.00 77.06 323 GLU A C 1
ATOM 2646 O O . GLU A 1 323 ? 32.966 -3.741 -20.691 1.00 77.06 323 GLU A O 1
ATOM 2651 N N . TRP A 1 324 ? 30.735 -3.743 -20.392 1.00 69.19 324 TRP A N 1
ATOM 2652 C CA . TRP A 1 324 ? 30.715 -4.771 -19.351 1.00 69.19 324 TRP A CA 1
ATOM 2653 C C . TRP A 1 324 ? 31.362 -6.074 -19.823 1.00 69.19 324 TRP A C 1
ATOM 2655 O O . TRP A 1 324 ? 32.156 -6.662 -19.092 1.00 69.19 324 TRP A O 1
ATOM 2665 N N . MET A 1 325 ? 31.076 -6.522 -21.049 1.00 66.25 325 MET A N 1
ATOM 2666 C CA . MET A 1 325 ? 31.703 -7.731 -21.599 1.00 66.25 325 MET A CA 1
ATOM 2667 C C . MET A 1 325 ? 33.224 -7.593 -21.724 1.00 66.25 325 MET A C 1
ATOM 2669 O O . MET A 1 325 ? 33.952 -8.521 -21.372 1.00 66.25 325 MET A O 1
ATOM 2673 N N . ALA A 1 326 ? 33.711 -6.431 -22.166 1.00 67.75 326 ALA A N 1
ATOM 2674 C CA . ALA A 1 326 ? 35.142 -6.176 -22.307 1.00 67.75 326 ALA A CA 1
ATOM 2675 C C . ALA A 1 326 ? 35.873 -6.105 -20.952 1.00 67.75 326 ALA A C 1
ATOM 2677 O O . ALA A 1 326 ? 37.010 -6.562 -20.838 1.00 67.75 326 ALA A O 1
ATOM 2678 N N . GLU A 1 327 ? 35.244 -5.553 -19.912 1.00 65.25 327 GLU A N 1
ATOM 2679 C CA . GLU A 1 327 ? 35.808 -5.530 -18.554 1.00 65.25 327 GLU A CA 1
ATOM 2680 C C . GLU A 1 327 ? 35.863 -6.937 -17.934 1.00 65.25 327 GLU A C 1
ATOM 2682 O O . GLU A 1 327 ? 36.876 -7.320 -17.347 1.00 65.25 327 GLU A O 1
ATOM 2687 N N . LEU A 1 328 ? 34.826 -7.752 -18.148 1.00 63.38 328 LEU A N 1
ATOM 2688 C CA . LEU A 1 328 ? 34.731 -9.118 -17.624 1.00 63.38 328 LEU A CA 1
ATOM 2689 C C . LEU A 1 328 ? 35.767 -10.081 -18.216 1.00 63.38 328 LEU A C 1
ATOM 2691 O O . LEU A 1 328 ? 36.278 -10.942 -17.499 1.00 63.38 328 LEU A O 1
ATOM 2695 N N . GLU A 1 329 ? 36.127 -9.923 -19.492 1.00 63.91 329 GLU A N 1
ATOM 2696 C CA . GLU A 1 329 ? 37.205 -10.701 -20.122 1.00 63.91 329 GLU A CA 1
ATOM 2697 C C . GLU A 1 329 ? 38.581 -10.454 -19.470 1.00 63.91 329 GLU A C 1
ATOM 2699 O O . GLU A 1 329 ? 39.472 -11.302 -19.568 1.00 63.91 329 GLU A O 1
ATOM 2704 N N . ASN A 1 330 ? 38.755 -9.328 -18.765 1.00 64.56 330 ASN A N 1
ATOM 2705 C CA . ASN A 1 330 ? 40.022 -8.918 -18.158 1.00 64.56 330 ASN A CA 1
ATOM 2706 C C . ASN A 1 330 ? 40.154 -9.256 -16.654 1.00 64.56 330 ASN A C 1
ATOM 2708 O O . ASN A 1 330 ? 41.273 -9.232 -16.136 1.00 64.56 330 ASN A O 1
ATOM 2712 N N . GLU A 1 331 ? 39.067 -9.609 -15.954 1.00 61.94 331 GLU A N 1
ATOM 2713 C CA . GLU A 1 331 ? 39.033 -9.775 -14.483 1.00 61.94 331 GLU A CA 1
ATOM 2714 C C . GLU A 1 331 ? 38.616 -11.177 -13.976 1.00 61.94 331 GLU A C 1
ATOM 2716 O O . GLU A 1 331 ? 38.006 -11.318 -12.916 1.00 61.94 331 GLU A O 1
ATOM 2721 N N . VAL A 1 332 ? 38.960 -12.268 -14.665 1.00 58.25 332 VAL A N 1
ATOM 2722 C CA . VAL A 1 332 ? 38.582 -13.614 -14.179 1.00 58.25 332 VAL A CA 1
ATOM 2723 C C . VAL A 1 332 ? 39.626 -14.177 -13.208 1.00 58.25 332 VAL A C 1
ATOM 2725 O O . VAL A 1 332 ? 40.677 -14.651 -13.636 1.00 58.25 332 VAL A O 1
ATOM 2728 N N . ASN A 1 333 ? 39.342 -14.147 -11.896 1.00 60.56 333 ASN A N 1
ATOM 2729 C CA . ASN A 1 333 ? 40.018 -15.002 -10.898 1.00 60.56 333 ASN A CA 1
ATOM 2730 C C . ASN A 1 333 ? 39.275 -15.127 -9.541 1.00 60.56 333 ASN A C 1
ATOM 2732 O O . ASN A 1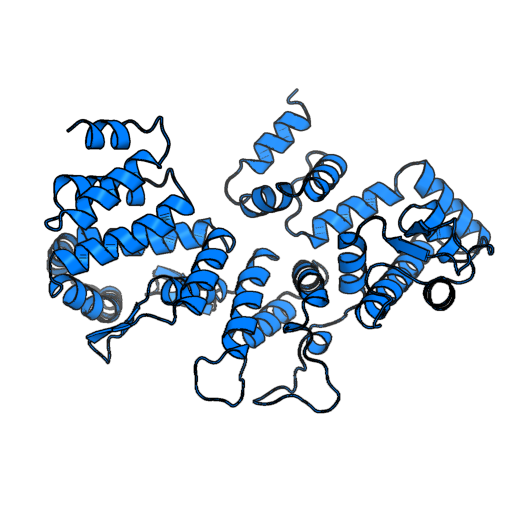 333 ? 39.894 -15.067 -8.475 1.00 60.56 333 ASN A O 1
ATOM 2736 N N . SER A 1 334 ? 37.952 -15.338 -9.536 1.00 67.75 334 SER A N 1
ATOM 2737 C CA . SER A 1 334 ? 37.265 -15.836 -8.330 1.00 67.75 334 SER A CA 1
ATOM 2738 C C . SER A 1 334 ? 36.043 -16.706 -8.651 1.00 67.75 334 SER A C 1
ATOM 2740 O O . SER A 1 334 ? 35.295 -16.441 -9.588 1.00 67.75 334 SER A O 1
ATOM 2742 N N . GLU A 1 335 ? 35.836 -17.747 -7.839 1.00 71.38 335 GLU A N 1
ATOM 2743 C CA . GLU A 1 335 ? 34.723 -18.705 -7.956 1.00 71.38 335 GLU A CA 1
ATOM 2744 C C . GLU A 1 335 ? 33.345 -18.031 -7.758 1.00 71.38 335 GLU A C 1
ATOM 2746 O O . GLU A 1 335 ? 32.346 -18.440 -8.349 1.00 71.38 335 GLU A O 1
ATOM 2751 N N . GLU A 1 336 ? 33.287 -16.946 -6.977 1.00 63.78 336 GLU A N 1
ATOM 2752 C CA . GLU A 1 336 ? 32.065 -16.151 -6.784 1.00 63.78 336 GLU A CA 1
ATOM 2753 C C . GLU A 1 336 ? 31.696 -15.337 -8.035 1.00 63.78 336 GLU A C 1
ATOM 2755 O O . GLU A 1 336 ? 30.514 -15.241 -8.376 1.00 63.78 336 GLU A O 1
ATOM 2760 N N . LEU A 1 337 ? 32.695 -14.802 -8.751 1.00 67.62 337 LEU A N 1
ATOM 2761 C CA . LEU A 1 337 ? 32.481 -14.059 -9.995 1.00 67.62 337 LEU A CA 1
ATOM 2762 C C . LEU A 1 337 ? 31.976 -14.987 -11.110 1.00 67.62 337 LEU A C 1
ATOM 2764 O O . LEU A 1 337 ? 31.065 -14.619 -11.845 1.00 67.62 337 LEU A O 1
ATOM 2768 N N . GLU A 1 338 ? 32.495 -16.216 -11.202 1.00 71.62 338 GLU A N 1
ATOM 2769 C CA . GLU A 1 338 ? 32.034 -17.209 -12.187 1.00 71.62 338 GLU A CA 1
ATOM 2770 C C . GLU A 1 338 ? 30.549 -17.564 -12.016 1.00 71.62 338 GLU A C 1
ATOM 2772 O O . GLU A 1 338 ? 29.805 -17.654 -12.999 1.00 71.62 338 GLU A O 1
ATOM 2777 N N . LEU A 1 339 ? 30.087 -17.741 -10.773 1.00 71.56 339 LEU A N 1
ATOM 2778 C CA . LEU A 1 339 ? 28.684 -18.054 -10.498 1.00 71.56 339 LEU A CA 1
ATOM 2779 C C . LEU A 1 339 ? 27.758 -16.885 -10.856 1.00 71.56 339 LEU A C 1
ATOM 2781 O O . LEU A 1 339 ? 26.683 -17.108 -11.418 1.00 71.56 339 LEU A O 1
ATOM 2785 N N . PHE A 1 340 ? 28.173 -15.656 -10.545 1.00 68.75 340 PHE A N 1
ATOM 2786 C CA . PHE A 1 340 ? 27.455 -14.439 -10.919 1.00 68.75 340 PHE A CA 1
ATOM 2787 C C . PHE A 1 340 ? 27.365 -14.284 -12.438 1.00 68.75 340 PHE A C 1
ATOM 2789 O O . PHE A 1 340 ? 26.277 -14.091 -12.986 1.00 68.75 340 PHE A O 1
ATOM 2796 N N . LEU A 1 341 ? 28.491 -14.463 -13.129 1.00 72.81 341 LEU A N 1
ATOM 2797 C CA . LEU A 1 341 ? 28.555 -14.377 -14.582 1.00 72.81 341 LEU A CA 1
ATOM 2798 C C . LEU A 1 341 ? 27.631 -15.387 -15.241 1.00 72.81 341 LEU A C 1
ATOM 2800 O O . LEU A 1 341 ? 26.878 -15.027 -16.137 1.00 72.81 341 LEU A O 1
ATOM 2804 N N . LYS A 1 342 ? 27.586 -16.623 -14.743 1.00 79.19 342 LYS A N 1
ATOM 2805 C CA . LYS A 1 342 ? 26.673 -17.648 -15.260 1.00 79.19 342 LYS A CA 1
ATOM 2806 C C . LYS A 1 342 ? 25.193 -17.238 -15.199 1.00 79.19 342 LYS A C 1
ATOM 2808 O O . LYS A 1 342 ? 24.409 -17.717 -16.014 1.00 79.19 342 LYS A O 1
ATOM 2813 N N . GLN A 1 343 ? 24.801 -16.384 -14.251 1.00 76.38 343 GLN A N 1
ATOM 2814 C CA . GLN A 1 343 ? 23.418 -15.912 -14.118 1.00 76.38 343 GLN A CA 1
ATOM 2815 C C . GLN A 1 343 ? 23.091 -14.764 -15.079 1.00 76.38 343 GLN A C 1
ATOM 2817 O O . GLN A 1 343 ? 21.978 -14.710 -15.596 1.00 76.38 343 GLN A O 1
ATOM 2822 N N . ILE A 1 344 ? 24.043 -13.860 -15.323 1.00 77.62 344 ILE A N 1
ATOM 2823 C CA . ILE A 1 344 ? 23.814 -12.643 -16.117 1.00 77.62 344 ILE A CA 1
ATOM 2824 C C . ILE A 1 344 ? 24.187 -12.822 -17.592 1.00 77.62 344 ILE A C 1
ATOM 2826 O O . ILE A 1 344 ? 23.551 -12.215 -18.452 1.00 77.62 344 ILE A O 1
ATOM 2830 N N . MET A 1 345 ? 25.156 -13.687 -17.905 1.00 83.19 345 MET A N 1
ATOM 2831 C CA . MET A 1 345 ? 25.668 -13.885 -19.266 1.00 83.19 345 MET A CA 1
ATOM 2832 C C . MET A 1 345 ? 24.567 -14.164 -20.298 1.00 83.19 345 MET A C 1
ATOM 2834 O O . MET A 1 345 ? 24.565 -13.488 -21.322 1.00 83.19 345 MET A O 1
ATOM 2838 N N . PRO A 1 346 ? 23.568 -15.037 -20.036 1.00 88.56 346 PRO A N 1
ATOM 2839 C CA . PRO A 1 346 ? 22.502 -15.278 -21.008 1.00 88.56 346 PRO A CA 1
ATOM 2840 C C . PRO A 1 346 ? 21.715 -14.011 -21.366 1.00 88.56 346 PRO A C 1
ATOM 2842 O O . PRO A 1 346 ? 21.284 -13.846 -22.503 1.00 88.56 346 PRO A O 1
ATOM 2845 N N . TYR A 1 347 ? 21.531 -13.104 -20.403 1.00 88.44 347 TYR A N 1
ATOM 2846 C CA . TYR A 1 347 ? 20.852 -11.835 -20.642 1.00 88.44 347 TYR A CA 1
ATOM 2847 C C . TYR A 1 347 ? 21.722 -10.871 -21.453 1.00 88.44 347 TYR A C 1
ATOM 2849 O O . TYR A 1 347 ? 21.222 -10.231 -22.373 1.00 88.44 347 TYR A O 1
ATOM 2857 N N . VAL A 1 348 ? 23.021 -10.793 -21.161 1.00 85.88 348 VAL A N 1
ATOM 2858 C CA . VAL A 1 348 ? 23.955 -9.932 -21.905 1.00 85.88 348 VAL A CA 1
ATOM 2859 C C . VAL A 1 348 ? 24.115 -10.407 -23.349 1.00 85.88 348 VAL A C 1
ATOM 2861 O O . VAL A 1 348 ? 24.021 -9.605 -24.276 1.00 85.88 348 VAL A O 1
ATOM 2864 N N . GLU A 1 349 ? 24.268 -11.714 -23.559 1.00 87.44 349 GLU A N 1
ATOM 2865 C CA . GLU A 1 349 ? 24.293 -12.323 -24.892 1.00 87.44 349 GLU A CA 1
ATOM 2866 C C . GLU A 1 349 ? 23.001 -12.035 -25.664 1.00 87.44 349 GLU A C 1
ATOM 2868 O O . GLU A 1 349 ? 23.052 -11.651 -26.833 1.00 87.44 349 GLU A O 1
ATOM 2873 N N . TYR A 1 350 ? 21.845 -12.146 -25.000 1.00 91.50 350 TYR A N 1
ATOM 2874 C CA . TYR A 1 350 ? 20.561 -11.769 -25.582 1.00 91.50 350 TYR A CA 1
ATOM 2875 C C . TYR A 1 350 ? 20.527 -10.293 -25.997 1.00 91.50 350 TYR A C 1
ATOM 2877 O O . TYR A 1 350 ? 20.177 -9.996 -27.139 1.00 91.50 350 TYR A O 1
ATOM 2885 N N . LEU A 1 351 ? 20.930 -9.372 -25.113 1.00 89.62 351 LEU A N 1
ATOM 2886 C CA . LEU A 1 351 ? 20.973 -7.935 -25.401 1.00 89.62 351 LEU A CA 1
ATOM 2887 C C . LEU A 1 351 ? 21.887 -7.605 -26.587 1.00 89.62 351 LEU A C 1
ATOM 2889 O O . LEU A 1 351 ? 21.536 -6.755 -27.405 1.00 89.62 351 LEU A O 1
ATOM 2893 N N . ASN A 1 352 ? 23.028 -8.283 -26.700 1.00 87.19 352 ASN A N 1
ATOM 2894 C CA . ASN A 1 352 ? 23.979 -8.092 -27.796 1.00 87.19 352 ASN A CA 1
ATOM 2895 C C . ASN A 1 352 ? 23.486 -8.713 -29.116 1.00 87.19 352 ASN A C 1
ATOM 2897 O O . ASN A 1 352 ? 23.906 -8.294 -30.193 1.00 87.19 352 ASN A O 1
ATOM 2901 N N . GLY A 1 353 ? 22.579 -9.691 -29.047 1.00 89.38 353 GLY A N 1
ATOM 2902 C CA . GLY A 1 353 ? 21.914 -10.286 -30.206 1.00 89.38 353 GLY A CA 1
ATOM 2903 C C . GLY A 1 353 ? 20.704 -9.501 -30.727 1.00 89.38 353 GLY A C 1
ATOM 2904 O O . GLY A 1 353 ? 20.205 -9.814 -31.811 1.00 89.38 353 GLY A O 1
ATOM 2905 N N . LEU A 1 354 ? 20.213 -8.501 -29.986 1.00 91.44 354 LEU A N 1
ATOM 2906 C CA . LEU A 1 354 ? 19.077 -7.676 -30.403 1.00 91.44 354 LEU A CA 1
ATOM 2907 C C . LEU A 1 354 ? 19.421 -6.776 -31.593 1.00 91.44 354 LEU A C 1
ATOM 2909 O O . LEU A 1 354 ? 20.545 -6.304 -31.756 1.00 91.44 354 LEU A O 1
ATOM 2913 N N . SER A 1 355 ? 18.408 -6.464 -32.407 1.00 93.19 355 SER A N 1
ATOM 2914 C CA . SER A 1 355 ? 18.542 -5.375 -33.372 1.00 93.19 355 SER A CA 1
ATOM 2915 C C . SER A 1 355 ? 18.698 -4.035 -32.639 1.00 93.19 355 SER A C 1
ATOM 2917 O O . SER A 1 355 ? 18.172 -3.870 -31.535 1.00 93.19 355 SER A O 1
ATOM 2919 N N . SER A 1 356 ? 19.364 -3.055 -33.268 1.00 90.81 356 SER A N 1
ATOM 2920 C CA . SER A 1 356 ? 19.513 -1.696 -32.704 1.00 90.81 356 SER A CA 1
ATOM 2921 C C . SER A 1 356 ? 18.164 -1.145 -32.241 1.00 90.81 356 SER A C 1
ATOM 2923 O O . SER A 1 356 ? 18.021 -0.720 -31.102 1.00 90.81 356 SER A O 1
ATOM 2925 N N . LYS A 1 357 ? 17.137 -1.273 -33.089 1.00 93.94 357 LYS A N 1
ATOM 2926 C CA . LYS A 1 357 ? 15.775 -0.818 -32.802 1.00 93.94 357 LYS A CA 1
ATOM 2927 C C . LYS A 1 357 ? 15.161 -1.501 -31.576 1.00 93.94 357 LYS A C 1
ATOM 2929 O O . LYS A 1 357 ? 14.511 -0.832 -30.777 1.00 93.94 357 LYS A O 1
ATOM 2934 N N . ASP A 1 358 ? 15.334 -2.812 -31.425 1.00 93.44 358 ASP A N 1
ATOM 2935 C CA . ASP A 1 358 ? 14.739 -3.548 -30.303 1.00 93.44 358 ASP A CA 1
ATOM 2936 C C . ASP A 1 358 ? 15.446 -3.216 -28.982 1.00 93.44 358 ASP A C 1
ATOM 2938 O O . ASP A 1 358 ? 14.781 -3.000 -27.967 1.00 93.44 358 ASP A O 1
ATOM 2942 N N . LYS A 1 359 ? 16.783 -3.100 -29.002 1.00 92.94 359 LYS A N 1
ATOM 2943 C CA . LYS A 1 359 ? 17.585 -2.683 -27.840 1.00 92.94 359 LYS A CA 1
ATOM 2944 C C . LYS A 1 359 ? 17.243 -1.249 -27.423 1.00 92.94 359 LYS A C 1
ATOM 2946 O O . LYS A 1 359 ? 16.928 -1.002 -26.261 1.00 92.94 359 LYS A O 1
ATOM 2951 N N . GLU A 1 360 ? 17.217 -0.322 -28.380 1.00 95.38 360 GLU A N 1
ATOM 2952 C CA . GLU A 1 360 ? 16.802 1.072 -28.181 1.00 95.38 360 GLU A CA 1
ATOM 2953 C C . GLU A 1 360 ? 15.372 1.163 -27.620 1.00 95.38 360 GLU A C 1
ATOM 2955 O O . GLU A 1 360 ? 15.100 1.947 -26.708 1.00 95.38 360 GLU A O 1
ATOM 2960 N N . GLY A 1 361 ? 14.454 0.334 -28.128 1.00 96.12 361 GLY A N 1
ATOM 2961 C CA . GLY A 1 361 ? 13.062 0.302 -27.688 1.00 96.12 361 GLY A CA 1
ATOM 2962 C C . GLY A 1 361 ? 12.924 -0.173 -26.245 1.00 96.12 361 GLY A C 1
ATOM 2963 O O . GLY A 1 361 ? 12.139 0.391 -25.477 1.00 96.12 361 GLY A O 1
ATOM 2964 N N . LEU A 1 362 ? 13.725 -1.165 -25.851 1.00 95.31 362 LEU A N 1
ATOM 2965 C CA . LEU A 1 362 ? 13.765 -1.663 -24.483 1.00 95.31 362 LEU A CA 1
ATOM 2966 C C . LEU A 1 362 ? 14.326 -0.613 -23.511 1.00 95.31 362 LEU A C 1
ATOM 2968 O O . LEU A 1 362 ? 13.708 -0.348 -22.476 1.00 95.31 362 LEU A O 1
ATOM 2972 N N . ILE A 1 363 ? 15.431 0.047 -23.882 1.00 96.50 363 ILE A N 1
ATOM 2973 C CA . ILE A 1 363 ? 16.025 1.147 -23.107 1.00 96.50 363 ILE A CA 1
ATOM 2974 C C . ILE A 1 363 ? 15.011 2.277 -22.925 1.00 96.50 363 ILE A C 1
ATOM 2976 O O . ILE A 1 363 ? 14.817 2.748 -21.801 1.00 96.50 363 ILE A O 1
ATOM 2980 N N . LEU A 1 364 ? 14.329 2.696 -23.998 1.00 97.25 364 LEU A N 1
ATOM 2981 C CA . LEU A 1 364 ? 13.319 3.752 -23.928 1.00 97.25 364 LEU A CA 1
ATOM 2982 C C . LEU A 1 364 ? 12.193 3.373 -22.958 1.00 97.25 364 LEU A C 1
ATOM 2984 O O . LEU A 1 364 ? 11.783 4.201 -22.146 1.00 97.25 364 LEU A O 1
ATOM 2988 N N . ARG A 1 365 ? 11.711 2.125 -23.005 1.00 95.81 365 ARG A N 1
ATOM 2989 C CA . ARG A 1 365 ? 10.607 1.648 -22.159 1.00 95.81 365 ARG A CA 1
ATOM 2990 C C . ARG A 1 365 ? 10.950 1.699 -20.668 1.00 95.81 365 ARG A C 1
ATOM 2992 O O . ARG A 1 365 ? 10.172 2.238 -19.882 1.00 95.81 365 ARG A O 1
ATOM 2999 N N . PHE A 1 366 ? 12.114 1.180 -20.275 1.00 97.19 366 PHE A N 1
ATOM 3000 C CA . PHE A 1 366 ? 12.565 1.232 -18.878 1.00 97.19 366 PHE A CA 1
ATOM 3001 C C . PHE A 1 366 ? 12.802 2.671 -18.419 1.00 97.19 366 PHE A C 1
ATOM 3003 O O . PHE A 1 366 ? 12.370 3.066 -17.334 1.00 97.19 366 PHE A O 1
ATOM 3010 N N . THR A 1 367 ? 13.441 3.468 -19.273 1.00 96.88 367 THR A N 1
ATOM 3011 C CA . THR A 1 367 ? 13.758 4.867 -18.991 1.00 96.88 367 THR A CA 1
ATOM 3012 C C . THR A 1 367 ? 12.503 5.718 -18.793 1.00 96.88 367 THR A C 1
ATOM 3014 O O . THR A 1 367 ? 12.484 6.562 -17.904 1.00 96.88 367 THR A O 1
ATOM 3017 N N . GLN A 1 368 ? 11.429 5.466 -19.549 1.00 94.94 368 GLN A N 1
ATOM 3018 C CA . GLN A 1 368 ? 10.141 6.148 -19.376 1.00 94.94 368 GLN A CA 1
ATOM 3019 C C . GLN A 1 368 ? 9.523 5.910 -17.997 1.00 94.94 368 GLN A C 1
ATOM 3021 O O . GLN A 1 368 ? 9.053 6.848 -17.360 1.00 94.94 368 GLN A O 1
ATOM 3026 N N . VAL A 1 369 ? 9.529 4.666 -17.513 1.00 95.56 369 VAL A N 1
ATOM 3027 C CA . VAL A 1 369 ? 9.003 4.368 -16.174 1.00 95.56 369 VAL A CA 1
ATOM 3028 C C . VAL A 1 369 ? 9.891 4.993 -15.102 1.00 95.56 369 VAL A C 1
ATOM 3030 O O . VAL A 1 369 ? 9.378 5.582 -14.150 1.00 95.56 369 VAL A O 1
ATOM 3033 N N . LEU A 1 370 ? 11.215 4.920 -15.266 1.00 96.00 370 LEU A N 1
ATOM 3034 C CA . LEU A 1 370 ? 12.146 5.518 -14.316 1.00 96.00 370 LEU A CA 1
ATOM 3035 C C . LEU A 1 370 ? 11.992 7.043 -14.242 1.00 96.00 370 LEU A C 1
ATOM 3037 O O . LEU A 1 370 ? 11.938 7.571 -13.136 1.00 96.00 370 LEU A O 1
ATOM 3041 N N . SER A 1 371 ? 11.857 7.744 -15.369 1.00 92.94 371 SER A N 1
ATOM 3042 C CA . SER A 1 371 ? 11.709 9.205 -15.383 1.00 92.94 371 SER A CA 1
ATOM 3043 C C . SER A 1 371 ? 10.363 9.683 -14.833 1.00 92.94 371 SER A C 1
ATOM 3045 O O . SER A 1 371 ? 10.291 10.751 -14.230 1.00 92.94 371 SER A O 1
ATOM 3047 N N . GLU A 1 372 ? 9.297 8.888 -14.959 1.00 91.25 372 GLU A N 1
ATOM 3048 C CA . GLU A 1 372 ? 8.012 9.177 -14.310 1.00 91.25 372 GLU A CA 1
ATOM 3049 C C . GLU A 1 372 ? 8.081 9.028 -12.784 1.00 91.25 372 GLU A C 1
ATOM 3051 O O . GLU A 1 372 ? 7.402 9.751 -12.048 1.00 91.25 372 GLU A O 1
ATOM 3056 N N . ILE A 1 373 ? 8.887 8.081 -12.297 1.00 90.19 373 ILE A N 1
ATOM 3057 C CA . ILE A 1 373 ? 9.086 7.852 -10.865 1.00 90.19 373 ILE A CA 1
ATOM 3058 C C . ILE A 1 373 ? 10.046 8.890 -10.301 1.00 90.19 373 ILE A C 1
ATOM 3060 O O . ILE A 1 373 ? 9.741 9.490 -9.272 1.00 90.19 373 ILE A O 1
ATOM 3064 N N . ASP A 1 374 ? 11.178 9.112 -10.962 1.00 90.31 374 ASP A N 1
ATOM 3065 C CA . ASP A 1 374 ? 12.255 9.989 -10.529 1.00 90.31 374 ASP A CA 1
ATOM 3066 C C . ASP A 1 374 ? 12.794 10.849 -11.687 1.00 90.31 374 ASP A C 1
ATOM 3068 O O . ASP A 1 374 ? 13.789 10.493 -12.317 1.00 90.31 374 ASP A O 1
ATOM 3072 N N . PRO A 1 375 ? 12.159 12.005 -11.967 1.00 88.31 375 PRO A N 1
ATOM 3073 C CA . PRO A 1 375 ? 12.524 12.853 -13.105 1.00 88.31 375 PRO A CA 1
ATOM 3074 C C . PRO A 1 375 ? 13.970 13.360 -13.072 1.00 88.31 375 PRO A C 1
ATOM 3076 O O . PRO A 1 375 ? 14.556 13.615 -14.114 1.00 88.31 375 PRO A O 1
ATOM 3079 N N . SER A 1 376 ? 14.559 13.502 -11.884 1.00 87.75 376 SER A N 1
ATOM 3080 C CA . SER A 1 376 ? 15.938 13.974 -11.714 1.00 87.75 376 SER A CA 1
ATOM 3081 C C . SER A 1 376 ? 16.972 12.840 -11.748 1.00 87.75 376 SER A C 1
ATOM 3083 O O . SER A 1 376 ? 18.135 13.079 -11.429 1.00 87.75 376 SER A O 1
ATOM 3085 N N . ASN A 1 377 ? 16.575 11.610 -12.092 1.00 91.38 377 ASN A N 1
ATOM 3086 C CA . ASN A 1 377 ? 17.483 10.471 -12.121 1.00 91.38 377 ASN A CA 1
ATOM 3087 C C . ASN A 1 377 ? 18.501 10.596 -13.266 1.00 91.38 377 ASN A C 1
ATOM 3089 O O . ASN A 1 377 ? 18.145 10.600 -14.445 1.00 91.38 377 ASN A O 1
ATOM 3093 N N . GLU A 1 378 ? 19.783 10.655 -12.908 1.00 92.75 378 GLU A N 1
ATOM 3094 C CA . GLU A 1 378 ? 20.881 10.871 -13.854 1.00 92.75 378 GLU A CA 1
ATOM 3095 C C . GLU A 1 378 ? 21.012 9.745 -14.891 1.00 92.75 378 GLU A C 1
ATOM 3097 O O . GLU A 1 378 ? 21.309 10.027 -16.049 1.00 92.75 378 GLU A O 1
ATOM 3102 N N . ILE A 1 379 ? 20.729 8.491 -14.514 1.00 94.56 379 ILE A N 1
ATOM 3103 C CA . ILE A 1 379 ? 20.799 7.334 -15.423 1.00 94.56 379 ILE A CA 1
ATOM 3104 C C . ILE A 1 379 ? 19.678 7.406 -16.464 1.00 94.56 379 ILE A C 1
ATOM 3106 O O . ILE A 1 379 ? 19.929 7.195 -17.649 1.00 94.56 379 ILE A O 1
ATOM 3110 N N . ALA A 1 380 ? 18.460 7.770 -16.055 1.00 95.06 380 ALA A N 1
ATOM 3111 C CA . ALA A 1 380 ? 17.357 7.986 -16.990 1.00 95.06 380 ALA A CA 1
ATOM 3112 C C . ALA A 1 380 ? 17.657 9.130 -17.971 1.00 95.06 380 ALA A C 1
ATOM 3114 O O . ALA A 1 380 ? 17.437 8.993 -19.173 1.00 95.06 380 ALA A O 1
ATOM 3115 N N . ILE A 1 381 ? 18.189 10.250 -17.471 1.00 93.25 381 ILE A N 1
ATOM 3116 C CA . ILE A 1 381 ? 18.564 11.396 -18.310 1.00 93.25 381 ILE A CA 1
ATOM 3117 C C . ILE A 1 381 ? 19.658 10.993 -19.304 1.00 93.25 381 ILE A C 1
ATOM 3119 O O . ILE A 1 381 ? 19.517 11.259 -20.496 1.00 93.25 381 ILE A O 1
ATOM 3123 N N . ALA A 1 382 ? 20.711 10.311 -18.844 1.00 93.69 382 ALA A N 1
ATOM 3124 C CA . ALA A 1 382 ? 21.789 9.830 -19.704 1.00 93.69 382 ALA A CA 1
ATOM 3125 C C . ALA A 1 382 ? 21.266 8.901 -20.810 1.00 93.69 382 ALA A C 1
ATOM 3127 O O . ALA A 1 382 ? 21.611 9.087 -21.976 1.00 93.69 382 ALA A O 1
ATOM 3128 N N . ALA A 1 383 ? 20.370 7.969 -20.470 1.00 95.69 383 ALA A N 1
ATOM 3129 C CA . ALA A 1 383 ? 19.751 7.066 -21.434 1.00 95.69 383 ALA A CA 1
ATOM 3130 C C . ALA A 1 383 ? 18.946 7.810 -22.514 1.00 95.69 383 ALA A C 1
ATOM 3132 O O . ALA A 1 383 ? 19.057 7.495 -23.698 1.00 95.69 383 ALA A O 1
ATOM 3133 N N . LEU A 1 384 ? 18.155 8.824 -22.140 1.00 95.56 384 LEU A N 1
ATOM 3134 C CA . LEU A 1 384 ? 17.387 9.619 -23.109 1.00 95.56 384 LEU A CA 1
ATOM 3135 C C . LEU A 1 384 ? 18.279 10.471 -24.010 1.00 95.56 384 LEU A C 1
ATOM 3137 O O . LEU A 1 384 ? 17.992 10.598 -25.201 1.00 95.56 384 LEU A O 1
ATOM 3141 N N . VAL A 1 385 ? 19.350 11.048 -23.464 1.00 94.00 385 VAL A N 1
ATOM 3142 C CA . VAL A 1 385 ? 20.338 11.808 -24.242 1.00 94.00 385 VAL A CA 1
ATOM 3143 C C . VAL A 1 385 ? 21.014 10.900 -25.268 1.00 94.00 385 VAL A C 1
ATOM 3145 O O . VAL A 1 385 ? 21.107 11.266 -26.440 1.00 94.00 385 VAL A O 1
ATOM 3148 N N . GLU A 1 386 ? 21.424 9.703 -24.847 1.00 93.81 386 GLU A N 1
ATOM 3149 C CA . GLU A 1 386 ? 22.044 8.708 -25.720 1.00 93.81 386 GLU A CA 1
ATOM 3150 C C . GLU A 1 386 ? 21.102 8.301 -26.861 1.00 93.81 386 GLU A C 1
ATOM 3152 O O . GLU A 1 386 ? 21.474 8.367 -28.033 1.00 93.81 386 GLU A O 1
ATOM 3157 N N . LEU A 1 387 ? 19.837 7.995 -26.548 1.00 95.56 387 LEU A N 1
ATOM 3158 C CA . LEU A 1 387 ? 18.825 7.681 -27.561 1.00 95.56 387 LEU A CA 1
ATOM 3159 C C . LEU A 1 387 ? 18.547 8.865 -28.503 1.00 95.56 387 LEU A C 1
ATOM 3161 O O . LEU A 1 387 ? 18.390 8.673 -29.704 1.00 95.56 387 LEU A O 1
ATOM 3165 N N . THR A 1 388 ? 18.515 10.099 -27.999 1.00 94.19 388 THR A N 1
ATOM 3166 C CA . THR A 1 388 ? 18.260 11.291 -28.831 1.00 94.19 388 THR A CA 1
ATOM 3167 C C . THR A 1 388 ? 19.377 11.513 -29.857 1.00 94.19 388 THR A C 1
ATOM 3169 O O . THR A 1 388 ? 19.114 11.847 -31.016 1.00 94.19 388 THR A O 1
ATOM 3172 N N . ARG A 1 389 ? 20.630 11.275 -29.459 1.00 92.12 389 ARG A N 1
ATOM 3173 C CA . ARG A 1 389 ? 21.799 11.443 -30.332 1.00 92.12 389 ARG A CA 1
ATOM 3174 C C . ARG A 1 389 ? 21.963 10.276 -31.305 1.00 92.12 389 ARG A C 1
ATOM 3176 O O . ARG A 1 389 ? 22.140 10.494 -32.508 1.00 92.12 389 ARG A O 1
ATOM 3183 N N . ASN A 1 390 ? 21.857 9.048 -30.797 1.00 92.25 390 ASN A N 1
ATOM 3184 C CA . ASN A 1 390 ? 22.409 7.870 -31.464 1.00 92.25 390 ASN A CA 1
ATOM 3185 C C . ASN A 1 390 ? 21.368 6.830 -31.916 1.00 92.25 390 ASN A C 1
ATOM 3187 O O . ASN A 1 390 ? 21.723 5.972 -32.729 1.00 92.25 390 ASN A O 1
ATOM 3191 N N . ALA A 1 391 ? 20.100 6.908 -31.478 1.00 94.38 391 ALA A N 1
ATOM 3192 C CA . ALA A 1 391 ? 19.086 5.911 -31.851 1.00 94.38 391 ALA A CA 1
ATOM 3193 C C . ALA A 1 391 ? 18.849 5.874 -33.366 1.00 94.38 391 ALA A C 1
ATOM 3195 O O . ALA A 1 391 ? 18.579 6.900 -33.997 1.00 94.38 391 ALA A O 1
ATOM 3196 N N . GLN A 1 392 ? 18.926 4.689 -33.966 1.00 94.25 392 GLN A N 1
ATOM 3197 C CA . GLN A 1 392 ? 18.749 4.516 -35.408 1.00 94.25 392 GLN A CA 1
ATOM 3198 C C . GLN A 1 392 ? 17.281 4.642 -35.826 1.00 94.25 392 GLN A C 1
ATOM 3200 O O . GLN A 1 392 ? 16.993 5.067 -36.946 1.00 94.25 392 GLN A O 1
ATOM 3205 N N . ASP A 1 393 ? 16.349 4.301 -34.935 1.00 95.81 393 ASP A N 1
ATOM 3206 C CA . ASP A 1 393 ? 14.921 4.446 -35.192 1.00 95.81 393 ASP A CA 1
ATOM 3207 C C . ASP A 1 393 ? 14.440 5.879 -34.888 1.00 95.81 393 ASP A C 1
ATOM 3209 O O . ASP A 1 393 ? 14.534 6.379 -33.765 1.00 95.81 393 ASP A O 1
ATOM 3213 N N . GLU A 1 394 ? 13.902 6.553 -35.908 1.00 94.31 394 GLU A N 1
ATOM 3214 C CA . GLU A 1 394 ? 13.427 7.941 -35.811 1.00 94.31 394 GLU A CA 1
ATOM 3215 C C . GLU A 1 394 ? 12.302 8.110 -34.780 1.00 94.31 394 GLU A C 1
ATOM 3217 O O . GLU A 1 394 ? 12.261 9.113 -34.065 1.00 94.31 394 GLU A O 1
ATOM 3222 N N . TYR A 1 395 ? 11.407 7.122 -34.657 1.00 95.38 395 TYR A N 1
ATOM 3223 C CA . TYR A 1 395 ? 10.326 7.182 -33.678 1.00 95.38 395 TYR A CA 1
ATOM 3224 C C . TYR A 1 395 ? 10.879 7.095 -32.255 1.00 95.38 395 TYR A C 1
ATOM 3226 O O . TYR A 1 395 ? 10.472 7.881 -31.399 1.00 95.38 395 TYR A O 1
ATOM 3234 N N . ILE A 1 396 ? 11.837 6.199 -32.001 1.00 96.50 396 ILE A N 1
ATOM 3235 C CA . ILE A 1 396 ? 12.498 6.103 -30.692 1.00 96.50 396 ILE A CA 1
ATOM 3236 C C . ILE A 1 396 ? 13.237 7.401 -30.364 1.00 96.50 396 ILE A C 1
ATOM 3238 O O . ILE A 1 396 ? 13.067 7.931 -29.266 1.00 96.50 396 ILE A O 1
ATOM 3242 N N . ARG A 1 397 ? 13.980 7.957 -31.326 1.00 94.62 397 ARG A N 1
ATOM 3243 C CA . ARG A 1 397 ? 14.687 9.235 -31.175 1.00 94.62 397 ARG A CA 1
ATOM 3244 C C . ARG A 1 397 ? 13.737 10.376 -30.801 1.00 94.62 397 ARG A C 1
ATOM 3246 O O . ARG A 1 397 ? 13.986 11.103 -29.843 1.00 94.62 397 ARG A O 1
ATOM 3253 N N . MET A 1 398 ? 12.616 10.501 -31.515 1.00 93.75 398 MET A N 1
ATOM 3254 C CA . MET A 1 398 ? 11.593 11.515 -31.243 1.00 93.75 398 MET A CA 1
ATOM 3255 C C . MET A 1 398 ? 10.968 11.332 -29.856 1.00 93.75 398 MET A C 1
ATOM 3257 O O . MET A 1 398 ? 10.778 12.306 -29.132 1.00 93.75 398 MET A O 1
ATOM 3261 N N . ARG A 1 399 ? 10.667 10.089 -29.461 1.00 95.25 399 ARG A N 1
ATOM 3262 C CA . ARG A 1 399 ? 10.107 9.784 -28.137 1.00 95.25 399 ARG A CA 1
ATOM 3263 C C . ARG A 1 399 ? 11.106 10.064 -27.019 1.00 95.25 399 ARG A C 1
ATOM 3265 O O . ARG A 1 399 ? 10.694 10.523 -25.958 1.00 95.25 399 ARG A O 1
ATOM 3272 N N . ALA A 1 400 ? 12.395 9.815 -27.241 1.00 94.38 400 ALA A N 1
ATOM 3273 C CA . ALA A 1 400 ? 13.437 10.154 -26.281 1.00 94.38 400 ALA A CA 1
ATOM 3274 C C . ALA A 1 400 ? 13.528 11.674 -26.073 1.00 94.38 400 ALA A C 1
ATOM 3276 O O . ALA A 1 400 ? 13.493 12.127 -24.930 1.00 94.38 400 ALA A O 1
ATOM 3277 N N . ALA A 1 401 ? 13.527 12.453 -27.161 1.00 91.69 401 ALA A N 1
ATOM 3278 C CA . ALA A 1 401 ? 13.521 13.914 -27.109 1.00 91.69 401 ALA A CA 1
ATOM 3279 C C . ALA A 1 401 ? 12.253 14.480 -26.437 1.00 91.69 401 ALA A C 1
ATOM 3281 O O . ALA A 1 401 ? 12.345 15.365 -25.590 1.00 91.69 401 ALA A O 1
ATOM 3282 N N . GLU A 1 402 ? 11.071 13.940 -26.763 1.00 91.31 402 GLU A N 1
ATOM 3283 C CA . GLU A 1 402 ? 9.798 14.305 -26.119 1.00 91.31 402 GLU A CA 1
ATOM 3284 C C . GLU A 1 402 ? 9.889 14.122 -24.600 1.00 91.31 402 GLU A C 1
ATOM 3286 O O . GLU A 1 402 ? 9.649 15.062 -23.842 1.00 91.31 402 GLU A O 1
ATOM 3291 N N . ARG A 1 403 ? 10.318 12.937 -24.149 1.00 91.12 403 ARG A N 1
ATOM 3292 C CA . ARG A 1 403 ? 10.461 12.637 -22.720 1.00 91.12 403 ARG A CA 1
ATOM 3293 C C . ARG A 1 403 ? 11.521 13.494 -22.044 1.00 91.12 403 ARG A C 1
ATOM 3295 O O . ARG A 1 403 ? 11.319 13.914 -20.911 1.00 91.12 403 ARG A O 1
ATOM 3302 N N . LEU A 1 404 ? 12.625 13.782 -22.726 1.00 89.44 404 LEU A N 1
ATOM 3303 C CA . LEU A 1 404 ? 13.672 14.649 -22.199 1.00 89.44 404 LEU A CA 1
ATOM 3304 C C . LEU A 1 404 ? 13.171 16.088 -21.998 1.00 89.44 404 LEU A C 1
ATOM 3306 O O . LEU A 1 404 ? 13.560 16.727 -21.029 1.00 89.44 404 LEU A O 1
ATOM 3310 N N . GLY A 1 405 ? 12.265 16.569 -22.856 1.00 85.06 405 GLY A N 1
ATOM 3311 C CA . GLY A 1 405 ? 11.604 17.869 -22.697 1.00 85.06 405 GLY A CA 1
ATOM 3312 C C . GLY A 1 405 ? 10.544 17.910 -21.588 1.00 85.06 405 GLY A C 1
ATOM 3313 O O . GLY A 1 405 ? 10.259 18.979 -21.049 1.00 85.06 405 GLY A O 1
ATOM 3314 N N . GLU A 1 406 ? 9.960 16.763 -21.232 1.00 85.69 406 GLU A N 1
ATOM 3315 C CA . GLU A 1 406 ? 9.054 16.626 -20.080 1.00 85.69 406 GLU A CA 1
ATOM 3316 C C . GLU A 1 406 ? 9.807 16.564 -18.742 1.00 85.69 406 GLU A C 1
ATOM 3318 O O . GLU A 1 406 ? 9.250 16.909 -17.694 1.00 85.69 406 GLU A O 1
ATOM 3323 N N . ILE A 1 407 ? 11.064 16.117 -18.770 1.00 79.44 407 ILE A N 1
ATOM 3324 C CA . ILE A 1 407 ? 11.929 16.014 -17.598 1.00 79.44 407 ILE A CA 1
ATOM 3325 C C . ILE A 1 407 ? 12.430 17.400 -17.211 1.00 79.44 407 ILE A C 1
ATOM 3327 O O . ILE A 1 407 ? 12.903 18.145 -18.058 1.00 79.44 407 ILE A O 1
ATOM 3331 N N . ASP A 1 408 ? 12.290 17.713 -15.918 1.00 65.44 408 ASP A N 1
ATOM 3332 C CA . ASP A 1 408 ? 12.790 18.903 -15.218 1.00 65.44 408 ASP A CA 1
ATOM 3333 C C . ASP A 1 408 ? 13.246 20.049 -16.141 1.00 65.44 408 ASP A C 1
ATOM 3335 O O . ASP A 1 408 ? 14.384 20.085 -16.604 1.00 65.44 408 ASP A O 1
ATOM 3339 N N . LYS A 1 409 ? 12.338 21.003 -16.382 1.00 67.81 409 LYS A N 1
ATOM 3340 C CA . LYS A 1 409 ? 12.485 22.147 -17.305 1.00 67.81 409 LYS A CA 1
ATOM 3341 C C . LYS A 1 409 ? 13.771 22.975 -17.145 1.00 67.81 409 LYS A C 1
ATOM 3343 O O . LYS A 1 409 ? 14.081 23.765 -18.032 1.00 67.81 409 LYS A O 1
ATOM 3348 N N . ASP A 1 410 ? 14.462 22.842 -16.015 1.00 74.31 410 ASP A N 1
ATOM 3349 C CA . ASP A 1 410 ? 15.679 23.576 -15.678 1.00 74.31 410 ASP A CA 1
ATOM 3350 C C . ASP A 1 410 ? 16.941 22.680 -15.734 1.00 74.31 410 ASP A C 1
ATOM 3352 O O . ASP A 1 410 ? 18.033 23.124 -15.372 1.00 74.31 410 ASP A O 1
ATOM 3356 N N . ASN A 1 411 ? 16.830 21.427 -16.200 1.00 78.44 411 ASN A N 1
ATOM 3357 C CA . ASN A 1 411 ? 17.951 20.497 -16.299 1.00 78.44 411 ASN A CA 1
ATOM 3358 C C . ASN A 1 411 ? 18.886 20.869 -17.471 1.00 78.44 411 ASN A C 1
ATOM 3360 O O . ASN A 1 411 ? 18.504 20.747 -18.639 1.00 78.44 411 ASN A O 1
ATOM 3364 N N . PRO A 1 412 ? 20.141 21.275 -17.201 1.00 82.38 412 PRO A N 1
ATOM 3365 C CA . PRO A 1 412 ? 21.038 21.781 -18.237 1.00 82.38 412 PRO A CA 1
ATOM 3366 C C . PRO A 1 412 ? 21.480 20.703 -19.232 1.00 82.38 412 PRO A C 1
ATOM 3368 O O . PRO A 1 412 ? 21.740 21.026 -20.387 1.00 82.38 412 PRO A O 1
ATOM 3371 N N . VAL A 1 413 ? 21.557 19.436 -18.807 1.00 82.00 413 VAL A N 1
ATOM 3372 C CA . VAL A 1 413 ? 21.943 18.313 -19.674 1.00 82.00 413 VAL A CA 1
ATOM 3373 C C . VAL A 1 413 ? 20.824 18.014 -20.668 1.00 82.00 413 VAL A C 1
ATOM 3375 O O . VAL A 1 413 ? 21.088 17.881 -21.862 1.00 82.00 413 VAL A O 1
ATOM 3378 N N . ALA A 1 414 ? 19.577 17.986 -20.189 1.00 77.69 414 ALA A N 1
ATOM 3379 C CA . ALA A 1 414 ? 18.395 17.817 -21.029 1.00 77.69 414 ALA A CA 1
ATOM 3380 C C . ALA A 1 414 ? 18.280 18.940 -22.070 1.00 77.69 414 ALA A C 1
ATOM 3382 O O . ALA A 1 414 ? 18.129 18.677 -23.260 1.00 77.69 414 ALA A O 1
ATOM 3383 N N . ILE A 1 415 ? 18.436 20.194 -21.633 1.00 82.94 415 ILE A N 1
ATOM 3384 C CA . ILE A 1 415 ? 18.389 21.365 -22.518 1.00 82.94 415 ILE A CA 1
ATOM 3385 C C . ILE A 1 415 ? 19.499 21.302 -23.568 1.00 82.94 415 ILE A C 1
ATOM 3387 O O . ILE A 1 415 ? 19.228 21.512 -24.747 1.00 82.94 415 ILE A O 1
ATOM 3391 N N . ALA A 1 416 ? 20.739 21.014 -23.162 1.00 84.56 416 ALA A N 1
ATOM 3392 C CA . ALA A 1 416 ? 21.862 20.941 -24.090 1.00 84.56 416 ALA A CA 1
ATOM 3393 C C . ALA A 1 416 ? 21.631 19.883 -25.179 1.00 84.56 416 ALA A C 1
ATOM 3395 O O . ALA A 1 416 ? 21.839 20.170 -26.353 1.00 84.56 416 ALA A O 1
ATOM 3396 N N . ALA A 1 417 ? 21.139 18.700 -24.804 1.00 82.81 417 ALA A N 1
ATOM 3397 C CA . ALA A 1 417 ? 20.883 17.615 -25.745 1.00 82.81 417 ALA A CA 1
ATOM 3398 C C . ALA A 1 417 ? 19.705 17.870 -26.703 1.00 82.81 417 ALA A C 1
ATOM 3400 O O . ALA A 1 417 ? 19.684 17.286 -27.777 1.00 82.81 417 ALA A O 1
ATOM 3401 N N . LEU A 1 418 ? 18.732 18.715 -26.336 1.00 84.19 418 LEU A N 1
ATOM 3402 C CA . LEU A 1 418 ? 17.610 19.095 -27.212 1.00 84.19 418 LEU A CA 1
ATOM 3403 C C . LEU A 1 418 ? 17.937 20.253 -28.169 1.00 84.19 418 LEU A C 1
ATOM 3405 O O . LEU A 1 418 ? 17.180 20.502 -29.107 1.00 84.19 418 LEU A O 1
ATOM 3409 N N . VAL A 1 419 ? 18.996 21.016 -27.882 1.00 83.81 419 VAL A N 1
ATOM 3410 C CA . VAL A 1 419 ? 19.453 22.145 -28.711 1.00 83.81 419 VAL A CA 1
ATOM 3411 C C . VAL A 1 419 ? 20.414 21.690 -29.812 1.00 83.81 419 VAL A C 1
ATOM 3413 O O . VAL A 1 419 ? 20.469 22.336 -30.861 1.00 83.81 419 VAL A O 1
ATOM 3416 N N . GLU A 1 420 ? 21.182 20.629 -29.553 1.00 75.12 420 GLU A N 1
ATOM 3417 C CA . GLU A 1 420 ? 21.981 19.911 -30.558 1.00 75.12 420 GLU A CA 1
ATOM 3418 C C . GLU A 1 420 ? 21.090 19.252 -31.616 1.00 75.12 420 GLU A C 1
ATOM 3420 O O . GLU A 1 420 ? 21.465 19.347 -32.811 1.00 75.12 420 GLU A O 1
#

Sequence (420 aa):
MVSLAESLITALQQPGQERLRDLVRNPLCLTLLCHVWDGSGLPDTQAELYGRYLKKHYLWNRNLKELENHAKRCGKDITQVKAELQKALGELARVALETPGEGFRLSQGLLEKHLGEEINRKSLCHLALQLGLLNRTNIYRQGNNTFAFYHATFQEYFAALAIPDWDYFLPREHQDRPIPGRAYRIFEPQWKQVILVWLGRGDIAREEKEEFIHRLVNFNTGCDNGNFYYYRAYFLAAEAITQYADFAVIGKIANLQDYSLVDTIILQLIQWALGHFDPDRQQWITYLDSIEEVANAALKTTRRTKVVEYLSQNISMMLYSDEWMAELENEVNSEELELFLKQIMPYVEYLNGLSSKDKEGLILRFTQVLSEIDPSNEIAIAALVELTRNAQDEYIRMRAAERLGEIDKDNPVAIAALVE

Foldseek 3Di:
DQDLVNLVVVLCPDPPNVLVVVQVVPVVLVVLQSQLRDNPHGQLFPLRSVVSSVVVLCVPPQNVVLLVVLCVVQVHDSVVLVVLLLLLLQVLLQVLCVDPPSQQKHFQVSLCVRFNDCVPSNTSNVSCVSSQQKDFDDDDDDDGTIMGGNDSLSSLSSNLVNDPACCLQPNPPDDADDDPPHDNNLPPPSCLSSLLSNLLDPPDDPVRSQVQLVCLCVVHNNDPPDDDSNLSSLLSSLLSQSRHDDFDQPDAQLVPHGDGPLLVSLVVLCCAQQFDQDLVVLDTDYDDPVSNVSSLVSCLNGPLVSNLVVLLVVLCCLVCLVVVVVVLVVDDDDPSVVVNCVVCVSVSVSSVPDDLQVSLVSSLSSLLSSCVNPLPDPSSLVSLLCCLPPRPDPVSNVSSLVSLCVRDVPDPSSVVSNVD

Secondary structure (DSSP, 8-state):
---HHHHHHHHHHSTT-HHHHHHTTSHHHHHHHHHH-SSS---SSHHHHHHHHHHHHHHSHHHHHHHHHHHHHHT--HHHHHHHHHHHHHHHHHHHHHSTTTTTSEEHHHHHHHH--TT-TTSHHHHHHHTTSEEEEE-SSSS--EEEESSHHHHHHHHHHH--SGGGTS-TT-SSSPPTT---GGG-HHHHHHHHHHHT-TTS-HHHHHHHHHHHHT---SSSSS-HHHHHHHHHHHHHTTS-S---EEEEETTTEEEEHHHHHHHHHHHHHH-EEETTTTEEE---HHHHHHHHHHHTTS-HHHHHHHHHHHHHHHHSHHHHHHHHTT----HHHHHHHHHHHHHHHHHHHS-HHHHHHHHHHHHHHHHHH-TT-HHHHHHHHHHHHH-SSHHHHHHHHHHHHHS-TT-HHHHHHHH-

pLDDT: mean 88.57, std 10.57, range [39.88, 98.44]

Radius of gyration: 26.5 Å; chains: 1; bounding box: 78×53×75 Å